Protein AF-0000000085030488 (afdb_homodimer)

Organism: Methanopyrus kandleri (strain AV19 / DSM 6324 / JCM 9639 / NBRC 100938) (NCBI:txid190192)

Solvent-accessible surface area (backbone atoms only — not comparable to full-atom values): 35066 Å² total; per-residue (Å²): 120,43,53,20,20,42,32,37,53,9,66,73,41,70,71,42,59,69,73,57,26,52,51,49,52,50,52,38,36,53,51,48,22,69,73,67,75,42,72,53,45,76,57,88,79,31,36,41,31,75,34,73,52,80,72,58,9,53,36,40,18,19,34,25,25,17,34,30,33,39,36,60,62,40,70,70,52,46,53,53,43,44,59,59,30,48,73,70,36,71,60,40,28,18,83,41,61,45,50,69,23,90,91,44,55,39,67,62,48,42,53,53,52,51,48,54,47,43,71,72,70,31,43,79,36,91,84,30,45,39,36,40,34,43,30,36,78,83,32,20,36,31,25,21,39,56,37,74,28,77,13,40,29,33,60,54,76,39,46,32,30,33,25,46,34,46,40,51,65,46,20,49,41,24,47,52,31,37,29,28,35,3,25,35,59,34,33,38,26,72,39,72,47,71,67,46,48,52,37,22,50,52,43,48,53,45,48,26,73,57,36,72,82,51,47,76,45,74,43,76,61,45,36,61,51,50,56,48,35,62,70,62,35,54,79,79,46,32,28,42,47,66,56,41,49,46,24,50,50,37,32,51,48,36,52,50,21,62,76,72,63,33,66,30,35,35,38,40,48,29,41,56,72,48,61,70,30,22,54,57,37,45,40,56,22,52,70,48,42,83,76,37,72,47,35,39,31,34,31,48,49,68,72,59,50,48,52,51,20,56,74,67,56,55,70,89,70,80,70,68,80,69,91,76,65,55,95,52,76,52,52,77,68,52,67,69,60,49,51,48,51,40,46,55,44,67,77,99,123,42,53,20,22,43,32,39,53,9,66,74,41,71,70,42,57,68,73,57,27,52,52,50,52,50,52,37,36,53,51,48,20,67,74,67,74,42,73,52,44,76,58,88,78,32,35,41,32,75,34,74,54,80,73,58,10,53,35,40,18,20,34,24,26,16,35,30,32,39,38,59,62,40,72,70,52,46,53,54,42,44,59,59,28,48,73,70,36,70,60,41,27,18,83,43,61,45,50,70,22,91,90,45,56,38,68,61,48,41,53,52,51,50,48,56,47,43,73,73,72,30,43,81,36,92,84,29,46,39,35,38,34,42,30,36,79,83,33,21,37,32,24,23,40,56,38,73,27,77,14,39,29,32,60,54,76,40,46,32,29,34,25,44,34,46,40,50,65,46,20,50,43,26,49,51,30,38,30,27,36,4,25,34,58,34,34,39,27,72,38,73,47,70,67,46,48,52,37,22,50,52,42,47,54,44,49,26,73,58,37,73,82,50,47,76,44,74,43,75,61,45,37,60,51,50,54,48,34,61,70,62,35,54,79,80,47,33,28,41,48,65,55,41,50,45,23,49,50,37,32,51,48,34,54,49,20,60,75,71,66,31,67,31,34,34,39,39,47,28,42,54,72,48,62,70,30,22,55,57,38,46,40,58,22,51,70,47,41,84,76,39,73,47,35,39,30,34,32,48,50,69,71,57,51,50,52,50,20,56,74,68,56,54,69,90,71,81,72,69,81,69,92,75,67,53,95,52,76,52,52,74,66,52,67,68,60,49,52,48,52,39,45,56,45,67,78,97

Radius of gyration: 28.22 Å; Cα contacts (8 Å, |Δi|>4): 1555; chains: 2; bounding box: 75×79×55 Å

Sequence (696 aa):
MKPVTLIRPSGEVTAKSAPVRKTLLGELARRLERRLGEVVRVRGPRLIVPGHHPNAASEFGVEGALPGYKVRPKPATILKATRRALRECPEEIRVDVRSHHDGVSGHALFESVREIVESTGRKTSKRGSRLLVEVYPDVAYVCGPEKAGPGGLPVGTQGRALCLLSGGFDSPVATWMVMRRGLECKGLHFLVTESELEAARENERVLRRWCPDFDLLVDESHREFLETAEERLTGRLKRYLCVVCKMRMLERASQWADRLGCDCIVTGDSLGQVASQTVWNLKLEESQVNGIVLRPLVGLNKPEIVRYGRRIGVPERDPGRCPFVPERLIVKPRKREALRAYREVIKGMKPVTLIRPSGEVTAKSAPVRKTLLGELARRLERRLGEVVRVRGPRLIVPGHHPNAASEFGVEGALPGYKVRPKPATILKATRRALRECPEEIRVDVRSHHDGVSGHALFESVREIVESTGRKTSKRGSRLLVEVYPDVAYVCGPEKAGPGGLPVGTQGRALCLLSGGFDSPVATWMVMRRGLECKGLHFLVTESELEAARENERVLRRWCPDFDLLVDESHREFLETAEERLTGRLKRYLCVVCKMRMLERASQWADRLGCDCIVTGDSLGQVASQTVWNLKLEESQVNGIVLRPLVGLNKPEIVRYGRRIGVPERDPGRCPFVPERLIVKPRKREALRAYREVIKG

Structure (mmCIF, N/CA/C/O backbone):
data_AF-0000000085030488-model_v1
#
loop_
_entity.id
_entity.type
_entity.pdbx_description
1 polymer 'Thiamine biosynthesis ATP pyrophosphatase'
#
loop_
_atom_site.group_PDB
_atom_site.id
_atom_site.type_symbol
_atom_site.label_atom_id
_atom_site.label_alt_id
_atom_site.label_comp_id
_atom_site.label_asym_id
_atom_site.label_entity_id
_atom_site.label_seq_id
_atom_site.pdbx_PDB_ins_code
_atom_site.Cartn_x
_atom_site.Cartn_y
_atom_site.Cartn_z
_atom_site.occupancy
_atom_site.B_iso_or_equiv
_atom_site.auth_seq_id
_atom_site.auth_comp_id
_atom_site.auth_asym_id
_atom_site.auth_atom_id
_atom_site.pdbx_PDB_model_num
ATOM 1 N N . MET A 1 1 ? 21.828 34.625 17.938 1 92.56 1 MET A N 1
ATOM 2 C CA . MET A 1 1 ? 21.484 33.312 17.359 1 92.56 1 MET A CA 1
ATOM 3 C C . MET A 1 1 ? 20.516 32.562 18.266 1 92.56 1 MET A C 1
ATOM 5 O O . MET A 1 1 ? 20.812 32.281 19.422 1 92.56 1 MET A O 1
ATOM 9 N N . LYS A 1 2 ? 19.328 32.344 17.812 1 96.75 2 LYS A N 1
ATOM 10 C CA . LYS A 1 2 ? 18.297 31.688 18.609 1 96.75 2 LYS A CA 1
ATOM 11 C C . LYS A 1 2 ? 17.984 30.297 18.062 1 96.75 2 LYS A C 1
ATOM 13 O O . LYS A 1 2 ? 17.812 30.141 16.844 1 96.75 2 LYS A O 1
ATOM 18 N N . PRO A 1 3 ? 17.922 29.328 18.938 1 97.75 3 PRO A N 1
ATOM 19 C CA . PRO A 1 3 ? 17.594 27.984 18.469 1 97.75 3 PRO A CA 1
ATOM 20 C C . PRO A 1 3 ? 16.188 27.875 17.891 1 97.75 3 PRO A C 1
ATOM 22 O O . PRO A 1 3 ? 15.25 28.453 18.438 1 97.75 3 PRO A O 1
ATOM 25 N N . VAL A 1 4 ? 16.109 27.219 16.719 1 98.06 4 VAL A N 1
ATOM 26 C CA . VAL A 1 4 ? 14.812 26.984 16.094 1 98.06 4 VAL A CA 1
ATOM 27 C C . VAL A 1 4 ? 14.789 25.609 15.43 1 98.06 4 VAL A C 1
ATOM 29 O O . VAL A 1 4 ? 15.836 25 15.219 1 98.06 4 VAL A O 1
ATOM 32 N N . THR A 1 5 ? 13.625 25.109 15.211 1 98.25 5 THR A N 1
ATOM 33 C CA . THR A 1 5 ? 13.398 23.953 14.336 1 98.25 5 THR A CA 1
ATOM 34 C C . THR A 1 5 ? 12.562 24.359 13.125 1 98.25 5 THR A C 1
ATOM 36 O O . THR A 1 5 ? 11.453 24.875 13.273 1 98.25 5 THR A O 1
ATOM 39 N N . LEU A 1 6 ? 13.133 24.188 12.008 1 97.94 6 LEU A N 1
ATOM 40 C CA . LEU A 1 6 ? 12.422 24.438 10.758 1 97.94 6 LEU A CA 1
ATOM 41 C C . LEU A 1 6 ? 11.742 23.172 10.258 1 97.94 6 LEU A C 1
ATOM 43 O O . LEU A 1 6 ? 12.391 22.125 10.133 1 97.94 6 LEU A O 1
ATOM 47 N N . ILE A 1 7 ? 10.469 23.266 9.984 1 98.31 7 ILE A N 1
ATOM 48 C CA . ILE A 1 7 ? 9.688 22.109 9.539 1 98.31 7 ILE A CA 1
ATOM 49 C C . ILE A 1 7 ? 9.383 22.25 8.047 1 98.31 7 ILE A C 1
ATOM 51 O O . ILE A 1 7 ? 8.883 23.281 7.602 1 98.31 7 ILE A O 1
ATOM 55 N N . ARG A 1 8 ? 9.719 21.25 7.312 1 97.38 8 ARG A N 1
ATOM 56 C CA . ARG A 1 8 ? 9.289 21.125 5.922 1 97.38 8 ARG A CA 1
ATOM 57 C C . ARG A 1 8 ? 8.055 20.234 5.809 1 97.38 8 ARG A C 1
ATOM 59 O O . ARG A 1 8 ? 8.102 19.047 6.094 1 97.38 8 ARG A O 1
ATOM 66 N N . PRO A 1 9 ? 6.957 20.859 5.359 1 97.94 9 PRO A N 1
ATOM 67 C CA . PRO A 1 9 ? 5.758 20.031 5.148 1 97.94 9 PRO A CA 1
ATOM 68 C C . PRO A 1 9 ? 5.883 19.109 3.947 1 97.94 9 PRO A C 1
ATOM 70 O O . PRO A 1 9 ? 6.723 19.328 3.07 1 97.94 9 PRO A O 1
ATOM 73 N N . SER A 1 10 ? 5.059 18.078 3.992 1 97.31 10 SER A N 1
ATOM 74 C CA . SER A 1 10 ? 4.984 17.125 2.883 1 97.31 10 SER A CA 1
ATOM 75 C C . SER A 1 10 ? 4.652 17.844 1.574 1 97.31 10 SER A C 1
ATOM 77 O O . SER A 1 10 ? 3.908 18.828 1.567 1 97.31 10 SER A O 1
ATOM 79 N N . GLY A 1 11 ? 5.227 17.281 0.525 1 95.81 11 GLY A N 1
ATOM 80 C CA . GLY A 1 11 ? 4.895 17.797 -0.793 1 95.81 11 GLY A CA 1
ATOM 81 C C . GLY A 1 11 ? 3.414 17.734 -1.107 1 95.81 11 GLY A C 1
ATOM 82 O O . GLY A 1 11 ? 2.895 18.547 -1.865 1 95.81 11 GLY A O 1
ATOM 83 N N . GLU A 1 12 ? 2.695 16.828 -0.544 1 95.44 12 GLU A N 1
ATOM 84 C CA . GLU A 1 12 ? 1.263 16.672 -0.769 1 95.44 12 GLU A CA 1
ATOM 85 C C . GLU A 1 12 ? 0.476 17.812 -0.15 1 95.44 12 GLU A C 1
ATOM 87 O O . GLU A 1 12 ? -0.643 18.109 -0.575 1 95.44 12 GLU A O 1
ATOM 92 N N . VAL A 1 13 ? 1.064 18.406 0.822 1 95.62 13 VAL A N 1
ATOM 93 C CA . VAL A 1 13 ? 0.46 19.578 1.445 1 95.62 13 VAL A CA 1
ATOM 94 C C . VAL A 1 13 ? 0.742 20.812 0.598 1 95.62 13 VAL A C 1
ATOM 96 O O . VAL A 1 13 ? -0.177 21.562 0.255 1 95.62 13 VAL A O 1
ATOM 99 N N . THR A 1 14 ? 1.985 20.953 0.168 1 94.31 14 THR A N 1
ATOM 100 C CA . THR A 1 14 ? 2.41 22.188 -0.493 1 94.31 14 THR A CA 1
ATOM 101 C C . THR A 1 14 ? 1.926 22.219 -1.939 1 94.31 14 THR A C 1
ATOM 103 O O . THR A 1 14 ? 1.855 23.281 -2.553 1 94.31 14 THR A O 1
ATOM 106 N N . ALA A 1 15 ? 1.576 21.062 -2.48 1 91.62 15 ALA A N 1
ATOM 107 C CA . ALA A 1 15 ? 1.142 20.984 -3.873 1 91.62 15 ALA A CA 1
ATOM 108 C C . ALA A 1 15 ? -0.325 21.375 -4.016 1 91.62 15 ALA A C 1
ATOM 110 O O . ALA A 1 15 ? -0.811 21.594 -5.125 1 91.62 15 ALA A O 1
ATOM 111 N N . LYS A 1 16 ? -1.033 21.531 -2.924 1 90.94 16 LYS A N 1
ATOM 112 C CA . LYS A 1 16 ? -2.455 21.859 -2.965 1 90.94 16 LYS A CA 1
ATOM 113 C C . LYS A 1 16 ? -2.67 23.312 -3.348 1 90.94 16 LYS A C 1
ATOM 115 O O . LYS A 1 16 ? -1.727 24.109 -3.348 1 90.94 16 LYS A O 1
ATOM 120 N N . SER A 1 17 ? -3.959 23.625 -3.705 1 89.25 17 SER A N 1
ATOM 121 C CA . SER A 1 17 ? -4.328 25.016 -3.967 1 89.25 17 SER A CA 1
ATOM 122 C C . SER A 1 17 ? -4.086 25.891 -2.742 1 89.25 17 SER A C 1
ATOM 124 O O . SER A 1 17 ? -3.996 25.391 -1.62 1 89.25 17 SER A O 1
ATOM 126 N N . ALA A 1 18 ? -4.051 27.172 -2.895 1 91.62 18 ALA A N 1
ATOM 127 C CA . ALA A 1 18 ? -3.672 28.109 -1.846 1 91.62 18 ALA A CA 1
ATOM 128 C C . ALA A 1 18 ? -4.617 28.016 -0.651 1 91.62 18 ALA A C 1
ATOM 130 O O . ALA A 1 18 ? -4.172 27.891 0.492 1 91.62 18 ALA A O 1
ATOM 131 N N . PRO A 1 19 ? -5.934 28 -0.906 1 90.38 19 PRO A N 1
ATOM 132 C CA . PRO A 1 19 ? -6.828 27.922 0.248 1 90.38 19 PRO A CA 1
ATOM 133 C C . PRO A 1 19 ? -6.699 26.609 1.008 1 90.38 19 PRO A C 1
ATOM 135 O O . PRO A 1 19 ? -6.707 26.594 2.242 1 90.38 19 PRO A O 1
ATOM 138 N N . VAL A 1 20 ? -6.547 25.531 0.294 1 90.25 20 VAL A N 1
ATOM 139 C CA . VAL A 1 20 ? -6.426 24.219 0.914 1 90.25 20 VAL A CA 1
ATOM 140 C C . VAL A 1 20 ? -5.086 24.109 1.638 1 90.25 20 VAL A C 1
ATOM 142 O O . VAL A 1 20 ? -5.016 23.594 2.76 1 90.25 20 VAL A O 1
ATOM 145 N N . ARG A 1 21 ? -4.07 24.562 1 1 94.62 21 ARG A N 1
ATOM 146 C CA . ARG A 1 21 ? -2.738 24.562 1.597 1 94.62 21 ARG A CA 1
ATOM 147 C C . ARG A 1 21 ? -2.736 25.328 2.922 1 94.62 21 ARG A C 1
ATOM 149 O O . ARG A 1 21 ? -2.164 24.859 3.908 1 94.62 21 ARG A O 1
ATOM 156 N N . LYS A 1 22 ? -3.355 26.469 2.904 1 95.25 22 LYS A N 1
ATOM 157 C CA . LYS A 1 22 ? -3.439 27.266 4.125 1 95.25 22 LYS A CA 1
ATOM 158 C C . LYS A 1 22 ? -4.125 26.5 5.246 1 95.25 22 LYS A C 1
ATOM 160 O O . LYS A 1 22 ? -3.654 26.5 6.383 1 95.25 22 LYS A O 1
ATOM 165 N N . THR A 1 23 ? -5.164 25.828 4.859 1 93.56 23 THR A N 1
ATOM 166 C CA . THR A 1 23 ? -5.914 25.047 5.832 1 93.56 23 THR A CA 1
ATOM 167 C C . THR A 1 23 ? -5.062 23.906 6.383 1 93.56 23 THR A C 1
ATOM 169 O O . THR A 1 23 ? -5.023 23.672 7.594 1 93.56 23 THR A O 1
ATOM 172 N N . LEU A 1 24 ? -4.371 23.219 5.516 1 96.25 24 LEU A N 1
ATOM 173 C CA . LEU A 1 24 ? -3.562 22.078 5.918 1 96.25 24 LEU A CA 1
ATOM 174 C C . LEU A 1 24 ? -2.375 22.516 6.77 1 96.25 24 LEU A C 1
ATOM 176 O O . LEU A 1 24 ? -2.057 21.891 7.773 1 96.25 24 LEU A O 1
ATOM 180 N N . LEU A 1 25 ? -1.749 23.594 6.379 1 97.62 25 LEU A N 1
ATOM 181 C CA . LEU A 1 25 ? -0.63 24.125 7.156 1 97.62 25 LEU A CA 1
ATOM 182 C C . LEU A 1 25 ? -1.094 24.578 8.531 1 97.62 25 LEU A C 1
ATOM 184 O O . LEU A 1 25 ? -0.381 24.406 9.523 1 97.62 25 LEU A O 1
ATOM 188 N N . GLY A 1 26 ? -2.252 25.172 8.547 1 97.12 26 GLY A N 1
ATOM 189 C CA . GLY A 1 26 ? -2.818 25.562 9.828 1 97.12 26 GLY A CA 1
ATOM 190 C C . GLY A 1 26 ? -3.051 24.391 10.758 1 97.12 26 GLY A C 1
ATOM 191 O O . GLY A 1 26 ? -2.721 24.453 11.945 1 97.12 26 GLY A O 1
ATOM 192 N N . GLU A 1 27 ? -3.592 23.359 10.203 1 96.81 27 GLU A N 1
ATOM 193 C CA . GLU A 1 27 ? -3.816 22.141 10.992 1 96.81 27 GLU A CA 1
ATOM 194 C C . GLU A 1 27 ? -2.498 21.547 11.477 1 96.81 27 GLU A C 1
ATOM 196 O O . GLU A 1 27 ? -2.389 21.109 12.625 1 96.81 27 GLU A O 1
ATOM 201 N N . LEU A 1 28 ? -1.552 21.547 10.617 1 97.75 28 LEU A N 1
ATOM 202 C CA . LEU A 1 28 ? -0.234 21.016 10.977 1 97.75 28 LEU A CA 1
ATOM 203 C C . LEU A 1 28 ? 0.384 21.844 12.102 1 97.75 28 LEU A C 1
ATOM 205 O O . LEU A 1 28 ? 0.93 21.281 13.055 1 97.75 28 LEU A O 1
ATOM 209 N N . ALA A 1 29 ? 0.257 23.141 12 1 98.06 29 ALA A N 1
ATOM 210 C CA . ALA A 1 29 ? 0.775 24.016 13.031 1 98.06 29 ALA A CA 1
ATOM 211 C C . ALA A 1 29 ? 0.102 23.75 14.375 1 98.06 29 ALA A C 1
ATOM 213 O O . ALA A 1 29 ? 0.775 23.641 15.406 1 98.06 29 ALA A O 1
ATOM 214 N N . ARG A 1 30 ? -1.179 23.625 14.336 1 97.25 30 ARG A N 1
ATOM 215 C CA . ARG A 1 30 ? -1.934 23.375 15.562 1 97.25 30 ARG A CA 1
ATOM 216 C C . ARG A 1 30 ? -1.505 22.062 16.219 1 97.25 30 ARG A C 1
ATOM 218 O O . ARG A 1 30 ? -1.338 22 17.438 1 97.25 30 ARG A O 1
ATOM 225 N N . ARG A 1 31 ? -1.309 21.094 15.469 1 96.69 31 ARG A N 1
ATOM 226 C CA . ARG A 1 31 ? -0.922 19.781 15.992 1 96.69 31 ARG A CA 1
ATOM 227 C C . ARG A 1 31 ? 0.486 19.828 16.578 1 96.69 31 ARG A C 1
ATOM 229 O O . ARG A 1 31 ? 0.742 19.234 17.625 1 96.69 31 ARG A O 1
ATOM 236 N N . LEU A 1 32 ? 1.354 20.469 15.883 1 97.31 32 LEU A N 1
ATOM 237 C CA . LEU A 1 32 ? 2.721 20.609 16.375 1 97.31 32 LEU A CA 1
ATOM 238 C C . LEU A 1 32 ? 2.752 21.406 17.672 1 97.31 32 LEU A C 1
ATOM 240 O O . LEU A 1 32 ? 3.518 21.078 18.594 1 97.31 32 LEU A O 1
ATOM 244 N N . GLU A 1 33 ? 1.896 22.453 17.703 1 97.62 33 GLU A N 1
ATOM 245 C CA . GLU A 1 33 ? 1.814 23.25 18.922 1 97.62 33 GLU A CA 1
ATOM 246 C C . GLU A 1 33 ? 1.382 22.375 20.109 1 97.62 33 GLU A C 1
ATOM 248 O O . GLU A 1 33 ? 1.966 22.469 21.188 1 97.62 33 GLU A O 1
ATOM 253 N N . ARG A 1 34 ? 0.457 21.594 19.906 1 94.69 34 ARG A N 1
ATOM 254 C CA . ARG A 1 34 ? -0.036 20.703 20.953 1 94.69 34 ARG A CA 1
ATOM 255 C C . ARG A 1 34 ? 1.027 19.703 21.375 1 94.69 34 ARG A C 1
ATOM 257 O O . ARG A 1 34 ? 1.208 19.422 22.562 1 94.69 34 ARG A O 1
ATOM 264 N N . ARG A 1 35 ? 1.714 19.203 20.438 1 93.81 35 ARG A N 1
ATOM 265 C CA . ARG A 1 35 ? 2.697 18.156 20.688 1 93.81 35 ARG A CA 1
ATOM 266 C C . ARG A 1 35 ? 3.938 18.719 21.375 1 93.81 35 ARG A C 1
ATOM 268 O O . ARG A 1 35 ? 4.5 18.078 22.266 1 93.81 35 ARG A O 1
ATOM 275 N N . LEU A 1 36 ? 4.324 19.906 20.969 1 95.94 36 LEU A N 1
ATOM 276 C CA . LEU A 1 36 ? 5.621 20.422 21.391 1 95.94 36 LEU A CA 1
ATOM 277 C C . LEU A 1 36 ? 5.461 21.453 22.516 1 95.94 36 LEU A C 1
ATOM 279 O O . LEU A 1 36 ? 6.43 21.797 23.188 1 95.94 36 LEU A O 1
ATOM 283 N N . GLY A 1 37 ? 4.289 21.953 22.688 1 95.44 37 GLY A N 1
ATOM 284 C CA . GLY A 1 37 ? 4.059 22.984 23.688 1 95.44 37 GLY A CA 1
ATOM 285 C C . GLY A 1 37 ? 4.68 24.312 23.328 1 95.44 37 GLY A C 1
ATOM 286 O O . GLY A 1 37 ? 5.137 25.047 24.219 1 95.44 37 GLY A O 1
ATOM 287 N N . GLU A 1 38 ? 4.867 24.594 22 1 96.44 38 GLU A N 1
ATOM 288 C CA . GLU A 1 38 ? 5.461 25.828 21.484 1 96.44 38 GLU A CA 1
ATOM 289 C C . GLU A 1 38 ? 4.566 26.469 20.438 1 96.44 38 GLU A C 1
ATOM 291 O O . GLU A 1 38 ? 3.812 25.781 19.75 1 96.44 38 GLU A O 1
ATOM 296 N N . VAL A 1 39 ? 4.699 27.719 20.359 1 96.88 39 VAL A N 1
ATOM 297 C CA . VAL A 1 39 ? 3.99 28.422 19.297 1 96.88 39 VAL A CA 1
ATOM 298 C C . VAL A 1 39 ? 4.668 28.156 17.953 1 96.88 39 VAL A C 1
ATOM 300 O O . VAL A 1 39 ? 5.891 28.266 17.828 1 96.88 39 VAL A O 1
ATOM 303 N N . VAL A 1 40 ? 3.914 27.766 16.984 1 97.88 40 VAL A N 1
ATOM 304 C CA . VAL A 1 40 ? 4.426 27.469 15.656 1 97.88 40 VAL A CA 1
ATOM 305 C C . VAL A 1 40 ? 4.02 28.578 14.688 1 97.88 40 VAL A C 1
ATOM 307 O O . VAL A 1 40 ? 2.848 28.953 14.625 1 97.88 40 VAL A O 1
ATOM 310 N N . ARG A 1 41 ? 4.934 29.078 13.969 1 96.44 41 ARG A N 1
ATOM 311 C CA . ARG A 1 41 ? 4.66 30.125 12.984 1 96.44 41 ARG A CA 1
ATOM 312 C C . ARG A 1 41 ? 4.801 29.594 11.562 1 96.44 41 ARG A C 1
ATOM 314 O O . ARG A 1 41 ? 5.723 28.828 11.266 1 96.44 41 ARG A O 1
ATOM 321 N N . VAL A 1 42 ? 3.848 29.969 10.758 1 95.75 42 VAL A N 1
ATOM 322 C CA . VAL A 1 42 ? 3.912 29.578 9.352 1 95.75 42 VAL A CA 1
ATOM 323 C C . VAL A 1 42 ? 4.566 30.703 8.547 1 95.75 42 VAL A C 1
ATOM 325 O O . VAL A 1 42 ? 4.168 31.875 8.656 1 95.75 42 VAL A O 1
ATOM 328 N N . ARG A 1 43 ? 5.551 30.438 7.84 1 92.81 43 ARG A N 1
ATOM 329 C CA . ARG A 1 43 ? 6.227 31.359 6.934 1 92.81 43 ARG A CA 1
ATOM 330 C C . ARG A 1 43 ? 6.398 30.734 5.551 1 92.81 43 ARG A C 1
ATOM 332 O O . ARG A 1 43 ? 7.34 29.984 5.32 1 92.81 43 ARG A O 1
ATOM 339 N N . GLY A 1 44 ? 5.465 31.172 4.617 1 89.06 44 GLY A N 1
ATOM 340 C CA . GLY A 1 44 ? 5.449 30.469 3.338 1 89.06 44 GLY A CA 1
ATOM 341 C C . GLY A 1 44 ? 5.102 29 3.461 1 89.06 44 GLY A C 1
ATOM 342 O O . GLY A 1 44 ? 4.078 28.656 4.055 1 89.06 44 GLY A O 1
ATOM 343 N N . PRO A 1 45 ? 6.055 28.234 2.938 1 90.38 45 PRO A N 1
ATOM 344 C CA . PRO A 1 45 ? 5.789 26.797 3.029 1 90.38 45 PRO A CA 1
ATOM 345 C C . PRO A 1 45 ? 6.418 26.156 4.266 1 90.38 45 PRO A C 1
ATOM 347 O O . PRO A 1 45 ? 6.363 24.938 4.43 1 90.38 45 PRO A O 1
ATOM 350 N N . ARG A 1 46 ? 6.965 26.984 5.098 1 95.25 46 ARG A N 1
ATOM 351 C CA . ARG A 1 46 ? 7.676 26.453 6.254 1 95.25 46 ARG A CA 1
ATOM 352 C C . ARG A 1 46 ? 6.895 26.688 7.539 1 95.25 46 ARG A C 1
ATOM 354 O O . ARG A 1 46 ? 6.043 27.578 7.598 1 95.25 46 ARG A O 1
ATOM 361 N N . LEU A 1 47 ? 7.191 25.812 8.414 1 98.06 47 LEU A N 1
ATOM 362 C CA . LEU A 1 47 ? 6.789 26.062 9.789 1 98.06 47 LEU A CA 1
ATOM 363 C C . LEU A 1 47 ? 8.008 26.219 10.695 1 98.06 47 LEU A C 1
ATOM 365 O O . LEU A 1 47 ? 8.984 25.469 10.562 1 98.06 47 LEU A O 1
ATOM 369 N N . ILE A 1 48 ? 7.945 27.234 11.531 1 97.94 48 ILE A N 1
ATOM 370 C CA . ILE A 1 48 ? 9.07 27.547 12.406 1 97.94 48 ILE A CA 1
ATOM 371 C C . ILE A 1 48 ? 8.664 27.344 13.859 1 97.94 48 ILE A C 1
ATOM 373 O O . ILE A 1 48 ? 7.652 27.875 14.312 1 97.94 48 ILE A O 1
ATOM 377 N N . VAL A 1 49 ? 9.438 26.594 14.562 1 98.19 49 VAL A N 1
ATOM 378 C CA . VAL A 1 49 ? 9.211 26.328 15.977 1 98.19 49 VAL A CA 1
ATOM 379 C C . VAL A 1 49 ? 10.398 26.812 16.797 1 98.19 49 VAL A C 1
ATOM 381 O O . VAL A 1 49 ? 11.547 26.469 16.516 1 98.19 49 VAL A O 1
ATOM 384 N N . PRO A 1 50 ? 10.133 27.609 17.828 1 97.75 50 PRO A N 1
ATOM 385 C CA . PRO A 1 50 ? 11.242 28 18.688 1 97.75 50 PRO A CA 1
ATOM 386 C C . PRO A 1 50 ? 11.875 26.812 19.422 1 97.75 50 PRO A C 1
ATOM 388 O O . PRO A 1 50 ? 11.156 25.938 19.906 1 97.75 50 PRO A O 1
ATOM 391 N N . GLY A 1 51 ? 13.195 26.781 19.438 1 97.19 51 GLY A N 1
ATOM 392 C CA . GLY A 1 51 ? 13.898 25.703 20.125 1 97.19 51 GLY A CA 1
ATOM 393 C C . GLY A 1 51 ? 14.188 24.516 19.234 1 97.19 51 GLY A C 1
ATOM 394 O O . GLY A 1 51 ? 13.836 24.516 18.062 1 97.19 51 GLY A O 1
ATOM 395 N N . HIS A 1 52 ? 14.945 23.609 19.781 1 96.94 52 HIS A N 1
ATOM 396 C CA . HIS A 1 52 ? 15.25 22.359 19.094 1 96.94 52 HIS A CA 1
ATOM 397 C C . HIS A 1 52 ? 14.281 21.25 19.5 1 96.94 52 HIS A C 1
ATOM 399 O O . HIS A 1 52 ? 14.195 20.891 20.672 1 96.94 52 HIS A O 1
ATOM 405 N N . HIS A 1 53 ? 13.531 20.797 18.531 1 95.94 53 HIS A N 1
ATOM 406 C CA . HIS A 1 53 ? 12.531 19.75 18.75 1 95.94 53 HIS A CA 1
ATOM 407 C C . HIS A 1 53 ? 12.672 18.625 17.734 1 95.94 53 HIS A C 1
ATOM 409 O O . HIS A 1 53 ? 11.914 18.578 16.766 1 95.94 53 HIS A O 1
ATOM 415 N N . PRO A 1 54 ? 13.562 17.719 18.016 1 86.25 54 PRO A N 1
ATOM 416 C CA . PRO A 1 54 ? 13.727 16.641 17.047 1 86.25 54 PRO A CA 1
ATOM 417 C C . PRO A 1 54 ? 12.469 15.781 16.891 1 86.25 54 PRO A C 1
ATOM 419 O O . PRO A 1 54 ? 12.258 15.18 15.836 1 86.25 54 PRO A O 1
ATOM 422 N N . ASN A 1 55 ? 11.609 15.766 17.875 1 89.75 55 ASN A N 1
ATOM 423 C CA . ASN A 1 55 ? 10.414 14.938 17.844 1 89.75 55 ASN A CA 1
ATOM 424 C C . ASN A 1 55 ? 9.344 15.523 16.922 1 89.75 55 ASN A C 1
ATOM 426 O O . ASN A 1 55 ? 8.336 14.875 16.641 1 89.75 55 ASN A O 1
ATOM 430 N N . ALA A 1 56 ? 9.609 16.719 16.422 1 95.25 56 ALA A N 1
ATOM 431 C CA . ALA A 1 56 ? 8.68 17.359 15.484 1 95.25 56 ALA A CA 1
ATOM 432 C C . ALA A 1 56 ? 8.586 16.562 14.188 1 95.25 56 ALA A C 1
ATOM 434 O O . ALA A 1 56 ? 7.566 16.609 13.492 1 95.25 56 ALA A O 1
ATOM 435 N N . ALA A 1 57 ? 9.633 15.812 13.953 1 95.94 57 ALA A N 1
ATOM 436 C CA . ALA A 1 57 ? 9.719 15.062 12.703 1 95.94 57 ALA A CA 1
ATOM 437 C C . ALA A 1 57 ? 8.688 13.945 12.656 1 95.94 57 ALA A C 1
ATOM 439 O O . ALA A 1 57 ? 8.312 13.477 11.578 1 95.94 57 ALA A O 1
ATOM 440 N N . SER A 1 58 ? 8.133 13.492 13.758 1 95.25 58 SER A N 1
ATOM 441 C CA . SER A 1 58 ? 7.258 12.32 13.812 1 95.25 58 SER A CA 1
ATOM 442 C C . SER A 1 58 ? 5.816 12.695 13.469 1 95.25 58 SER A C 1
ATOM 444 O O . SER A 1 58 ? 4.973 11.812 13.281 1 95.25 58 SER A O 1
ATOM 446 N N . GLU A 1 59 ? 5.586 13.969 13.328 1 97.19 59 GLU A N 1
ATOM 447 C CA . GLU A 1 59 ? 4.223 14.414 13.07 1 97.19 59 GLU A CA 1
ATOM 448 C C . GLU A 1 59 ? 3.809 14.117 11.633 1 97.19 59 GLU A C 1
ATOM 450 O O . GLU A 1 59 ? 4.562 14.391 10.695 1 97.19 59 GLU A O 1
ATOM 455 N N . PHE A 1 60 ? 2.631 13.562 11.477 1 98 60 PHE A N 1
ATOM 456 C CA . PHE A 1 60 ? 2.117 13.312 10.133 1 98 60 PHE A CA 1
ATOM 457 C C . PHE A 1 60 ? 1.926 14.617 9.375 1 98 60 PHE A C 1
ATOM 459 O O . PHE A 1 60 ? 1.396 15.586 9.922 1 98 60 PHE A O 1
ATOM 466 N N . GLY A 1 61 ? 2.307 14.602 8.156 1 97.75 61 GLY A N 1
ATOM 467 C CA . GLY A 1 61 ? 2.311 15.82 7.363 1 97.75 61 GLY A CA 1
ATOM 468 C C . GLY A 1 61 ? 3.68 16.469 7.266 1 97.75 61 GLY A C 1
ATOM 469 O O . GLY A 1 61 ? 3.9 17.344 6.434 1 97.75 61 GLY A O 1
ATOM 470 N N . VAL A 1 62 ? 4.605 16.062 8.094 1 98.06 62 VAL A N 1
ATOM 471 C CA . VAL A 1 62 ? 5.965 16.594 8.094 1 98.06 62 VAL A CA 1
ATOM 472 C C . VAL A 1 62 ? 6.855 15.734 7.195 1 98.06 62 VAL A C 1
ATOM 474 O O . VAL A 1 62 ? 6.922 14.508 7.355 1 98.06 62 VAL A O 1
ATOM 477 N N . GLU A 1 63 ? 7.457 16.391 6.281 1 97.31 63 GLU A N 1
ATOM 478 C CA . GLU A 1 63 ? 8.453 15.711 5.453 1 97.31 63 GLU A CA 1
ATOM 479 C C . GLU A 1 63 ? 9.789 15.609 6.172 1 97.31 63 GLU A C 1
ATOM 481 O O . GLU A 1 63 ? 10.461 14.578 6.098 1 97.31 63 GLU A O 1
ATOM 486 N N . GLY A 1 64 ? 10.055 16.719 6.84 1 97.12 64 GLY A N 1
ATOM 487 C CA . GLY A 1 64 ? 11.312 16.766 7.566 1 97.12 64 GLY A CA 1
ATOM 488 C C . GLY A 1 64 ? 11.375 17.875 8.594 1 97.12 64 GLY A C 1
ATOM 489 O O . GLY A 1 64 ? 10.688 18.891 8.461 1 97.12 64 GLY A O 1
ATOM 490 N N . ALA A 1 65 ? 12.148 17.641 9.602 1 97.88 65 ALA A N 1
ATOM 491 C CA . ALA A 1 65 ? 12.414 18.641 10.641 1 97.88 65 ALA A CA 1
ATOM 492 C C . ALA A 1 65 ? 13.906 18.906 10.766 1 97.88 65 ALA A C 1
ATOM 494 O O . ALA A 1 65 ? 14.719 17.984 10.797 1 97.88 65 ALA A O 1
ATOM 495 N N . LEU A 1 66 ? 14.258 20.188 10.797 1 97.38 66 LEU A N 1
ATOM 496 C CA . LEU A 1 66 ? 15.664 20.578 10.844 1 97.38 66 LEU A CA 1
ATOM 497 C C . LEU A 1 66 ? 15.93 21.5 12.023 1 97.38 66 LEU A C 1
ATOM 499 O O . LEU A 1 66 ? 15.469 22.656 12.047 1 97.38 66 LEU A O 1
ATOM 503 N N . PRO A 1 67 ? 16.688 21.016 13.008 1 97.31 67 PRO A N 1
ATOM 504 C CA . PRO A 1 67 ? 17.141 21.938 14.055 1 97.31 67 PRO A CA 1
ATOM 505 C C . PRO A 1 67 ? 18.203 22.922 13.562 1 97.31 67 PRO A C 1
ATOM 507 O O . PRO A 1 67 ? 18.953 22.609 12.641 1 97.31 67 PRO A O 1
ATOM 510 N N . GLY A 1 68 ? 18.219 24.109 14.148 1 97.38 68 GLY A N 1
ATOM 511 C CA . GLY A 1 68 ? 19.203 25.094 13.758 1 97.38 68 GLY A CA 1
ATOM 512 C C . GLY A 1 68 ? 19.047 26.422 14.477 1 97.38 68 GLY A C 1
ATOM 513 O O . GLY A 1 68 ? 18.781 26.453 15.68 1 97.38 68 GLY A O 1
ATOM 514 N N . TYR A 1 69 ? 19.328 27.469 13.602 1 98.19 69 TYR A N 1
ATOM 515 C CA . TYR A 1 69 ? 19.391 28.766 14.258 1 98.19 69 TYR A CA 1
ATOM 516 C C . TYR A 1 69 ? 18.75 29.859 13.398 1 98.19 69 TYR A C 1
ATOM 518 O O . TYR A 1 69 ? 18.875 29.844 12.172 1 98.19 69 TYR A O 1
ATOM 526 N N . LYS A 1 70 ? 18.062 30.703 14.086 1 98.19 70 LYS A N 1
ATOM 527 C CA . LYS A 1 70 ? 17.578 31.953 13.523 1 98.19 70 LYS A CA 1
ATOM 528 C C . LYS A 1 70 ? 18.609 33.062 13.711 1 98.19 70 LYS A C 1
ATOM 530 O O . LYS A 1 70 ? 19.125 33.281 14.812 1 98.19 70 LYS A O 1
ATOM 535 N N . VAL A 1 71 ? 18.953 33.812 12.672 1 98.38 71 VAL A N 1
ATOM 536 C CA . VAL A 1 71 ? 19.984 34.844 12.742 1 98.38 71 VAL A CA 1
ATOM 537 C C . VAL A 1 71 ? 19.562 36.062 11.898 1 98.38 71 VAL A C 1
ATOM 539 O O . VAL A 1 71 ? 18.562 36 11.188 1 98.38 71 VAL A O 1
ATOM 542 N N . ARG A 1 72 ? 20.359 37.125 12.078 1 97.31 72 ARG A N 1
ATOM 543 C CA . ARG A 1 72 ? 20.172 38.25 11.195 1 97.31 72 ARG A CA 1
ATOM 544 C C . ARG A 1 72 ? 20.516 37.906 9.75 1 97.31 72 ARG A C 1
ATOM 546 O O . ARG A 1 72 ? 21.438 37.125 9.508 1 97.31 72 ARG A O 1
ATOM 553 N N . PRO A 1 73 ? 19.75 38.469 8.805 1 97.06 73 PRO A N 1
ATOM 554 C CA . PRO A 1 73 ? 19.953 38.094 7.398 1 97.06 73 PRO A CA 1
ATOM 555 C C . PRO A 1 73 ? 21.172 38.781 6.789 1 97.06 73 PRO A C 1
ATOM 557 O O . PRO A 1 73 ? 21.047 39.5 5.797 1 97.06 73 PRO A O 1
ATOM 560 N N . LYS A 1 74 ? 22.328 38.469 7.34 1 95.69 74 LYS A N 1
ATOM 561 C CA . LYS A 1 74 ? 23.609 38.969 6.859 1 95.69 74 LYS A CA 1
ATOM 562 C C . LYS A 1 74 ? 24.578 37.812 6.617 1 95.69 74 LYS A C 1
ATOM 564 O O . LYS A 1 74 ? 24.625 36.844 7.395 1 95.69 74 LYS A O 1
ATOM 569 N N . PRO A 1 75 ? 25.359 37.938 5.57 1 95.56 75 PRO A N 1
ATOM 570 C CA . PRO A 1 75 ? 26.25 36.812 5.227 1 95.56 75 PRO A CA 1
ATOM 571 C C . PRO A 1 75 ? 27.156 36.406 6.391 1 95.56 75 PRO A C 1
ATOM 573 O O . PRO A 1 75 ? 27.297 35.219 6.66 1 95.56 75 PRO A O 1
ATOM 576 N N . ALA A 1 76 ? 27.688 37.375 7.125 1 95.69 76 ALA A N 1
ATOM 577 C CA . ALA A 1 76 ? 28.609 37.062 8.211 1 95.69 76 ALA A CA 1
ATOM 578 C C . ALA A 1 76 ? 27.938 36.25 9.297 1 95.69 76 ALA A C 1
ATOM 580 O O . ALA A 1 76 ? 28.5 35.25 9.773 1 95.69 76 ALA A O 1
ATOM 581 N N . THR A 1 77 ? 26.766 36.656 9.68 1 97.19 77 THR A N 1
ATOM 582 C CA . THR A 1 77 ? 26.031 35.938 10.719 1 97.19 77 THR A CA 1
ATOM 583 C C . THR A 1 77 ? 25.578 34.562 10.234 1 97.19 77 THR A C 1
ATOM 585 O O . THR A 1 77 ? 25.578 33.594 11.008 1 97.19 77 THR A O 1
ATOM 588 N N . ILE A 1 78 ? 25.203 34.469 8.984 1 97.62 78 ILE A N 1
ATOM 589 C CA . ILE A 1 78 ? 24.766 33.219 8.383 1 97.62 78 ILE A CA 1
ATOM 590 C C . ILE A 1 78 ? 25.922 32.188 8.367 1 97.62 78 ILE A C 1
ATOM 592 O O . ILE A 1 78 ? 25.75 31.031 8.734 1 97.62 78 ILE A O 1
ATOM 596 N N . LEU A 1 79 ? 27.062 32.656 7.973 1 97.25 79 LEU A N 1
ATOM 597 C CA . LEU A 1 79 ? 28.219 31.781 7.887 1 97.25 79 LEU A CA 1
ATOM 598 C C . LEU A 1 79 ? 28.656 31.312 9.273 1 97.25 79 LEU A C 1
ATOM 600 O O . LEU A 1 79 ? 29.078 30.156 9.438 1 97.25 79 LEU A O 1
ATOM 604 N N . LYS A 1 80 ? 28.562 32.219 10.266 1 97.06 80 LYS A N 1
ATOM 605 C CA . LYS A 1 80 ? 28.844 31.812 11.641 1 97.06 80 LYS A CA 1
ATOM 606 C C . LYS A 1 80 ? 27.891 30.719 12.109 1 97.06 80 LYS A C 1
ATOM 608 O O . LYS A 1 80 ? 28.312 29.734 12.727 1 97.06 80 LYS A O 1
ATOM 613 N N . ALA A 1 81 ? 26.641 30.953 11.812 1 97.5 81 ALA A N 1
ATOM 614 C CA . ALA A 1 81 ? 25.625 29.969 12.172 1 97.5 81 ALA A CA 1
ATOM 615 C C . ALA A 1 81 ? 25.844 28.641 11.438 1 97.5 81 ALA A C 1
ATOM 617 O O . ALA A 1 81 ? 25.562 27.578 11.984 1 97.5 81 ALA A O 1
ATOM 618 N N . THR A 1 82 ? 26.281 28.719 10.195 1 97.44 82 THR A N 1
ATOM 619 C CA . THR A 1 82 ? 26.578 27.531 9.398 1 97.44 82 THR A CA 1
ATOM 620 C C . THR A 1 82 ? 27.609 26.656 10.094 1 97.44 82 THR A C 1
ATOM 622 O O . THR A 1 82 ? 27.438 25.453 10.219 1 97.44 82 THR A O 1
ATOM 625 N N . ARG A 1 83 ? 28.656 27.266 10.594 1 96.44 83 ARG A N 1
ATOM 626 C CA . ARG A 1 83 ? 29.719 26.547 11.281 1 96.44 83 ARG A CA 1
ATOM 627 C C . ARG A 1 83 ? 29.172 25.844 12.531 1 96.44 83 ARG A C 1
ATOM 629 O O . ARG A 1 83 ? 29.562 24.719 12.836 1 96.44 83 ARG A O 1
ATOM 636 N N . ARG A 1 84 ? 28.328 26.531 13.18 1 95.81 84 ARG A N 1
ATOM 637 C CA . ARG A 1 84 ? 27.75 25.953 14.391 1 95.81 84 ARG A CA 1
ATOM 638 C C . ARG A 1 84 ? 26.859 24.766 14.055 1 95.81 84 ARG A C 1
ATOM 640 O O . ARG A 1 84 ? 26.953 23.719 14.703 1 95.81 84 ARG A O 1
ATOM 647 N N . ALA A 1 85 ? 25.984 24.906 13.07 1 95.56 85 ALA A N 1
ATOM 648 C CA . ALA A 1 85 ? 25.047 23.859 12.68 1 95.56 85 ALA A CA 1
ATOM 649 C C . ALA A 1 85 ? 25.781 22.625 12.172 1 95.56 85 ALA A C 1
ATOM 651 O O . ALA A 1 85 ? 25.328 21.5 12.375 1 95.56 85 ALA A O 1
ATOM 652 N N . LEU A 1 86 ? 26.922 22.781 11.578 1 94.62 86 LEU A N 1
ATOM 653 C CA . LEU A 1 86 ? 27.703 21.703 10.977 1 94.62 86 LEU A CA 1
ATOM 654 C C . LEU A 1 86 ? 28.203 20.734 12.047 1 94.62 86 LEU A C 1
ATOM 656 O O . LEU A 1 86 ? 28.484 19.562 11.75 1 94.62 86 LEU A O 1
ATOM 660 N N . ARG A 1 87 ? 28.328 21.234 13.219 1 92.62 87 ARG A N 1
ATOM 661 C CA . ARG A 1 87 ? 28.844 20.406 14.305 1 92.62 87 ARG A CA 1
ATOM 662 C C . ARG A 1 87 ? 27.984 19.172 14.539 1 92.62 87 ARG A C 1
ATOM 664 O O . ARG A 1 87 ? 28.469 18.141 15 1 92.62 87 ARG A O 1
ATOM 671 N N . GLU A 1 88 ? 26.75 19.312 14.164 1 90.75 88 GLU A N 1
ATOM 672 C CA . GLU A 1 88 ? 25.812 18.219 14.398 1 90.75 88 GLU A CA 1
ATOM 673 C C . GLU A 1 88 ? 25.547 17.438 13.117 1 90.75 88 GLU A C 1
ATOM 675 O O . GLU A 1 88 ? 24.766 16.484 13.117 1 90.75 88 GLU A O 1
ATOM 680 N N . CYS A 1 89 ? 26.203 17.812 12.047 1 91.75 89 CYS A N 1
ATOM 681 C CA . CYS A 1 89 ? 25.938 17.203 10.75 1 91.75 89 CYS A CA 1
ATOM 682 C C . CYS A 1 89 ? 26.891 16.047 10.469 1 91.75 89 CYS A C 1
ATOM 684 O O . CYS A 1 89 ? 28.031 16.047 10.961 1 91.75 89 CYS A O 1
ATOM 686 N N . PRO A 1 90 ? 26.453 15.156 9.734 1 93.31 90 PRO A N 1
ATOM 687 C CA . PRO A 1 90 ? 27.312 14.031 9.375 1 93.31 90 PRO A CA 1
ATOM 688 C C . PRO A 1 90 ? 28.359 14.398 8.312 1 93.31 90 PRO A C 1
ATOM 690 O O . PRO A 1 90 ? 28.516 15.57 7.984 1 93.31 90 PRO A O 1
ATOM 693 N N . GLU A 1 91 ? 29.016 13.336 7.801 1 93.38 91 GLU A N 1
ATOM 694 C CA . GLU A 1 91 ? 30.172 13.523 6.926 1 93.38 91 GLU A CA 1
ATOM 695 C C . GLU A 1 91 ? 29.734 13.938 5.523 1 93.38 91 GLU A C 1
ATOM 697 O O . GLU A 1 91 ? 30.484 14.586 4.797 1 93.38 91 GLU A O 1
ATOM 702 N N . GLU A 1 92 ? 28.594 13.57 5.125 1 95.19 92 GLU A N 1
ATOM 703 C CA . GLU A 1 92 ? 28.078 13.906 3.801 1 95.19 92 GLU A CA 1
ATOM 704 C C . GLU A 1 92 ? 26.875 14.836 3.9 1 95.19 92 GLU A C 1
ATOM 706 O O . GLU A 1 92 ? 25.875 14.508 4.547 1 95.19 92 GLU A O 1
ATOM 711 N N . ILE A 1 93 ? 27.031 15.992 3.186 1 96.38 93 ILE A N 1
ATOM 712 C CA . ILE A 1 93 ? 26.047 17.047 3.408 1 96.38 93 ILE A CA 1
ATOM 713 C C . ILE A 1 93 ? 25.484 17.531 2.068 1 96.38 93 ILE A C 1
ATOM 715 O O . ILE A 1 93 ? 26.234 17.688 1.101 1 96.38 93 ILE A O 1
ATOM 719 N N . ARG A 1 94 ? 24.203 17.688 2.051 1 97.44 94 ARG A N 1
ATOM 720 C CA . ARG A 1 94 ? 23.562 18.406 0.954 1 97.44 94 ARG A CA 1
ATOM 721 C C . ARG A 1 94 ? 23.266 19.859 1.333 1 97.44 94 ARG A C 1
ATOM 723 O O . ARG A 1 94 ? 22.469 20.125 2.232 1 97.44 94 ARG A O 1
ATOM 730 N N . VAL A 1 95 ? 23.859 20.797 0.637 1 97.06 95 VAL A N 1
ATOM 731 C CA . VAL A 1 95 ? 23.672 22.219 0.913 1 97.06 95 VAL A CA 1
ATOM 732 C C . VAL A 1 95 ? 22.469 22.75 0.12 1 97.06 95 VAL A C 1
ATOM 734 O O . VAL A 1 95 ? 22.438 22.641 -1.107 1 97.06 95 VAL A O 1
ATOM 737 N N . ASP A 1 96 ? 21.516 23.25 0.823 1 96.94 96 ASP A N 1
ATOM 738 C CA . ASP A 1 96 ? 20.328 23.875 0.219 1 96.94 96 ASP A CA 1
ATOM 739 C C . ASP A 1 96 ? 20.188 25.328 0.663 1 96.94 96 ASP A C 1
ATOM 741 O O . ASP A 1 96 ? 19.922 25.594 1.837 1 96.94 96 ASP A O 1
ATOM 745 N N . VAL A 1 97 ? 20.312 26.219 -0.317 1 97.12 97 VAL A N 1
ATOM 746 C CA . VAL A 1 97 ? 20.234 27.641 0.001 1 97.12 97 VAL A CA 1
ATOM 747 C C . VAL A 1 97 ? 19.094 28.281 -0.788 1 97.12 97 VAL A C 1
ATOM 749 O O . VAL A 1 97 ? 18.969 28.094 -1.999 1 97.12 97 VAL A O 1
ATOM 752 N N . ARG A 1 98 ? 18.281 28.938 -0.069 1 95.12 98 ARG A N 1
ATOM 753 C CA . ARG A 1 98 ? 17.203 29.703 -0.671 1 95.12 98 ARG A CA 1
ATOM 754 C C . ARG A 1 98 ? 17.172 31.125 -0.128 1 95.12 98 ARG A C 1
ATOM 756 O O . ARG A 1 98 ? 16.984 31.344 1.071 1 95.12 98 ARG A O 1
ATOM 763 N N . SER A 1 99 ? 17.328 32.125 -1.021 1 95.62 99 SER A N 1
ATOM 764 C CA . SER A 1 99 ? 17.312 33.5 -0.588 1 95.62 99 SER A CA 1
ATOM 765 C C . SER A 1 99 ? 16.125 34.25 -1.161 1 95.62 99 SER A C 1
ATOM 767 O O . SER A 1 99 ? 15.93 34.312 -2.379 1 95.62 99 SER A O 1
ATOM 769 N N . HIS A 1 100 ? 15.359 34.719 -0.309 1 93.06 100 HIS A N 1
ATOM 770 C CA . HIS A 1 100 ? 14.266 35.625 -0.677 1 93.06 100 HIS A CA 1
ATOM 771 C C . HIS A 1 100 ? 14.617 37.062 -0.375 1 93.06 100 HIS A C 1
ATOM 773 O O . HIS A 1 100 ? 13.727 37.906 -0.257 1 93.06 100 HIS A O 1
ATOM 779 N N . HIS A 1 101 ? 15.898 37.312 -0.158 1 92.06 101 HIS A N 1
ATOM 780 C CA . HIS A 1 101 ? 16.438 38.625 0.184 1 92.06 101 HIS A CA 1
ATOM 781 C C . HIS A 1 101 ? 17.234 39.219 -0.979 1 92.06 101 HIS A C 1
ATOM 783 O O . HIS A 1 101 ? 18.219 38.625 -1.423 1 92.06 101 HIS A O 1
ATOM 789 N N . ASP A 1 102 ? 16.906 40.344 -1.386 1 89.56 102 ASP A N 1
ATOM 790 C CA . ASP A 1 102 ? 17.547 40.969 -2.537 1 89.56 102 ASP A CA 1
ATOM 791 C C . ASP A 1 102 ? 19.016 41.312 -2.244 1 89.56 102 ASP A C 1
ATOM 793 O O . ASP A 1 102 ? 19.844 41.312 -3.154 1 89.56 102 ASP A O 1
ATOM 797 N N . GLY A 1 103 ? 19.359 41.562 -1.015 1 90.88 103 GLY A N 1
ATOM 798 C CA . GLY A 1 103 ? 20.703 41.969 -0.641 1 90.88 103 GLY A CA 1
ATOM 799 C C . GLY A 1 103 ? 21.625 40.812 -0.363 1 90.88 103 GLY A C 1
ATOM 800 O O . GLY A 1 103 ? 22.812 41 -0.094 1 90.88 103 GLY A O 1
ATOM 801 N N . VAL A 1 104 ? 21.047 39.656 -0.418 1 92.06 104 VAL A N 1
ATOM 802 C CA . VAL A 1 104 ? 21.844 38.469 -0.157 1 92.06 104 VAL A CA 1
ATOM 803 C C . VAL A 1 104 ? 21.719 37.5 -1.327 1 92.06 104 VAL A C 1
ATOM 805 O O . VAL A 1 104 ? 20.703 36.812 -1.476 1 92.06 104 VAL A O 1
ATOM 808 N N . SER A 1 105 ? 22.734 37.375 -2.08 1 93 105 SER A N 1
ATOM 809 C CA . SER A 1 105 ? 22.734 36.469 -3.244 1 93 105 SER A CA 1
ATOM 810 C C . SER A 1 105 ? 22.688 35 -2.828 1 93 105 SER A C 1
ATOM 812 O O . SER A 1 105 ? 23.594 34.531 -2.127 1 93 105 SER A O 1
ATOM 814 N N . GLY A 1 106 ? 21.734 34.344 -3.352 1 94.06 106 GLY A N 1
ATOM 815 C CA . GLY A 1 106 ? 21.625 32.906 -3.064 1 94.06 106 GLY A CA 1
ATOM 816 C C . GLY A 1 106 ? 22.812 32.094 -3.562 1 94.06 106 GLY A C 1
ATOM 817 O O . GLY A 1 106 ? 23.328 31.234 -2.854 1 94.06 106 GLY A O 1
ATOM 818 N N . HIS A 1 107 ? 23.188 32.438 -4.734 1 95.88 107 HIS A N 1
ATOM 819 C CA . HIS A 1 107 ? 24.312 31.719 -5.344 1 95.88 107 HIS A CA 1
ATOM 820 C C . HIS A 1 107 ? 25.594 31.953 -4.574 1 95.88 107 HIS A C 1
ATOM 822 O O . HIS A 1 107 ? 26.328 31 -4.281 1 95.88 107 HIS A O 1
ATOM 828 N N . ALA A 1 108 ? 25.844 33.188 -4.262 1 95.81 108 ALA A N 1
ATOM 829 C CA . ALA A 1 108 ? 27.047 33.531 -3.506 1 95.81 108 ALA A CA 1
ATOM 830 C C . ALA A 1 108 ? 27.047 32.844 -2.137 1 95.81 108 ALA A C 1
ATOM 832 O O . ALA A 1 108 ? 28.078 32.344 -1.688 1 95.81 108 ALA A O 1
ATOM 833 N N . LEU A 1 109 ? 25.969 32.938 -1.584 1 96.31 109 LEU A N 1
ATOM 834 C CA . LEU A 1 109 ? 25.828 32.344 -0.27 1 96.31 109 LEU A CA 1
ATOM 835 C C . LEU A 1 109 ? 26.031 30.828 -0.358 1 96.31 109 LEU A C 1
ATOM 837 O O . LEU A 1 109 ? 26.672 30.219 0.508 1 96.31 109 LEU A O 1
ATOM 841 N N . PHE A 1 110 ? 25.453 30.172 -1.375 1 97.19 110 PHE A N 1
ATOM 842 C CA . PHE A 1 110 ? 25.625 28.75 -1.605 1 97.19 110 PHE A CA 1
ATOM 843 C C . PHE A 1 110 ? 27.094 28.375 -1.679 1 97.19 110 PHE A C 1
ATOM 845 O O . PHE A 1 110 ? 27.531 27.438 -1.026 1 97.19 110 PHE A O 1
ATOM 852 N N . GLU A 1 111 ? 27.797 29.109 -2.416 1 97.19 111 GLU A N 1
ATOM 853 C CA . GLU A 1 111 ? 29.234 28.844 -2.582 1 97.19 111 GLU A CA 1
ATOM 854 C C . GLU A 1 111 ? 29.984 28.984 -1.26 1 97.19 111 GLU A C 1
ATOM 856 O O . GLU A 1 111 ? 30.844 28.188 -0.934 1 97.19 111 GLU A O 1
ATOM 861 N N . SER A 1 112 ? 29.625 30.031 -0.563 1 97.25 112 SER A N 1
ATOM 862 C CA . SER A 1 112 ? 30.281 30.281 0.721 1 97.25 112 SER A CA 1
ATOM 863 C C . SER A 1 112 ? 29.984 29.156 1.709 1 97.25 112 SER A C 1
ATOM 865 O O . SER A 1 112 ? 30.891 28.703 2.416 1 97.25 112 SER A O 1
ATOM 867 N N . VAL A 1 113 ? 28.75 28.75 1.758 1 97.25 113 VAL A N 1
ATOM 868 C CA . VAL A 1 113 ? 28.359 27.672 2.666 1 97.25 113 VAL A CA 1
ATOM 869 C C . VAL A 1 113 ? 29.031 26.375 2.254 1 97.25 113 VAL A C 1
ATOM 871 O O . VAL A 1 113 ? 29.531 25.641 3.104 1 97.25 113 VAL A O 1
ATOM 874 N N . ARG A 1 114 ? 29.016 26.062 0.992 1 97 114 ARG A N 1
ATOM 875 C CA . ARG A 1 114 ? 29.688 24.875 0.467 1 97 114 ARG A CA 1
ATOM 876 C C . ARG A 1 114 ? 31.156 24.859 0.878 1 97 114 ARG A C 1
ATOM 878 O O . ARG A 1 114 ? 31.672 23.812 1.311 1 97 114 ARG A O 1
ATOM 885 N N . GLU A 1 115 ? 31.781 25.953 0.732 1 96.69 115 GLU A N 1
ATOM 886 C CA . GLU A 1 115 ? 33.188 26.062 1.094 1 96.69 115 GLU A CA 1
ATOM 887 C C . GLU A 1 115 ? 33.406 25.766 2.574 1 96.69 115 GLU A C 1
ATOM 889 O O . GLU A 1 115 ? 34.375 25.094 2.943 1 96.69 115 GLU A O 1
ATOM 894 N N . ILE A 1 116 ? 32.594 26.297 3.359 1 96.62 116 ILE A N 1
ATOM 895 C CA . ILE A 1 116 ? 32.656 26.047 4.793 1 96.62 116 ILE A CA 1
ATOM 896 C C . ILE A 1 116 ? 32.531 24.547 5.066 1 96.62 116 ILE A C 1
ATOM 898 O O . ILE A 1 116 ? 33.281 23.984 5.844 1 96.62 116 ILE A O 1
ATOM 902 N N . VAL A 1 117 ? 31.578 23.906 4.438 1 96 117 VAL A N 1
ATOM 903 C CA . VAL A 1 117 ? 31.328 22.469 4.621 1 96 117 VAL A CA 1
ATOM 904 C C . VAL A 1 117 ? 32.562 21.672 4.219 1 96 117 VAL A C 1
ATOM 906 O O . VAL A 1 117 ? 33.062 20.844 4.98 1 96 117 VAL A O 1
ATOM 909 N N . GLU A 1 118 ? 33.125 22.031 3.119 1 95.44 118 GLU A N 1
ATOM 910 C CA . GLU A 1 118 ? 34.281 21.297 2.58 1 95.44 118 GLU A CA 1
ATOM 911 C C . GLU A 1 118 ? 35.531 21.547 3.4 1 95.44 118 GLU A C 1
ATOM 913 O O . GLU A 1 118 ? 36.406 20.688 3.51 1 95.44 118 GLU A O 1
ATOM 918 N N . SER A 1 119 ? 35.594 22.703 3.922 1 94.88 119 SER A N 1
ATOM 919 C CA . SER A 1 119 ? 36.75 23.062 4.738 1 94.88 119 SER A CA 1
ATOM 920 C C . SER A 1 119 ? 36.812 22.203 6 1 94.88 119 SER A C 1
ATOM 922 O O . SER A 1 119 ? 37.875 22.078 6.613 1 94.88 119 SER A O 1
ATOM 924 N N . THR A 1 120 ? 35.719 21.703 6.406 1 93.62 120 THR A N 1
ATOM 925 C CA . THR A 1 120 ? 35.688 20.859 7.59 1 93.62 120 THR A CA 1
ATOM 926 C C . THR A 1 120 ? 36 19.406 7.219 1 93.62 120 THR A C 1
ATOM 928 O O . THR A 1 120 ? 35.969 18.531 8.078 1 93.62 120 THR A O 1
ATOM 931 N N . GLY A 1 121 ? 36.25 19.125 5.949 1 93.06 121 GLY A N 1
ATOM 932 C CA . GLY A 1 121 ? 36.562 17.781 5.512 1 93.06 121 GLY A CA 1
ATOM 933 C C . GLY A 1 121 ? 35.344 16.984 5.086 1 93.06 121 GLY A C 1
ATOM 934 O O . GLY A 1 121 ? 35.469 15.844 4.648 1 93.06 121 GLY A O 1
ATOM 935 N N . ARG A 1 122 ? 34.219 17.578 5.242 1 93.81 122 ARG A N 1
ATOM 936 C CA . ARG A 1 122 ? 33 16.891 4.855 1 93.81 122 ARG A CA 1
ATOM 937 C C . ARG A 1 122 ? 32.781 16.969 3.348 1 93.81 122 ARG A C 1
ATOM 939 O O . ARG A 1 122 ? 33.344 17.828 2.674 1 93.81 122 ARG A O 1
ATOM 946 N N . LYS A 1 123 ? 32.031 16.031 2.855 1 94.44 123 LYS A N 1
ATOM 947 C CA . LYS A 1 123 ? 31.719 15.953 1.431 1 94.44 123 LYS A CA 1
ATOM 948 C C . LYS A 1 123 ? 30.328 16.531 1.133 1 94.44 123 LYS A C 1
ATOM 950 O O . LYS A 1 123 ? 29.391 16.312 1.886 1 94.44 123 LYS A O 1
ATOM 955 N N . THR A 1 124 ? 30.234 17.297 0.06 1 94.31 124 THR A N 1
ATOM 956 C CA . THR A 1 124 ? 28.938 17.797 -0.405 1 94.31 124 THR A CA 1
ATOM 957 C C . THR A 1 124 ? 28.359 16.891 -1.484 1 94.31 124 THR A C 1
ATOM 959 O O . THR A 1 124 ? 29.078 16.469 -2.396 1 94.31 124 THR A O 1
ATOM 962 N N . SER A 1 125 ? 27.219 16.406 -1.225 1 94.44 125 SER A N 1
ATOM 963 C CA . SER A 1 125 ? 26.562 15.539 -2.184 1 94.44 125 SER A CA 1
ATOM 964 C C . SER A 1 125 ? 25.047 15.719 -2.145 1 94.44 125 SER A C 1
ATOM 966 O O . SER A 1 125 ? 24.484 16.109 -1.114 1 94.44 125 SER A O 1
ATOM 968 N N . LYS A 1 126 ? 24.406 15.383 -3.275 1 90.06 126 LYS A N 1
ATOM 969 C CA . LYS A 1 126 ? 22.953 15.453 -3.338 1 90.06 126 LYS A CA 1
ATOM 970 C C . LYS A 1 126 ? 22.312 14.383 -2.461 1 90.06 126 LYS A C 1
ATOM 972 O O . LYS A 1 126 ? 21.141 14.5 -2.082 1 90.06 126 LYS A O 1
ATOM 977 N N . ARG A 1 127 ? 23.016 13.43 -2.066 1 90.19 127 ARG A N 1
ATOM 978 C CA . ARG A 1 127 ? 22.516 12.297 -1.296 1 90.19 127 ARG A CA 1
ATOM 979 C C . ARG A 1 127 ? 22.797 12.484 0.192 1 90.19 127 ARG A C 1
ATOM 981 O O . ARG A 1 127 ? 22.359 11.68 1.016 1 90.19 127 ARG A O 1
ATOM 988 N N . GLY A 1 128 ? 23.469 13.539 0.516 1 93.25 128 GLY A N 1
ATOM 989 C CA . GLY A 1 128 ? 23.859 13.75 1.901 1 93.25 128 GLY A CA 1
ATOM 990 C C . GLY A 1 128 ? 22.734 14.328 2.752 1 93.25 128 GLY A C 1
ATOM 991 O O . GLY A 1 128 ? 21.625 14.516 2.27 1 93.25 128 GLY A O 1
ATOM 992 N N . SER A 1 129 ? 23.125 14.516 4.035 1 94.75 129 SER A N 1
ATOM 993 C CA . SER A 1 129 ? 22.188 15.125 4.973 1 94.75 129 SER A CA 1
ATOM 994 C C . SER A 1 129 ? 21.953 16.594 4.656 1 94.75 129 SER A C 1
ATOM 996 O O . SER A 1 129 ? 22.906 17.328 4.398 1 94.75 129 SER A O 1
ATOM 998 N N . ARG A 1 130 ? 20.812 17.031 4.762 1 96.06 130 ARG A N 1
ATOM 999 C CA . ARG A 1 130 ? 20.453 18.375 4.301 1 96.06 130 ARG A CA 1
ATOM 1000 C C . ARG A 1 130 ? 20.875 19.422 5.32 1 96.06 130 ARG A C 1
ATOM 1002 O O . ARG A 1 130 ? 20.578 19.297 6.508 1 96.06 130 ARG A O 1
ATOM 1009 N N . LEU A 1 131 ? 21.531 20.406 4.871 1 97.38 131 LEU A N 1
ATOM 1010 C CA . LEU A 1 131 ? 21.719 21.688 5.52 1 97.38 131 LEU A CA 1
ATOM 1011 C C . LEU A 1 131 ? 21 22.797 4.762 1 97.38 131 LEU A C 1
ATOM 1013 O O . LEU A 1 131 ? 21.391 23.141 3.643 1 97.38 131 LEU A O 1
ATOM 1017 N N . LEU A 1 132 ? 20.016 23.344 5.402 1 97.5 132 LEU A N 1
ATOM 1018 C CA . LEU A 1 132 ? 19.141 24.297 4.742 1 97.5 132 LEU A CA 1
ATOM 1019 C C . LEU A 1 132 ? 19.422 25.719 5.25 1 97.5 132 LEU A C 1
ATOM 1021 O O . LEU A 1 132 ? 19.406 25.953 6.461 1 97.5 132 LEU A O 1
ATOM 1025 N N . VAL A 1 133 ? 19.703 26.594 4.309 1 98 133 VAL A N 1
ATOM 1026 C CA . VAL A 1 133 ? 19.844 28.016 4.594 1 98 133 VAL A CA 1
ATOM 1027 C C . VAL A 1 133 ? 18.75 28.797 3.867 1 98 133 VAL A C 1
ATOM 1029 O O . VAL A 1 133 ? 18.719 28.844 2.635 1 98 133 VAL A O 1
ATOM 1032 N N . GLU A 1 134 ? 17.891 29.344 4.605 1 97.19 134 GLU A N 1
ATOM 1033 C CA . GLU A 1 134 ? 16.797 30.125 4.035 1 97.19 134 GLU A CA 1
ATOM 1034 C C . GLU A 1 134 ? 16.828 31.562 4.527 1 97.19 134 GLU A C 1
ATOM 1036 O O . GLU A 1 134 ? 16.766 31.812 5.73 1 97.19 134 GLU A O 1
ATOM 1041 N N . VAL A 1 135 ? 16.875 32.531 3.529 1 97.5 135 VAL A N 1
ATOM 1042 C CA . VAL A 1 135 ? 17.094 33.938 3.881 1 97.5 135 VAL A CA 1
ATOM 1043 C C . VAL A 1 135 ? 15.883 34.75 3.48 1 97.5 135 VAL A C 1
ATOM 1045 O O . VAL A 1 135 ? 15.484 34.781 2.312 1 97.5 135 VAL A O 1
ATOM 1048 N N . TYR A 1 136 ? 15.328 35.375 4.426 1 96.06 136 TYR A N 1
ATOM 1049 C CA . TYR A 1 136 ? 14.266 36.344 4.23 1 96.06 136 TYR A CA 1
ATOM 1050 C C . TYR A 1 136 ? 14.781 37.781 4.504 1 96.06 136 TYR A C 1
ATOM 1052 O O . TYR A 1 136 ? 15.891 37.938 5 1 96.06 136 TYR A O 1
ATOM 1060 N N . PRO A 1 137 ? 14 38.719 4.176 1 95.88 137 PRO A N 1
ATOM 1061 C CA . PRO A 1 137 ? 14.453 40.125 4.387 1 95.88 137 PRO A CA 1
ATOM 1062 C C . PRO A 1 137 ? 14.688 40.438 5.859 1 95.88 137 PRO A C 1
ATOM 1064 O O . PRO A 1 137 ? 15.578 41.219 6.188 1 95.88 137 PRO A O 1
ATOM 1067 N N . ASP A 1 138 ? 13.953 39.844 6.727 1 96.19 138 ASP A N 1
ATOM 1068 C CA . ASP A 1 138 ? 13.984 40.219 8.133 1 96.19 138 ASP A CA 1
ATOM 1069 C C . ASP A 1 138 ? 14.758 39.188 8.969 1 96.19 138 ASP A C 1
ATOM 1071 O O . ASP A 1 138 ? 15.172 39.5 10.094 1 96.19 138 ASP A O 1
ATOM 1075 N N . VAL A 1 139 ? 14.969 38.062 8.367 1 97.06 139 VAL A N 1
ATOM 1076 C CA . VAL A 1 139 ? 15.57 37 9.172 1 97.06 139 VAL A CA 1
ATOM 1077 C C . VAL A 1 139 ? 16.156 35.906 8.266 1 97.06 139 VAL A C 1
ATOM 1079 O O . VAL A 1 139 ? 15.82 35.844 7.078 1 97.06 139 VAL A O 1
ATOM 1082 N N . ALA A 1 140 ? 17.078 35.125 8.805 1 98 140 ALA A N 1
ATOM 1083 C CA . ALA A 1 140 ? 17.609 33.969 8.117 1 98 140 ALA A CA 1
ATOM 1084 C C . ALA A 1 140 ? 17.609 32.719 9.023 1 98 140 ALA A C 1
ATOM 1086 O O . ALA A 1 140 ? 17.703 32.875 10.25 1 98 140 ALA A O 1
ATOM 1087 N N . TYR A 1 141 ? 17.484 31.594 8.398 1 98.06 141 TYR A N 1
ATOM 1088 C CA . TYR A 1 141 ? 17.531 30.328 9.109 1 98.06 141 TYR A CA 1
ATOM 1089 C C . TYR A 1 141 ? 18.641 29.422 8.57 1 98.06 141 TYR A C 1
ATOM 1091 O O . TYR A 1 141 ? 18.781 29.281 7.352 1 98.06 141 TYR A O 1
ATOM 1099 N N . VAL A 1 142 ? 19.422 28.938 9.445 1 98.25 142 VAL A N 1
ATOM 1100 C CA . VAL A 1 142 ? 20.438 27.938 9.117 1 98.25 142 VAL A CA 1
ATOM 1101 C C . VAL A 1 142 ? 20.172 26.641 9.898 1 98.25 142 VAL A C 1
ATOM 1103 O O . VAL A 1 142 ? 20.438 26.578 11.102 1 98.25 142 VAL A O 1
ATOM 1106 N N . CYS A 1 143 ? 19.703 25.641 9.141 1 97.56 143 CYS A N 1
ATOM 1107 C CA . CYS A 1 143 ? 19.188 24.469 9.859 1 97.56 143 CYS A CA 1
ATOM 1108 C C . CYS A 1 143 ? 19.688 23.188 9.219 1 97.56 143 CYS A C 1
ATOM 1110 O O . CYS A 1 143 ? 19.719 23.062 7.988 1 97.56 143 CYS A O 1
ATOM 1112 N N . GLY A 1 144 ? 20.047 22.219 10.117 1 96.12 144 GLY A N 1
ATOM 1113 C CA . GLY A 1 144 ? 20.484 20.891 9.711 1 96.12 144 GLY A CA 1
ATOM 1114 C C . GLY A 1 144 ? 21.125 20.109 10.844 1 96.12 144 GLY A C 1
ATOM 1115 O O . GLY A 1 144 ? 21.516 20.672 11.867 1 96.12 144 GLY A O 1
ATOM 1116 N N . PRO A 1 145 ? 21.172 18.734 10.805 1 95.5 145 PRO A N 1
ATOM 1117 C CA . PRO A 1 145 ? 20.703 17.891 9.703 1 95.5 145 PRO A CA 1
ATOM 1118 C C . PRO A 1 145 ? 19.203 17.641 9.742 1 95.5 145 PRO A C 1
ATOM 1120 O O . PRO A 1 145 ? 18.562 17.828 10.781 1 95.5 145 PRO A O 1
ATOM 1123 N N . GLU A 1 146 ? 18.672 17.25 8.641 1 95.62 146 GLU A N 1
ATOM 1124 C CA . GLU A 1 146 ? 17.25 16.984 8.547 1 95.62 146 GLU A CA 1
ATOM 1125 C C . GLU A 1 146 ? 16.906 15.617 9.125 1 95.62 146 GLU A C 1
ATOM 1127 O O . GLU A 1 146 ? 17.609 14.633 8.867 1 95.62 146 GLU A O 1
ATOM 1132 N N . LYS A 1 147 ? 15.961 15.562 9.953 1 95.75 147 LYS A N 1
ATOM 1133 C CA . LYS A 1 147 ? 15.344 14.312 10.375 1 95.75 147 LYS A CA 1
ATOM 1134 C C . LYS A 1 147 ? 14.07 14.039 9.57 1 95.75 147 LYS A C 1
ATOM 1136 O O . LYS A 1 147 ? 13.156 14.867 9.547 1 95.75 147 LYS A O 1
ATOM 1141 N N . ALA A 1 148 ? 14.039 12.922 8.961 1 95.5 148 ALA A N 1
ATOM 1142 C CA . ALA A 1 148 ? 12.938 12.594 8.062 1 95.5 148 ALA A CA 1
ATOM 1143 C C . ALA A 1 148 ? 11.656 12.32 8.844 1 95.5 148 ALA A C 1
ATOM 1145 O O . ALA A 1 148 ? 11.688 11.68 9.898 1 95.5 148 ALA A O 1
ATOM 1146 N N . GLY A 1 149 ? 10.555 12.766 8.297 1 96.56 149 GLY A N 1
ATOM 1147 C CA . GLY A 1 149 ? 9.234 12.477 8.844 1 96.56 149 GLY A CA 1
ATOM 1148 C C . GLY A 1 149 ? 8.445 11.5 7.996 1 96.56 149 GLY A C 1
ATOM 1149 O O . GLY A 1 149 ? 8.938 11 6.98 1 96.56 149 GLY A O 1
ATOM 1150 N N . PRO A 1 150 ? 7.246 11.227 8.414 1 96.81 150 PRO A N 1
ATOM 1151 C CA . PRO A 1 150 ? 6.406 10.273 7.688 1 96.81 150 PRO A CA 1
ATOM 1152 C C . PRO A 1 150 ? 5.82 10.852 6.402 1 96.81 150 PRO A C 1
ATOM 1154 O O . PRO A 1 150 ? 5.387 10.109 5.523 1 96.81 150 PRO A O 1
ATOM 1157 N N . GLY A 1 151 ? 5.789 12.25 6.316 1 97.5 151 GLY A N 1
ATOM 1158 C CA . GLY A 1 151 ? 5.059 12.875 5.227 1 97.5 151 GLY A CA 1
ATOM 1159 C C . GLY A 1 151 ? 3.557 12.703 5.34 1 97.5 151 GLY A C 1
ATOM 1160 O O . GLY A 1 151 ? 3.016 12.648 6.449 1 97.5 151 GLY A O 1
ATOM 1161 N N . GLY A 1 152 ? 2.914 12.781 4.188 1 97.44 152 GLY A N 1
ATOM 1162 C CA . GLY A 1 152 ? 1.472 12.602 4.172 1 97.44 152 GLY A CA 1
ATOM 1163 C C . GLY A 1 152 ? 0.711 13.875 4.5 1 97.44 152 GLY A C 1
ATOM 1164 O O . GLY A 1 152 ? 1.106 14.961 4.09 1 97.44 152 GLY A O 1
ATOM 1165 N N . LEU A 1 153 ? -0.404 13.664 5.145 1 97.94 153 LEU A N 1
ATOM 1166 C CA . LEU A 1 153 ? -1.311 14.758 5.492 1 97.94 153 LEU A CA 1
ATOM 1167 C C . LEU A 1 153 ? -1.478 14.859 7.004 1 97.94 153 LEU A C 1
ATOM 1169 O O . LEU A 1 153 ? -1.297 13.875 7.723 1 97.94 153 LEU A O 1
ATOM 1173 N N . PRO A 1 154 ? -1.812 16.031 7.465 1 97.5 154 PRO A N 1
ATOM 1174 C CA . PRO A 1 154 ? -2.07 16.141 8.906 1 97.5 154 PRO A CA 1
ATOM 1175 C C . PRO A 1 154 ? -3.273 15.32 9.352 1 97.5 154 PRO A C 1
ATOM 1177 O O . PRO A 1 154 ? -4.328 15.359 8.711 1 97.5 154 PRO A O 1
ATOM 1180 N N . VAL A 1 155 ? -3.104 14.594 10.422 1 97.5 155 VAL A N 1
ATOM 1181 C CA . VAL A 1 155 ? -4.18 13.781 10.977 1 97.5 155 VAL A CA 1
ATOM 1182 C C . VAL A 1 155 ? -5.387 14.664 11.289 1 97.5 155 VAL A C 1
ATOM 1184 O O . VAL A 1 155 ? -5.234 15.789 11.758 1 97.5 155 VAL A O 1
ATOM 1187 N N . GLY A 1 156 ? -6.594 14.148 10.945 1 95.31 156 GLY A N 1
ATOM 1188 C CA . GLY A 1 156 ? -7.824 14.875 11.219 1 95.31 156 GLY A CA 1
ATOM 1189 C C . GLY A 1 156 ? -8.383 15.578 9.992 1 95.31 156 GLY A C 1
ATOM 1190 O O . GLY A 1 156 ? -9.523 16.047 10.008 1 95.31 156 GLY A O 1
ATOM 1191 N N . THR A 1 157 ? -7.648 15.625 8.945 1 95.44 157 THR A N 1
ATOM 1192 C CA . THR A 1 157 ? -8.062 16.391 7.773 1 95.44 157 THR A CA 1
ATOM 1193 C C . THR A 1 157 ? -8.891 15.531 6.828 1 95.44 157 THR A C 1
ATOM 1195 O O . THR A 1 157 ? -9.5 16.047 5.883 1 95.44 157 THR A O 1
ATOM 1198 N N . GLN A 1 158 ? -8.953 14.219 7.062 1 95.75 158 GLN A N 1
ATOM 1199 C CA . GLN A 1 158 ? -9.656 13.328 6.145 1 95.75 158 GLN A CA 1
ATOM 1200 C C . GLN A 1 158 ? -10.727 12.523 6.871 1 95.75 158 GLN A C 1
ATOM 1202 O O . GLN A 1 158 ? -11.07 11.414 6.449 1 95.75 158 GLN A O 1
ATOM 1207 N N . GLY A 1 159 ? -11.195 12.984 7.98 1 96.12 159 GLY A N 1
ATOM 1208 C CA . GLY A 1 159 ? -12.266 12.32 8.703 1 96.12 159 GLY A CA 1
ATOM 1209 C C . GLY A 1 159 ? -11.766 11.398 9.797 1 96.12 159 GLY A C 1
ATOM 1210 O O . GLY A 1 159 ? -10.633 11.539 10.266 1 96.12 159 GLY A O 1
ATOM 1211 N N . ARG A 1 160 ? -12.664 10.539 10.281 1 98 160 ARG A N 1
ATOM 1212 C CA . ARG A 1 160 ? -12.391 9.672 11.422 1 98 160 ARG A CA 1
ATOM 1213 C C . ARG A 1 160 ? -12.539 8.203 11.039 1 98 160 ARG A C 1
ATOM 1215 O O . ARG A 1 160 ? -13.453 7.836 10.297 1 98 160 ARG A O 1
ATOM 1222 N N . ALA A 1 161 ? -11.641 7.371 11.586 1 98.75 161 ALA A N 1
ATOM 1223 C CA . ALA A 1 161 ? -11.664 5.949 11.266 1 98.75 161 ALA A CA 1
ATOM 1224 C C . ALA A 1 161 ? -11.68 5.098 12.531 1 98.75 161 ALA A C 1
ATOM 1226 O O . ALA A 1 161 ? -11.07 5.465 13.539 1 98.75 161 ALA A O 1
ATOM 1227 N N . LEU A 1 162 ? -12.445 4.043 12.484 1 98.88 162 LEU A N 1
ATOM 1228 C CA . LEU A 1 162 ? -12.328 2.955 13.453 1 98.88 162 LEU A CA 1
ATOM 1229 C C . LEU A 1 162 ? -11.461 1.83 12.891 1 98.88 162 LEU A C 1
ATOM 1231 O O . LEU A 1 162 ? -11.836 1.185 11.906 1 98.88 162 LEU A O 1
ATOM 1235 N N . CYS A 1 163 ? -10.305 1.603 13.539 1 98.94 163 CYS A N 1
ATOM 1236 C CA . CYS A 1 163 ? -9.336 0.632 13.031 1 98.94 163 CYS A CA 1
ATOM 1237 C C . CYS A 1 163 ? -9.367 -0.649 13.859 1 98.94 163 CYS A C 1
ATOM 1239 O O . CYS A 1 163 ? -9.188 -0.612 15.078 1 98.94 163 CYS A O 1
ATOM 1241 N N . LEU A 1 164 ? -9.641 -1.762 13.211 1 98.81 164 LEU A N 1
ATOM 1242 C CA . LEU A 1 164 ? -9.508 -3.033 13.906 1 98.81 164 LEU A CA 1
ATOM 1243 C C . LEU A 1 164 ? -8.047 -3.328 14.227 1 98.81 164 LEU A C 1
ATOM 1245 O O . LEU A 1 164 ? -7.223 -3.457 13.32 1 98.81 164 LEU A O 1
ATOM 1249 N N . LEU A 1 165 ? -7.766 -3.426 15.523 1 98.38 165 LEU A N 1
ATOM 1250 C CA . LEU A 1 165 ? -6.387 -3.592 15.977 1 98.38 165 LEU A CA 1
ATOM 1251 C C . LEU A 1 165 ? -6.215 -4.91 16.719 1 98.38 165 LEU A C 1
ATOM 1253 O O . LEU A 1 165 ? -6.914 -5.164 17.703 1 98.38 165 LEU A O 1
ATOM 1257 N N . SER A 1 166 ? -5.387 -5.766 16.25 1 95.88 166 SER A N 1
ATOM 1258 C CA . SER A 1 166 ? -5.066 -7.043 16.875 1 95.88 166 SER A CA 1
ATOM 1259 C C . SER A 1 166 ? -3.654 -7.039 17.453 1 95.88 166 SER A C 1
ATOM 1261 O O . SER A 1 166 ? -2.973 -6.008 17.422 1 95.88 166 SER A O 1
ATOM 1263 N N . GLY A 1 167 ? -3.336 -8.133 18.016 1 94.19 167 GLY A N 1
ATOM 1264 C CA . GLY A 1 167 ? -1.969 -8.297 18.484 1 94.19 167 GLY A CA 1
ATOM 1265 C C . GLY A 1 167 ? -1 -8.664 17.375 1 94.19 167 GLY A C 1
ATOM 1266 O O . GLY A 1 167 ? 0.203 -8.789 17.609 1 94.19 167 GLY A O 1
ATOM 1267 N N . GLY A 1 168 ? -1.526 -8.758 16.188 1 93.31 168 GLY A N 1
ATOM 1268 C CA . GLY A 1 168 ? -0.701 -9.164 15.062 1 93.31 168 GLY A CA 1
ATOM 1269 C C . GLY A 1 168 ? 0.113 -8.023 14.484 1 93.31 168 GLY A C 1
ATOM 1270 O O . GLY A 1 168 ? 0.074 -6.902 14.992 1 93.31 168 GLY A O 1
ATOM 1271 N N . PHE A 1 169 ? 0.804 -8.273 13.43 1 95.56 169 PHE A N 1
ATOM 1272 C CA . PHE A 1 169 ? 1.794 -7.379 12.836 1 95.56 169 PHE A CA 1
ATOM 1273 C C . PHE A 1 169 ? 1.142 -6.43 11.844 1 95.56 169 PHE A C 1
ATOM 1275 O O . PHE A 1 169 ? 1.556 -5.273 11.711 1 95.56 169 PHE A O 1
ATOM 1282 N N . ASP A 1 170 ? 0.089 -6.836 11.211 1 96.69 170 ASP A N 1
ATOM 1283 C CA . ASP A 1 170 ? -0.431 -6.141 10.039 1 96.69 170 ASP A CA 1
ATOM 1284 C C . ASP A 1 170 ? -1.354 -4.992 10.445 1 96.69 170 ASP A C 1
ATOM 1286 O O . ASP A 1 170 ? -1.312 -3.914 9.844 1 96.69 170 ASP A O 1
ATOM 1290 N N . SER A 1 171 ? -2.158 -5.172 11.492 1 97.62 171 SER A N 1
ATOM 1291 C CA . SER A 1 171 ? -3.195 -4.207 11.852 1 97.62 171 SER A CA 1
ATOM 1292 C C . SER A 1 171 ? -2.59 -2.875 12.281 1 97.62 171 SER A C 1
ATOM 1294 O O . SER A 1 171 ? -3.082 -1.812 11.898 1 97.62 171 SER A O 1
ATOM 1296 N N . PRO A 1 172 ? -1.483 -2.82 13.062 1 98.31 172 PRO A N 1
ATOM 1297 C CA . PRO A 1 172 ? -0.892 -1.517 13.375 1 98.31 172 PRO A CA 1
ATOM 1298 C C . PRO A 1 172 ? -0.272 -0.844 12.148 1 98.31 172 PRO A C 1
ATOM 1300 O O . PRO A 1 172 ? -0.279 0.385 12.047 1 98.31 172 PRO A O 1
ATOM 1303 N N . VAL A 1 173 ? 0.258 -1.619 11.211 1 98.69 173 VAL A N 1
ATOM 1304 C CA . VAL A 1 173 ? 0.812 -1.053 9.992 1 98.69 173 VAL A CA 1
ATOM 1305 C C . VAL A 1 173 ? -0.297 -0.382 9.18 1 98.69 173 VAL A C 1
ATOM 1307 O O . VAL A 1 173 ? -0.144 0.755 8.727 1 98.69 173 VAL A O 1
ATOM 1310 N N . ALA A 1 174 ? -1.406 -1.083 9.086 1 98.81 174 ALA A N 1
ATOM 1311 C CA . ALA A 1 174 ? -2.559 -0.538 8.375 1 98.81 174 ALA A CA 1
ATOM 1312 C C . ALA A 1 174 ? -3.041 0.758 9.023 1 98.81 174 ALA A C 1
ATOM 1314 O O . ALA A 1 174 ? -3.312 1.741 8.328 1 98.81 174 ALA A O 1
ATOM 1315 N N . THR A 1 175 ? -3.139 0.774 10.312 1 98.88 175 THR A N 1
ATOM 1316 C CA . THR A 1 175 ? -3.6 1.939 11.062 1 98.88 175 THR A CA 1
ATOM 1317 C C . THR A 1 175 ? -2.674 3.129 10.836 1 98.88 175 THR A C 1
ATOM 1319 O O . THR A 1 175 ? -3.135 4.238 10.555 1 98.88 175 THR A O 1
ATOM 1322 N N . TRP A 1 176 ? -1.373 2.9 10.898 1 98.81 176 TRP A N 1
ATOM 1323 C CA . TRP A 1 176 ? -0.384 3.951 10.672 1 98.81 176 TRP A CA 1
ATOM 1324 C C . TRP A 1 176 ? -0.523 4.539 9.273 1 98.81 176 TRP A C 1
ATOM 1326 O O . TRP A 1 176 ? -0.455 5.754 9.094 1 98.81 176 TRP A O 1
ATOM 1336 N N . MET A 1 177 ? -0.717 3.703 8.328 1 98.81 177 MET A N 1
ATOM 1337 C CA . MET A 1 177 ? -0.792 4.137 6.934 1 98.81 177 MET A CA 1
ATOM 1338 C C . MET A 1 177 ? -1.97 5.078 6.719 1 98.81 177 MET A C 1
ATOM 1340 O O . MET A 1 177 ? -1.847 6.082 6.012 1 98.81 177 MET A O 1
ATOM 1344 N N . VAL A 1 178 ? -3.098 4.773 7.344 1 98.75 178 VAL A N 1
ATOM 1345 C CA . VAL A 1 178 ? -4.258 5.625 7.102 1 98.75 178 VAL A CA 1
ATOM 1346 C C . VAL A 1 178 ? -4.152 6.895 7.941 1 98.75 178 VAL A C 1
ATOM 1348 O O . VAL A 1 178 ? -4.668 7.945 7.555 1 98.75 178 VAL A O 1
ATOM 1351 N N . MET A 1 179 ? -3.488 6.848 9.086 1 98.69 179 MET A N 1
ATOM 1352 C CA . MET A 1 179 ? -3.176 8.078 9.805 1 98.69 179 MET A CA 1
ATOM 1353 C C . MET A 1 179 ? -2.359 9.023 8.93 1 98.69 179 MET A C 1
ATOM 1355 O O . MET A 1 179 ? -2.643 10.227 8.867 1 98.69 179 MET A O 1
ATOM 1359 N N . ARG A 1 180 ? -1.416 8.438 8.227 1 98.44 180 ARG A N 1
ATOM 1360 C CA . ARG A 1 180 ? -0.543 9.219 7.352 1 98.44 180 ARG A CA 1
ATOM 1361 C C . ARG A 1 180 ? -1.335 9.867 6.219 1 98.44 180 ARG A C 1
ATOM 1363 O O . ARG A 1 180 ? -0.912 10.875 5.656 1 98.44 180 ARG A O 1
ATOM 1370 N N . ARG A 1 181 ? -2.48 9.289 5.984 1 98.5 181 ARG A N 1
ATOM 1371 C CA . ARG A 1 181 ? -3.336 9.852 4.941 1 98.5 181 ARG A CA 1
ATOM 1372 C C . ARG A 1 181 ? -4.324 10.859 5.523 1 98.5 181 ARG A C 1
ATOM 1374 O O . ARG A 1 181 ? -5.191 11.367 4.812 1 98.5 181 ARG A O 1
ATOM 1381 N N . GLY A 1 182 ? -4.23 11.141 6.797 1 97.81 182 GLY A N 1
ATOM 1382 C CA . GLY A 1 182 ? -4.965 12.258 7.367 1 97.81 182 GLY A CA 1
ATOM 1383 C C . GLY A 1 182 ? -6.156 11.82 8.203 1 97.81 182 GLY A C 1
ATOM 1384 O O . GLY A 1 182 ? -6.918 12.664 8.688 1 97.81 182 GLY A O 1
ATOM 1385 N N . LEU A 1 183 ? -6.359 10.539 8.422 1 98.44 183 LEU A N 1
ATOM 1386 C CA . LEU A 1 183 ? -7.488 10.07 9.219 1 98.44 183 LEU A CA 1
ATOM 1387 C C . LEU A 1 183 ? -7.176 10.156 10.711 1 98.44 183 LEU A C 1
ATOM 1389 O O . LEU A 1 183 ? -6.07 9.82 11.141 1 98.44 183 LEU A O 1
ATOM 1393 N N . GLU A 1 184 ? -8.086 10.664 11.445 1 98.25 184 GLU A N 1
ATOM 1394 C CA . GLU A 1 184 ? -8.055 10.492 12.891 1 98.25 184 GLU A CA 1
ATOM 1395 C C . GLU A 1 184 ? -8.539 9.102 13.289 1 98.25 184 GLU A C 1
ATOM 1397 O O . GLU A 1 184 ? -9.688 8.734 13.023 1 98.25 184 GLU A O 1
ATOM 1402 N N . CYS A 1 185 ? -7.715 8.328 13.992 1 98.69 185 CYS A N 1
ATOM 1403 C CA . CYS A 1 185 ? -8.008 6.906 14.148 1 98.69 185 CYS A CA 1
ATOM 1404 C C . CYS A 1 185 ? -8.273 6.559 15.609 1 98.69 185 CYS A C 1
ATOM 1406 O O . CYS A 1 185 ? -7.609 7.086 16.5 1 98.69 185 CYS A O 1
ATOM 1408 N N . LYS A 1 186 ? -9.234 5.734 15.789 1 98.69 186 LYS A N 1
ATOM 1409 C CA . LYS A 1 186 ? -9.453 4.984 17.031 1 98.69 186 LYS A CA 1
ATOM 1410 C C . LYS A 1 186 ? -9.328 3.482 16.781 1 98.69 186 LYS A C 1
ATOM 1412 O O . LYS A 1 186 ? -9.742 2.977 15.742 1 98.69 186 LYS A O 1
ATOM 1417 N N . GLY A 1 187 ? -8.727 2.807 17.781 1 98.88 187 GLY A N 1
ATOM 1418 C CA . GLY A 1 187 ? -8.586 1.363 17.656 1 98.88 187 GLY A CA 1
ATOM 1419 C C . GLY A 1 187 ? -9.734 0.594 18.297 1 98.88 187 GLY A C 1
ATOM 1420 O O . GLY A 1 187 ? -10.312 1.036 19.281 1 98.88 187 GLY A O 1
ATOM 1421 N N . LEU A 1 188 ? -10.047 -0.561 17.75 1 98.94 188 LEU A N 1
ATOM 1422 C CA . LEU A 1 188 ? -10.984 -1.521 18.312 1 98.94 188 LEU A CA 1
ATOM 1423 C C . LEU A 1 188 ? -10.391 -2.926 18.312 1 98.94 188 LEU A C 1
ATOM 1425 O O . LEU A 1 188 ? -9.969 -3.43 17.281 1 98.94 188 LEU A O 1
ATOM 1429 N N . HIS A 1 189 ? -10.297 -3.506 19.469 1 98.69 189 HIS A N 1
ATOM 1430 C CA . HIS A 1 189 ? -9.836 -4.879 19.625 1 98.69 189 HIS A CA 1
ATOM 1431 C C . HIS A 1 189 ? -10.977 -5.793 20.078 1 98.69 189 HIS A C 1
ATOM 1433 O O . HIS A 1 189 ? -11.734 -5.441 20.984 1 98.69 189 HIS A O 1
ATOM 1439 N N . PHE A 1 190 ? -11.125 -6.914 19.453 1 98.25 190 PHE A N 1
ATOM 1440 C CA . PHE A 1 190 ? -12.086 -7.934 19.859 1 98.25 190 PHE A CA 1
ATOM 1441 C C . PHE A 1 190 ? -11.438 -8.945 20.797 1 98.25 190 PHE A C 1
ATOM 1443 O O . PHE A 1 190 ? -10.57 -9.719 20.375 1 98.25 190 PHE A O 1
ATOM 1450 N N . LEU A 1 191 ? -11.898 -9 21.969 1 97.25 191 LEU A N 1
ATOM 1451 C CA . LEU A 1 191 ? -11.258 -9.797 23.016 1 97.25 191 LEU A CA 1
ATOM 1452 C C . LEU A 1 191 ? -11.562 -11.281 22.828 1 97.25 191 LEU A C 1
ATOM 1454 O O . LEU A 1 191 ? -12.727 -11.68 22.766 1 97.25 191 LEU A O 1
ATOM 1458 N N . VAL A 1 192 ? -10.5 -12.031 22.703 1 94.88 192 VAL A N 1
ATOM 1459 C CA . VAL A 1 192 ? -10.609 -13.484 22.688 1 94.88 192 VAL A CA 1
ATOM 1460 C C . VAL A 1 192 ? -9.805 -14.086 23.828 1 94.88 192 VAL A C 1
ATOM 1462 O O . VAL A 1 192 ? -10.328 -14.867 24.625 1 94.88 192 VAL A O 1
ATOM 1465 N N . THR A 1 193 ? -8.531 -13.648 23.984 1 93.88 193 THR A N 1
ATOM 1466 C CA . THR A 1 193 ? -7.664 -14.047 25.094 1 93.88 193 THR A CA 1
ATOM 1467 C C . THR A 1 193 ? -6.957 -12.828 25.688 1 93.88 193 THR A C 1
ATOM 1469 O O . THR A 1 193 ? -6.766 -11.82 25 1 93.88 193 THR A O 1
ATOM 1472 N N . GLU A 1 194 ? -6.551 -12.969 26.922 1 93.75 194 GLU A N 1
ATOM 1473 C CA . GLU A 1 194 ? -5.84 -11.875 27.578 1 93.75 194 GLU A CA 1
ATOM 1474 C C . GLU A 1 194 ? -4.477 -11.633 26.938 1 93.75 194 GLU A C 1
ATOM 1476 O O . GLU A 1 194 ? -4.012 -10.492 26.859 1 93.75 194 GLU A O 1
ATOM 1481 N N . SER A 1 195 ? -3.891 -12.672 26.484 1 92.62 195 SER A N 1
ATOM 1482 C CA . SER A 1 195 ? -2.59 -12.555 25.844 1 92.62 195 SER A CA 1
ATOM 1483 C C . SER A 1 195 ? -2.688 -11.742 24.547 1 92.62 195 SER A C 1
ATOM 1485 O O . SER A 1 195 ? -1.818 -10.914 24.266 1 92.62 195 SER A O 1
ATOM 1487 N N . GLU A 1 196 ? -3.734 -11.977 23.812 1 93 196 GLU A N 1
ATOM 1488 C CA . GLU A 1 196 ? -3.938 -11.211 22.578 1 93 196 GLU A CA 1
ATOM 1489 C C . GLU A 1 196 ? -4.227 -9.742 22.891 1 93 196 GLU A C 1
ATOM 1491 O O . GLU A 1 196 ? -3.809 -8.859 22.141 1 93 196 GLU A O 1
ATOM 1496 N N . LEU A 1 197 ? -4.98 -9.531 23.922 1 95.38 197 LEU A N 1
ATOM 1497 C CA . LEU A 1 197 ? -5.25 -8.156 24.328 1 95.38 197 LEU A CA 1
ATOM 1498 C C . LEU A 1 197 ? -3.959 -7.438 24.703 1 95.38 197 LEU A C 1
ATOM 1500 O O . LEU A 1 197 ? -3.758 -6.281 24.328 1 95.38 197 LEU A O 1
ATOM 1504 N N . GLU A 1 198 ? -3.105 -8.109 25.406 1 95.31 198 GLU A N 1
ATOM 1505 C CA . GLU A 1 198 ? -1.827 -7.516 25.781 1 95.31 198 GLU A CA 1
ATOM 1506 C C . GLU A 1 198 ? -1.002 -7.148 24.562 1 95.31 198 GLU A C 1
ATOM 1508 O O . GLU A 1 198 ? -0.376 -6.086 24.516 1 95.31 198 GLU A O 1
ATOM 1513 N N . ALA A 1 199 ? -0.997 -8.047 23.609 1 95.44 199 ALA A N 1
ATOM 1514 C CA . ALA A 1 199 ? -0.287 -7.781 22.359 1 95.44 199 ALA A CA 1
ATOM 1515 C C . ALA A 1 199 ? -0.896 -6.59 21.625 1 95.44 199 ALA A C 1
ATOM 1517 O O . ALA A 1 199 ? -0.174 -5.77 21.047 1 95.44 199 ALA A O 1
ATOM 1518 N N . ALA A 1 200 ? -2.219 -6.48 21.641 1 96.56 200 ALA A N 1
ATOM 1519 C CA . ALA A 1 200 ? -2.9 -5.348 21.016 1 96.56 200 ALA A CA 1
ATOM 1520 C C . ALA A 1 200 ? -2.553 -4.043 21.719 1 96.56 200 ALA A C 1
ATOM 1522 O O . ALA A 1 200 ? -2.402 -3.002 21.078 1 96.56 200 ALA A O 1
ATOM 1523 N N . ARG A 1 201 ? -2.432 -4.09 23.016 1 97.62 201 ARG A N 1
ATOM 1524 C CA . ARG A 1 201 ? -2.049 -2.916 23.797 1 97.62 201 ARG A CA 1
ATOM 1525 C C . ARG A 1 201 ? -0.625 -2.48 23.453 1 97.62 201 ARG A C 1
ATOM 1527 O O . ARG A 1 201 ? -0.319 -1.287 23.469 1 97.62 201 ARG A O 1
ATOM 1534 N N . GLU A 1 202 ? 0.21 -3.422 23.219 1 97 202 GLU A N 1
ATOM 1535 C CA . GLU A 1 202 ? 1.555 -3.078 22.766 1 97 202 GLU A CA 1
ATOM 1536 C C . GLU A 1 202 ? 1.518 -2.338 21.438 1 97 202 GLU A C 1
ATOM 1538 O O . GLU A 1 202 ? 2.24 -1.357 21.25 1 97 202 GLU A O 1
ATOM 1543 N N . ASN A 1 203 ? 0.717 -2.85 20.547 1 97.62 203 ASN A N 1
ATOM 1544 C CA . ASN A 1 203 ? 0.551 -2.162 19.266 1 97.62 203 ASN A CA 1
ATOM 1545 C C . ASN A 1 203 ? -0.027 -0.763 19.453 1 97.62 203 ASN A C 1
ATOM 1547 O O . ASN A 1 203 ? 0.346 0.168 18.75 1 97.62 203 ASN A O 1
ATOM 1551 N N . GLU A 1 204 ? -0.956 -0.611 20.406 1 98.44 204 GLU A N 1
ATOM 1552 C CA . GLU A 1 204 ? -1.467 0.707 20.766 1 98.44 204 GLU A CA 1
ATOM 1553 C C . GLU A 1 204 ? -0.335 1.645 21.172 1 98.44 204 GLU A C 1
ATOM 1555 O O . GLU A 1 204 ? -0.291 2.799 20.75 1 98.44 204 GLU A O 1
ATOM 1560 N N . ARG A 1 205 ? 0.553 1.17 22 1 97.94 205 ARG A N 1
ATOM 1561 C CA . ARG A 1 205 ? 1.676 1.978 22.469 1 97.94 205 ARG A CA 1
ATOM 1562 C C . ARG A 1 205 ? 2.557 2.414 21.297 1 97.94 205 ARG A C 1
ATOM 1564 O O . ARG A 1 205 ? 3.018 3.557 21.25 1 97.94 205 ARG A O 1
ATOM 1571 N N . VAL A 1 206 ? 2.799 1.504 20.391 1 97.69 206 VAL A N 1
ATOM 1572 C CA . VAL A 1 206 ? 3.574 1.831 19.203 1 97.69 206 VAL A CA 1
ATOM 1573 C C . VAL A 1 206 ? 2.9 2.973 18.453 1 97.69 206 VAL A C 1
ATOM 1575 O O . VAL A 1 206 ? 3.551 3.955 18.078 1 97.69 206 VAL A O 1
ATOM 1578 N N . LEU A 1 207 ? 1.579 2.879 18.25 1 98.31 207 LEU A N 1
ATOM 1579 C CA . LEU A 1 207 ? 0.84 3.873 17.484 1 98.31 207 LEU A CA 1
ATOM 1580 C C . LEU A 1 207 ? 0.788 5.203 18.219 1 98.31 207 LEU A C 1
ATOM 1582 O O . LEU A 1 207 ? 0.789 6.27 17.594 1 98.31 207 LEU A O 1
ATOM 1586 N N . ARG A 1 208 ? 0.805 5.203 19.516 1 97.25 208 ARG A N 1
ATOM 1587 C CA . ARG A 1 208 ? 0.759 6.41 20.344 1 97.25 208 ARG A CA 1
ATOM 1588 C C . ARG A 1 208 ? 2.053 7.207 20.203 1 97.25 208 ARG A C 1
ATOM 1590 O O . ARG A 1 208 ? 2.072 8.414 20.453 1 97.25 208 ARG A O 1
ATOM 1597 N N . ARG A 1 209 ? 3.131 6.559 19.844 1 94.88 209 ARG A N 1
ATOM 1598 C CA . ARG A 1 209 ? 4.367 7.285 19.578 1 94.88 209 ARG A CA 1
ATOM 1599 C C . ARG A 1 209 ? 4.199 8.227 18.391 1 94.88 209 ARG A C 1
ATOM 1601 O O . ARG A 1 209 ? 4.844 9.273 18.312 1 94.88 209 ARG A O 1
ATOM 1608 N N . TRP A 1 210 ? 3.35 7.848 17.516 1 96.31 210 TRP A N 1
ATOM 1609 C CA . TRP A 1 210 ? 3.111 8.633 16.312 1 96.31 210 TRP A CA 1
ATOM 1610 C C . TRP A 1 210 ? 1.919 9.57 16.484 1 96.31 210 TRP A C 1
ATOM 1612 O O . TRP A 1 210 ? 1.915 10.688 15.977 1 96.31 210 TRP A O 1
ATOM 1622 N N . CYS A 1 211 ? 0.965 9.117 17.141 1 96.19 211 CYS A N 1
ATOM 1623 C CA . CYS A 1 211 ? -0.243 9.875 17.438 1 96.19 211 CYS A CA 1
ATOM 1624 C C . CYS A 1 211 ? -0.633 9.719 18.906 1 96.19 211 CYS A C 1
ATOM 1626 O O . CYS A 1 211 ? -1.38 8.805 19.266 1 96.19 211 CYS A O 1
ATOM 1628 N N . PRO A 1 212 ? -0.225 10.617 19.688 1 94.12 212 PRO A N 1
ATOM 1629 C CA . PRO A 1 212 ? -0.372 10.477 21.141 1 94.12 212 PRO A CA 1
ATOM 1630 C C . PRO A 1 212 ? -1.829 10.328 21.562 1 94.12 212 PRO A C 1
ATOM 1632 O O . PRO A 1 212 ? -2.109 9.742 22.609 1 94.12 212 PRO A O 1
ATOM 1635 N N . ASP A 1 213 ? -2.773 10.781 20.797 1 93.56 213 ASP A N 1
ATOM 1636 C CA . ASP A 1 213 ? -4.184 10.766 21.172 1 93.56 213 ASP A CA 1
ATOM 1637 C C . ASP A 1 213 ? -4.855 9.469 20.734 1 93.56 213 ASP A C 1
ATOM 1639 O O . ASP A 1 213 ? -6.051 9.273 20.969 1 93.56 213 ASP A O 1
ATOM 1643 N N . PHE A 1 214 ? -4.109 8.539 20.188 1 97.69 214 PHE A N 1
ATOM 1644 C CA . PHE A 1 214 ? -4.68 7.266 19.75 1 97.69 214 PHE A CA 1
ATOM 1645 C C . PHE A 1 214 ? -5.16 6.461 20.953 1 97.69 214 PHE A C 1
ATOM 1647 O O . PHE A 1 214 ? -4.453 6.34 21.953 1 97.69 214 PHE A O 1
ATOM 1654 N N . ASP A 1 215 ? -6.363 5.969 20.828 1 97.25 215 ASP A N 1
ATOM 1655 C CA . ASP A 1 215 ? -6.949 5.168 21.906 1 97.25 215 ASP A CA 1
ATOM 1656 C C . ASP A 1 215 ? -7.469 3.836 21.375 1 97.25 215 ASP A C 1
ATOM 1658 O O . ASP A 1 215 ? -7.898 3.746 20.219 1 97.25 215 ASP A O 1
ATOM 1662 N N . LEU A 1 216 ? -7.414 2.824 22.25 1 98.62 216 LEU A N 1
ATOM 1663 C CA . LEU A 1 216 ? -7.852 1.479 21.891 1 98.62 216 LEU A CA 1
ATOM 1664 C C . LEU A 1 216 ? -9.07 1.07 22.703 1 98.62 216 LEU A C 1
ATOM 1666 O O . LEU A 1 216 ? -9.016 1.025 23.938 1 98.62 216 LEU A O 1
ATOM 1670 N N . LEU A 1 217 ? -10.148 0.845 22.016 1 98.69 217 LEU A N 1
ATOM 1671 C CA . LEU A 1 217 ? -11.359 0.277 22.609 1 98.69 217 LEU A CA 1
ATOM 1672 C C . LEU A 1 217 ? -11.32 -1.247 22.562 1 98.69 217 LEU A C 1
ATOM 1674 O O . LEU A 1 217 ? -10.609 -1.83 21.734 1 98.69 217 LEU A O 1
ATOM 1678 N N . VAL A 1 218 ? -12.07 -1.858 23.516 1 98.56 218 VAL A N 1
ATOM 1679 C CA . VAL A 1 218 ? -12.109 -3.316 23.562 1 98.56 218 VAL A CA 1
ATOM 1680 C C . VAL A 1 218 ? -13.562 -3.795 23.547 1 98.56 218 VAL A C 1
ATOM 1682 O O . VAL A 1 218 ? -14.383 -3.342 24.344 1 98.56 218 VAL A O 1
ATOM 1685 N N . ASP A 1 219 ? -13.914 -4.598 22.578 1 98.19 219 ASP A N 1
ATOM 1686 C CA . ASP A 1 219 ? -15.188 -5.309 22.562 1 98.19 219 ASP A CA 1
ATOM 1687 C C . ASP A 1 219 ? -15.086 -6.633 23.312 1 98.19 219 ASP A C 1
ATOM 1689 O O . ASP A 1 219 ? -14.484 -7.59 22.828 1 98.19 219 ASP A O 1
ATOM 1693 N N . GLU A 1 220 ? -15.75 -6.785 24.438 1 97.25 220 GLU A N 1
ATOM 1694 C CA . GLU A 1 220 ? -15.594 -7.914 25.344 1 97.25 220 GLU A CA 1
ATOM 1695 C C . GLU A 1 220 ? -16.578 -9.039 25 1 97.25 220 GLU A C 1
ATOM 1697 O O . GLU A 1 220 ? -16.516 -10.117 25.594 1 97.25 220 GLU A O 1
ATOM 1702 N N . SER A 1 221 ? -17.391 -8.836 24.078 1 96.12 221 SER A N 1
ATOM 1703 C CA . SER A 1 221 ? -18.469 -9.789 23.828 1 96.12 221 SER A CA 1
ATOM 1704 C C . SER A 1 221 ? -18.047 -10.852 22.828 1 96.12 221 SER A C 1
ATOM 1706 O O . SER A 1 221 ? -18.75 -11.836 22.609 1 96.12 221 SER A O 1
ATOM 1708 N N . HIS A 1 222 ? -16.891 -10.719 22.234 1 96.31 222 HIS A N 1
ATOM 1709 C CA . HIS A 1 222 ? -16.531 -11.516 21.062 1 96.31 222 HIS A CA 1
ATOM 1710 C C . HIS A 1 222 ? -16.203 -12.953 21.453 1 96.31 222 HIS A C 1
ATOM 1712 O O . HIS A 1 222 ? -16.5 -13.883 20.688 1 96.31 222 HIS A O 1
ATOM 1718 N N . ARG A 1 223 ? -15.602 -13.125 22.578 1 95.12 223 ARG A N 1
ATOM 1719 C CA . ARG A 1 223 ? -15.266 -14.484 23 1 95.12 223 ARG A CA 1
ATOM 1720 C C . ARG A 1 223 ? -16.516 -15.336 23.156 1 95.12 223 ARG A C 1
ATOM 1722 O O . ARG A 1 223 ? -16.547 -16.484 22.719 1 95.12 223 ARG A O 1
ATOM 1729 N N . GLU A 1 224 ? -17.516 -14.773 23.75 1 95.25 224 GLU A N 1
ATOM 1730 C CA . GLU A 1 224 ? -18.766 -15.484 23.922 1 95.25 224 GLU A CA 1
ATOM 1731 C C . GLU A 1 224 ? -19.375 -15.875 22.578 1 95.25 224 GLU A C 1
ATOM 1733 O O . GLU A 1 224 ? -19.906 -16.969 22.422 1 95.25 224 GLU A O 1
ATOM 1738 N N . PHE A 1 225 ? -19.297 -15.031 21.703 1 96.31 225 PHE A N 1
ATOM 1739 C CA . PHE A 1 225 ? -19.766 -15.312 20.359 1 96.31 225 PHE A CA 1
ATOM 1740 C C . PHE A 1 225 ? -19.031 -16.5 19.766 1 96.31 225 PHE A C 1
ATOM 1742 O O . PHE A 1 225 ? -19.641 -17.391 19.156 1 96.31 225 PHE A O 1
ATOM 1749 N N . LEU A 1 226 ? -17.703 -16.531 19.906 1 96.06 226 LEU A N 1
ATOM 1750 C CA . LEU A 1 226 ? -16.891 -17.594 19.344 1 96.06 226 LEU A CA 1
ATOM 1751 C C . LEU A 1 226 ? -17.203 -18.938 20 1 96.06 226 LEU A C 1
ATOM 1753 O O . LEU A 1 226 ? -17.203 -19.969 19.344 1 96.06 226 LEU A O 1
ATOM 1757 N N . GLU A 1 227 ? -17.438 -18.906 21.312 1 95.5 227 GLU A N 1
ATOM 1758 C CA . GLU A 1 227 ? -17.828 -20.109 22.031 1 95.5 227 GLU A CA 1
ATOM 1759 C C . GLU A 1 227 ? -19.156 -20.672 21.5 1 95.5 227 GLU A C 1
ATOM 1761 O O . GLU A 1 227 ? -19.281 -21.875 21.281 1 95.5 227 GLU A O 1
ATOM 1766 N N . THR A 1 228 ? -20.031 -19.812 21.25 1 96 228 THR A N 1
ATOM 1767 C CA . THR A 1 228 ? -21.312 -20.203 20.688 1 96 228 THR A CA 1
ATOM 1768 C C . THR A 1 228 ? -21.141 -20.75 19.281 1 96 228 THR A C 1
ATOM 1770 O O . THR A 1 228 ? -21.75 -21.766 18.922 1 96 228 THR A O 1
ATOM 1773 N N . ALA A 1 229 ? -20.359 -20.109 18.469 1 95.44 229 ALA A N 1
ATOM 1774 C CA . ALA A 1 229 ? -20.094 -20.531 17.094 1 95.44 229 ALA A CA 1
ATOM 1775 C C . ALA A 1 229 ? -19.469 -21.938 17.062 1 95.44 229 ALA A C 1
ATOM 1777 O O . ALA A 1 229 ? -19.844 -22.766 16.234 1 95.44 229 ALA A O 1
ATOM 1778 N N . GLU A 1 230 ? -18.5 -22.125 17.953 1 93.5 230 GLU A N 1
ATOM 1779 C CA . GLU A 1 230 ? -17.828 -23.422 18.016 1 93.5 230 GLU A CA 1
ATOM 1780 C C . GLU A 1 230 ? -18.828 -24.531 18.344 1 93.5 230 GLU A C 1
ATOM 1782 O O . GLU A 1 230 ? -18.719 -25.641 17.828 1 93.5 230 GLU A O 1
ATOM 1787 N N . GLU A 1 231 ? -19.75 -24.219 19.141 1 93.38 231 GLU A N 1
ATOM 1788 C CA . GLU A 1 231 ? -20.766 -25.188 19.562 1 93.38 231 GLU A CA 1
ATOM 1789 C C . GLU A 1 231 ? -21.781 -25.453 18.438 1 93.38 231 GLU A C 1
ATOM 1791 O O . GLU A 1 231 ? -22.188 -26.594 18.219 1 93.38 231 GLU A O 1
ATOM 1796 N N . ARG A 1 232 ? -22.094 -24.469 17.734 1 94 232 ARG A N 1
ATOM 1797 C CA . ARG A 1 232 ? -23.219 -24.531 16.828 1 94 232 ARG A CA 1
ATOM 1798 C C . ARG A 1 232 ? -22.781 -24.953 15.43 1 94 232 ARG A C 1
ATOM 1800 O O . ARG A 1 232 ? -23.562 -25.531 14.672 1 94 232 ARG A O 1
ATOM 1807 N N . LEU A 1 233 ? -21.625 -24.594 15.062 1 93.88 233 LEU A N 1
ATOM 1808 C CA . LEU A 1 233 ? -21.125 -24.984 13.75 1 93.88 233 LEU A CA 1
ATOM 1809 C C . LEU A 1 233 ? -20.547 -26.406 13.789 1 93.88 233 LEU A C 1
ATOM 1811 O O . LEU A 1 233 ? -19.484 -26.625 14.352 1 93.88 233 LEU A O 1
ATOM 1815 N N . THR A 1 234 ? -21.281 -27.359 13.172 1 89.69 234 THR A N 1
ATOM 1816 C CA . THR A 1 234 ? -20.875 -28.766 13.188 1 89.69 234 THR A CA 1
ATOM 1817 C C . THR A 1 234 ? -20.703 -29.297 11.773 1 89.69 234 THR A C 1
ATOM 1819 O O . THR A 1 234 ? -21.078 -28.625 10.805 1 89.69 234 THR A O 1
ATOM 1822 N N . GLY A 1 235 ? -19.938 -30.375 11.75 1 88.69 235 GLY A N 1
ATOM 1823 C CA . GLY A 1 235 ? -19.703 -30.984 10.453 1 88.69 235 GLY A CA 1
ATOM 1824 C C . GLY A 1 235 ? -18.969 -30.078 9.484 1 88.69 235 GLY A C 1
ATOM 1825 O O . GLY A 1 235 ? -17.938 -29.516 9.82 1 88.69 235 GLY A O 1
ATOM 1826 N N . ARG A 1 236 ? -19.594 -29.922 8.328 1 86.62 236 ARG A N 1
ATOM 1827 C CA . ARG A 1 236 ? -18.953 -29.156 7.246 1 86.62 236 ARG A CA 1
ATOM 1828 C C . ARG A 1 236 ? -18.969 -27.672 7.551 1 86.62 236 ARG A C 1
ATOM 1830 O O . ARG A 1 236 ? -18.125 -26.922 7.039 1 86.62 236 ARG A O 1
ATOM 1837 N N . LEU A 1 237 ? -19.859 -27.25 8.422 1 91.12 237 LEU A N 1
ATOM 1838 C CA . LEU A 1 237 ? -20 -25.828 8.711 1 91.12 237 LEU A CA 1
ATOM 1839 C C . LEU A 1 237 ? -18.875 -25.344 9.617 1 91.12 237 LEU A C 1
ATOM 1841 O O . LEU A 1 237 ? -18.641 -24.141 9.727 1 91.12 237 LEU A O 1
ATOM 1845 N N . LYS A 1 238 ? -18.172 -26.266 10.227 1 91 238 LYS A N 1
ATOM 1846 C CA . LYS A 1 238 ? -17.047 -25.922 11.102 1 91 238 LYS A CA 1
ATOM 1847 C C . LYS A 1 238 ? -15.969 -25.172 10.336 1 91 238 LYS A C 1
ATOM 1849 O O . LYS A 1 238 ? -15.289 -24.312 10.898 1 91 238 LYS A O 1
ATOM 1854 N N . ARG A 1 239 ? -15.891 -25.438 9.07 1 90.81 239 ARG A N 1
ATOM 1855 C CA . ARG A 1 239 ? -14.859 -24.828 8.234 1 90.81 239 ARG A CA 1
ATOM 1856 C C . ARG A 1 239 ? -15.109 -23.344 8.047 1 90.81 239 ARG A C 1
ATOM 1858 O O . ARG A 1 239 ? -14.219 -22.609 7.605 1 90.81 239 ARG A O 1
ATOM 1865 N N . TYR A 1 240 ? -16.328 -22.875 8.383 1 93 240 TYR A N 1
ATOM 1866 C CA . TYR A 1 240 ? -16.703 -21.484 8.164 1 93 240 TYR A CA 1
ATOM 1867 C C . TYR A 1 240 ? -16.484 -20.641 9.422 1 93 240 TYR A C 1
ATOM 1869 O O . TYR A 1 240 ? -16.75 -19.438 9.438 1 93 240 TYR A O 1
ATOM 1877 N N . LEU A 1 241 ? -15.961 -21.219 10.445 1 92.81 241 LEU A N 1
ATOM 1878 C CA . LEU A 1 241 ? -15.883 -20.531 11.734 1 92.81 241 LEU A CA 1
ATOM 1879 C C . LEU A 1 241 ? -15.094 -19.234 11.617 1 92.81 241 LEU A C 1
ATOM 1881 O O . LEU A 1 241 ? -15.516 -18.203 12.133 1 92.81 241 LEU A O 1
ATOM 1885 N N . CYS A 1 242 ? -14.023 -19.25 10.883 1 91.81 242 CYS A N 1
ATOM 1886 C CA . CYS A 1 242 ? -13.188 -18.062 10.773 1 91.81 242 CYS A CA 1
ATOM 1887 C C . CYS A 1 242 ? -13.883 -16.984 9.961 1 91.81 242 CYS A C 1
ATOM 1889 O O . CYS A 1 242 ? -13.75 -15.789 10.258 1 91.81 242 CYS A O 1
ATOM 1891 N N . VAL A 1 243 ? -14.57 -17.359 8.953 1 92.75 243 VAL A N 1
ATOM 1892 C CA . VAL A 1 243 ? -15.312 -16.406 8.141 1 92.75 243 VAL A CA 1
ATOM 1893 C C . VAL A 1 243 ? -16.438 -15.797 8.969 1 92.75 243 VAL A C 1
ATOM 1895 O O . VAL A 1 243 ? -16.656 -14.578 8.938 1 92.75 243 VAL A O 1
ATOM 1898 N N . VAL A 1 244 ? -17.109 -16.656 9.688 1 94.31 244 VAL A N 1
ATOM 1899 C CA . VAL A 1 244 ? -18.188 -16.219 10.555 1 94.31 244 VAL A CA 1
ATOM 1900 C C . VAL A 1 244 ? -17.641 -15.266 11.625 1 94.31 244 VAL A C 1
ATOM 1902 O O . VAL A 1 244 ? -18.266 -14.258 11.953 1 94.31 244 VAL A O 1
ATOM 1905 N N . CYS A 1 245 ? -16.516 -15.609 12.109 1 95.56 245 CYS A N 1
ATOM 1906 C CA . CYS A 1 245 ? -15.828 -14.758 13.078 1 95.56 245 CYS A CA 1
ATOM 1907 C C . CYS A 1 245 ? -15.602 -13.359 12.523 1 95.56 245 CYS A C 1
ATOM 1909 O O . CYS A 1 245 ? -15.969 -12.367 13.148 1 95.56 245 CYS A O 1
ATOM 1911 N N . LYS A 1 246 ? -15.109 -13.273 11.352 1 96 246 LYS A N 1
ATOM 1912 C CA . LYS A 1 246 ? -14.781 -11.984 10.742 1 96 246 LYS A CA 1
ATOM 1913 C C . LYS A 1 246 ? -16.047 -11.227 10.344 1 96 246 LYS A C 1
ATOM 1915 O O . LYS A 1 246 ? -16.094 -10 10.422 1 96 246 LYS A O 1
ATOM 1920 N N . MET A 1 247 ? -17.031 -11.961 9.922 1 96.25 247 MET A N 1
ATOM 1921 C CA . MET A 1 247 ? -18.312 -11.336 9.648 1 96.25 247 MET A CA 1
ATOM 1922 C C . MET A 1 247 ? -18.859 -10.641 10.891 1 96.25 247 MET A C 1
ATOM 1924 O O . MET A 1 247 ? -19.281 -9.477 10.828 1 96.25 247 MET A O 1
ATOM 1928 N N . ARG A 1 248 ? -18.797 -11.32 11.992 1 97.19 248 ARG A N 1
ATOM 1929 C CA . ARG A 1 248 ? -19.281 -10.75 13.25 1 97.19 248 ARG A CA 1
ATOM 1930 C C . ARG A 1 248 ? -18.438 -9.539 13.648 1 97.19 248 ARG A C 1
ATOM 1932 O O . ARG A 1 248 ? -18.984 -8.523 14.094 1 97.19 248 ARG A O 1
ATOM 1939 N N . MET A 1 249 ? -17.172 -9.648 13.516 1 97.94 249 MET A N 1
ATOM 1940 C CA . MET A 1 249 ? -16.281 -8.547 13.859 1 97.94 249 MET A CA 1
ATOM 1941 C C . MET A 1 249 ? -16.625 -7.289 13.062 1 97.94 249 MET A C 1
ATOM 1943 O O . MET A 1 249 ? -16.75 -6.203 13.633 1 97.94 249 MET A O 1
ATOM 1947 N N . LEU A 1 250 ? -16.812 -7.43 11.805 1 98.06 250 LEU A N 1
ATOM 1948 C CA . LEU A 1 250 ? -17.094 -6.273 10.953 1 98.06 250 LEU A CA 1
ATOM 1949 C C . LEU A 1 250 ? -18.484 -5.723 11.219 1 98.06 250 LEU A C 1
ATOM 1951 O O . LEU A 1 250 ? -18.703 -4.508 11.164 1 98.06 250 LEU A O 1
ATOM 1955 N N . GLU A 1 251 ? -19.406 -6.609 11.492 1 97.38 251 GLU A N 1
ATOM 1956 C CA . GLU A 1 251 ? -20.734 -6.152 11.891 1 97.38 251 GLU A CA 1
ATOM 1957 C C . GLU A 1 251 ? -20.672 -5.293 13.148 1 97.38 251 GLU A C 1
ATOM 1959 O O . GLU A 1 251 ? -21.234 -4.195 13.188 1 97.38 251 GLU A O 1
ATOM 1964 N N . ARG A 1 252 ? -20 -5.801 14.164 1 97.88 252 ARG A N 1
ATOM 1965 C CA . ARG A 1 252 ? -19.828 -5.078 15.422 1 97.88 252 ARG A CA 1
ATOM 1966 C C . ARG A 1 252 ? -19.047 -3.785 15.211 1 97.88 252 ARG A C 1
ATOM 1968 O O . ARG A 1 252 ? -19.391 -2.75 15.789 1 97.88 252 ARG A O 1
ATOM 1975 N N . ALA A 1 253 ? -18.016 -3.873 14.398 1 98.56 253 ALA A N 1
ATOM 1976 C CA . ALA A 1 253 ? -17.234 -2.678 14.086 1 98.56 253 ALA A CA 1
ATOM 1977 C C . ALA A 1 253 ? -18.109 -1.602 13.453 1 98.56 253 ALA A C 1
ATOM 1979 O O . ALA A 1 253 ? -17.938 -0.412 13.734 1 98.56 253 ALA A O 1
ATOM 1980 N N . SER A 1 254 ? -18.969 -2.039 12.586 1 97.81 254 SER A N 1
ATOM 1981 C CA . SER A 1 254 ? -19.906 -1.104 11.961 1 97.81 254 SER A CA 1
ATOM 1982 C C . SER A 1 254 ? -20.766 -0.402 13.008 1 97.81 254 SER A C 1
ATOM 1984 O O . SER A 1 254 ? -20.969 0.813 12.938 1 97.81 254 SER A O 1
ATOM 1986 N N . GLN A 1 255 ? -21.25 -1.096 13.977 1 97.81 255 GLN A N 1
ATOM 1987 C CA . GLN A 1 255 ? -22.062 -0.528 15.055 1 97.81 255 GLN A CA 1
ATOM 1988 C C . GLN A 1 255 ? -21.234 0.45 15.898 1 97.81 255 GLN A C 1
ATOM 1990 O O . GLN A 1 255 ? -21.719 1.544 16.219 1 97.81 255 GLN A O 1
ATOM 1995 N N . TRP A 1 256 ? -20.031 0.081 16.219 1 98.12 256 TRP A N 1
ATOM 1996 C CA . TRP A 1 256 ? -19.141 0.946 16.969 1 98.12 256 TRP A CA 1
ATOM 1997 C C . TRP A 1 256 ? -18.859 2.236 16.203 1 98.12 256 TRP A C 1
ATOM 1999 O O . TRP A 1 256 ? -18.906 3.326 16.781 1 98.12 256 TRP A O 1
ATOM 2009 N N . ALA A 1 257 ? -18.547 2.092 14.922 1 98.06 257 ALA A N 1
ATOM 2010 C CA . ALA A 1 257 ? -18.219 3.242 14.086 1 98.06 257 ALA A CA 1
ATOM 2011 C C . ALA A 1 257 ? -19.359 4.25 14.055 1 98.06 257 ALA A C 1
ATOM 2013 O O . ALA A 1 257 ? -19.141 5.457 14.164 1 98.06 257 ALA A O 1
ATOM 2014 N N . ASP A 1 258 ? -20.562 3.725 13.945 1 96.81 258 ASP A N 1
ATOM 2015 C CA . ASP A 1 258 ? -21.75 4.582 13.953 1 96.81 258 ASP A CA 1
ATOM 2016 C C . ASP A 1 258 ? -21.875 5.328 15.273 1 96.81 258 ASP A C 1
ATOM 2018 O O . ASP A 1 258 ? -22.094 6.543 15.289 1 96.81 258 ASP A O 1
ATOM 2022 N N . ARG A 1 259 ? -21.703 4.645 16.344 1 97.44 259 ARG A N 1
ATOM 2023 C CA . ARG A 1 259 ? -21.844 5.219 17.688 1 97.44 259 ARG A CA 1
ATOM 2024 C C . ARG A 1 259 ? -20.766 6.273 17.938 1 97.44 259 ARG A C 1
ATOM 2026 O O . ARG A 1 259 ? -21.031 7.289 18.578 1 97.44 259 ARG A O 1
ATOM 2033 N N . LEU A 1 260 ? -19.609 6.09 17.359 1 97.75 260 LEU A N 1
ATOM 2034 C CA . LEU A 1 260 ? -18.469 6.945 17.641 1 97.75 260 LEU A CA 1
ATOM 2035 C C . LEU A 1 260 ? -18.344 8.055 16.609 1 97.75 260 LEU A C 1
ATOM 2037 O O . LEU A 1 260 ? -17.469 8.922 16.734 1 97.75 260 LEU A O 1
ATOM 2041 N N . GLY A 1 261 ? -19.172 7.961 15.57 1 97.12 261 GLY A N 1
ATOM 2042 C CA . GLY A 1 261 ? -19.125 8.961 14.523 1 97.12 261 GLY A CA 1
ATOM 2043 C C . GLY A 1 261 ? -17.938 8.789 13.594 1 97.12 261 GLY A C 1
ATOM 2044 O O . GLY A 1 261 ? -17.359 9.773 13.133 1 97.12 261 GLY A O 1
ATOM 2045 N N . CYS A 1 262 ? -17.5 7.578 13.422 1 97.94 262 CYS A N 1
ATOM 2046 C CA . CYS A 1 262 ? -16.422 7.293 12.477 1 97.94 262 CYS A CA 1
ATOM 2047 C C . CYS A 1 262 ? -16.953 7.227 11.047 1 97.94 262 CYS A C 1
ATOM 2049 O O . CYS A 1 262 ? -18.062 6.742 10.812 1 97.94 262 CYS A O 1
ATOM 2051 N N . ASP A 1 263 ? -16.109 7.672 10.141 1 97.5 263 ASP A N 1
ATOM 2052 C CA . ASP A 1 263 ? -16.516 7.773 8.742 1 97.5 263 ASP A CA 1
ATOM 2053 C C . ASP A 1 263 ? -16.203 6.48 7.988 1 97.5 263 ASP A C 1
ATOM 2055 O O . ASP A 1 263 ? -16.766 6.227 6.926 1 97.5 263 ASP A O 1
ATOM 2059 N N . CYS A 1 264 ? -15.312 5.66 8.531 1 98.25 264 CYS A N 1
ATOM 2060 C CA . CYS A 1 264 ? -14.93 4.422 7.863 1 98.25 264 CYS A CA 1
ATOM 2061 C C . CYS A 1 264 ? -14.352 3.422 8.859 1 98.25 264 CYS A C 1
ATOM 2063 O O . CYS A 1 264 ? -14.094 3.766 10.008 1 98.25 264 CYS A O 1
ATOM 2065 N N . ILE A 1 265 ? -14.25 2.197 8.422 1 98.81 265 ILE A N 1
ATOM 2066 C CA . ILE A 1 265 ? -13.594 1.112 9.141 1 98.81 265 ILE A CA 1
ATOM 2067 C C . ILE A 1 265 ? -12.32 0.706 8.414 1 98.81 265 ILE A C 1
ATOM 2069 O O . ILE A 1 265 ? -12.281 0.685 7.18 1 98.81 265 ILE A O 1
ATOM 2073 N N . VAL A 1 266 ? -11.258 0.426 9.188 1 98.88 266 VAL A N 1
ATOM 2074 C CA . VAL A 1 266 ? -9.984 0.042 8.594 1 98.88 266 VAL A CA 1
ATOM 2075 C C . VAL A 1 266 ? -9.57 -1.339 9.094 1 98.88 266 VAL A C 1
ATOM 2077 O O . VAL A 1 266 ? -9.68 -1.63 10.289 1 98.88 266 VAL A O 1
ATOM 2080 N N . THR A 1 267 ? -9.141 -2.203 8.195 1 98.62 267 THR A N 1
ATOM 2081 C CA . THR A 1 267 ? -8.617 -3.518 8.562 1 98.62 267 THR A CA 1
ATOM 2082 C C . THR A 1 267 ? -7.195 -3.701 8.047 1 98.62 267 THR A C 1
ATOM 2084 O O . THR A 1 267 ? -6.738 -2.943 7.191 1 98.62 267 THR A O 1
ATOM 2087 N N . GLY A 1 268 ? -6.531 -4.711 8.609 1 98.06 268 GLY A N 1
ATOM 2088 C CA . GLY A 1 268 ? -5.176 -5.035 8.195 1 98.06 268 GLY A CA 1
ATOM 2089 C C . GLY A 1 268 ? -5.113 -6.145 7.164 1 98.06 268 GLY A C 1
ATOM 2090 O O . GLY A 1 268 ? -4.109 -6.855 7.066 1 98.06 268 GLY A O 1
ATOM 2091 N N . ASP A 1 269 ? -6.156 -6.266 6.348 1 97.69 269 ASP A N 1
ATOM 2092 C CA . ASP A 1 269 ? -6.219 -7.359 5.383 1 97.69 269 ASP A CA 1
ATOM 2093 C C . ASP A 1 269 ? -5.219 -7.148 4.25 1 97.69 269 ASP A C 1
ATOM 2095 O O . ASP A 1 269 ? -5.121 -6.051 3.695 1 97.69 269 ASP A O 1
ATOM 2099 N N . SER A 1 270 ? -4.504 -8.172 3.938 1 97.56 270 SER A N 1
ATOM 2100 C CA . SER A 1 270 ? -3.666 -8.273 2.746 1 97.56 270 SER A CA 1
ATOM 2101 C C . SER A 1 270 ? -4.105 -9.43 1.855 1 97.56 270 SER A C 1
ATOM 2103 O O . SER A 1 270 ? -4.035 -10.594 2.26 1 97.56 270 SER A O 1
ATOM 2105 N N . LEU A 1 271 ? -4.5 -9.133 0.681 1 97.56 271 LEU A N 1
ATOM 2106 C CA . LEU A 1 271 ? -5.152 -10.094 -0.203 1 97.56 271 LEU A CA 1
ATOM 2107 C C . LEU A 1 271 ? -4.266 -11.312 -0.432 1 97.56 271 LEU A C 1
ATOM 2109 O O . LEU A 1 271 ? -3.102 -11.18 -0.817 1 97.56 271 LEU A O 1
ATOM 2113 N N . GLY A 1 272 ? -4.777 -12.484 -0.142 1 93.69 272 GLY A N 1
ATOM 2114 C CA . GLY A 1 272 ? -4.117 -13.734 -0.456 1 93.69 272 GLY A CA 1
ATOM 2115 C C . GLY A 1 272 ? -3.064 -14.133 0.563 1 93.69 272 GLY A C 1
ATOM 2116 O O . GLY A 1 272 ? -2.406 -15.164 0.417 1 93.69 272 GLY A O 1
ATOM 2117 N N . GLN A 1 273 ? -2.879 -13.359 1.604 1 90.06 273 GLN A N 1
ATOM 2118 C CA . GLN A 1 273 ? -1.837 -13.633 2.588 1 90.06 273 GLN A CA 1
ATOM 2119 C C . GLN A 1 273 ? -2.17 -14.875 3.41 1 90.06 273 GLN A C 1
ATOM 2121 O O . GLN A 1 273 ? -1.315 -15.742 3.607 1 90.06 273 GLN A O 1
ATOM 2126 N N . VAL A 1 274 ? -3.338 -14.906 3.881 1 84.5 274 VAL A N 1
ATOM 2127 C CA . VAL A 1 274 ? -3.781 -16.078 4.621 1 84.5 274 VAL A CA 1
ATOM 2128 C C . VAL A 1 274 ? -5.109 -16.578 4.055 1 84.5 274 VAL A C 1
ATOM 2130 O O . VAL A 1 274 ? -5.734 -15.906 3.234 1 84.5 274 VAL A O 1
ATOM 2133 N N . ALA A 1 275 ? -5.566 -17.688 4.512 1 78.06 275 ALA A N 1
ATOM 2134 C CA . ALA A 1 275 ? -6.719 -18.406 3.961 1 78.06 275 ALA A CA 1
ATOM 2135 C C . ALA A 1 275 ? -8 -17.594 4.156 1 78.06 275 ALA A C 1
ATOM 2137 O O . ALA A 1 275 ? -8.945 -17.734 3.375 1 78.06 275 ALA A O 1
ATOM 2138 N N . SER A 1 276 ? -8.055 -16.797 5.082 1 82.56 276 SER A N 1
ATOM 2139 C CA . SER A 1 276 ? -9.258 -16.031 5.387 1 82.56 276 SER A CA 1
ATOM 2140 C C . SER A 1 276 ? -9.289 -14.711 4.629 1 82.56 276 SER A C 1
ATOM 2142 O O . SER A 1 276 ? -10.289 -13.992 4.664 1 82.56 276 SER A O 1
ATOM 2144 N N . GLN A 1 277 ? -8.234 -14.43 3.875 1 91.38 277 GLN A N 1
ATOM 2145 C CA . GLN A 1 277 ? -8.156 -13.141 3.209 1 91.38 277 GLN A CA 1
ATOM 2146 C C . GLN A 1 277 ? -8.172 -13.297 1.69 1 91.38 277 GLN A C 1
ATOM 2148 O O . GLN A 1 277 ? -7.398 -12.648 0.984 1 91.38 277 GLN A O 1
ATOM 2153 N N . THR A 1 278 ? -8.922 -14.266 1.259 1 93.19 278 THR A N 1
ATOM 2154 C CA . THR A 1 278 ? -9.234 -14.344 -0.165 1 93.19 278 THR A CA 1
ATOM 2155 C C . THR A 1 278 ? -10.305 -13.328 -0.545 1 93.19 278 THR A C 1
ATOM 2157 O O . THR A 1 278 ? -11.016 -12.82 0.32 1 93.19 278 THR A O 1
ATOM 2160 N N . VAL A 1 279 ? -10.383 -13.008 -1.792 1 95.75 279 VAL A N 1
ATOM 2161 C CA . VAL A 1 279 ? -11.328 -11.992 -2.24 1 95.75 279 VAL A CA 1
ATOM 2162 C C . VAL A 1 279 ? -12.75 -12.438 -1.921 1 95.75 279 VAL A C 1
ATOM 2164 O O . VAL A 1 279 ? -13.602 -11.609 -1.578 1 95.75 279 VAL A O 1
ATOM 2167 N N . TRP A 1 280 ? -13.055 -13.734 -1.935 1 94.81 280 TRP A N 1
ATOM 2168 C CA . TRP A 1 280 ? -14.367 -14.289 -1.648 1 94.81 280 TRP A CA 1
ATOM 2169 C C . TRP A 1 280 ? -14.734 -14.102 -0.178 1 94.81 280 TRP A C 1
ATOM 2171 O O . TRP A 1 280 ? -15.844 -13.68 0.146 1 94.81 280 TRP A O 1
ATOM 2181 N N . ASN A 1 281 ? -13.773 -14.383 0.65 1 94.31 281 ASN A N 1
ATOM 2182 C CA . ASN A 1 281 ? -14 -14.211 2.082 1 94.31 281 ASN A CA 1
ATOM 2183 C C . ASN A 1 281 ? -14.156 -12.742 2.457 1 94.31 281 ASN A C 1
ATOM 2185 O O . ASN A 1 281 ? -15.047 -12.383 3.23 1 94.31 281 ASN A O 1
ATOM 2189 N N . LEU A 1 282 ? -13.297 -11.875 1.875 1 96.38 282 LEU A N 1
ATOM 2190 C CA . LEU A 1 282 ? -13.375 -10.453 2.168 1 96.38 282 LEU A CA 1
ATOM 2191 C C . LEU A 1 282 ? -14.734 -9.891 1.771 1 96.38 282 LEU A C 1
ATOM 2193 O O . LEU A 1 282 ? -15.312 -9.07 2.496 1 96.38 282 LEU A O 1
ATOM 2197 N N . LYS A 1 283 ? -15.164 -10.312 0.62 1 94.75 283 LYS A N 1
ATOM 2198 C CA . LYS A 1 283 ? -16.469 -9.883 0.123 1 94.75 283 LYS A CA 1
ATOM 2199 C C . LYS A 1 283 ? -17.578 -10.281 1.084 1 94.75 283 LYS A C 1
ATOM 2201 O O . LYS A 1 283 ? -18.453 -9.477 1.401 1 94.75 283 LYS A O 1
ATOM 2206 N N . LEU A 1 284 ? -17.562 -11.477 1.563 1 93.75 284 LEU A N 1
ATOM 2207 C CA . LEU A 1 284 ? -18.562 -11.984 2.492 1 93.75 284 LEU A CA 1
ATOM 2208 C C . LEU A 1 284 ? -18.5 -11.242 3.822 1 93.75 284 LEU A C 1
ATOM 2210 O O . LEU A 1 284 ? -19.531 -10.844 4.363 1 93.75 284 LEU A O 1
ATOM 2214 N N . GLU A 1 285 ? -17.328 -11.086 4.34 1 95.06 285 GLU A N 1
ATOM 2215 C CA . GLU A 1 285 ? -17.125 -10.391 5.613 1 95.06 285 GLU A CA 1
ATOM 2216 C C . GLU A 1 285 ? -17.672 -8.961 5.551 1 95.06 285 GLU A C 1
ATOM 2218 O O . GLU A 1 285 ? -18.359 -8.516 6.469 1 95.06 285 GLU A O 1
ATOM 2223 N N . GLU A 1 286 ? -17.359 -8.297 4.465 1 95.31 286 GLU A N 1
ATOM 2224 C CA . GLU A 1 286 ? -17.734 -6.891 4.316 1 95.31 286 GLU A CA 1
ATOM 2225 C C . GLU A 1 286 ? -19.234 -6.727 4.113 1 95.31 286 GLU A C 1
ATOM 2227 O O . GLU A 1 286 ? -19.781 -5.641 4.312 1 95.31 286 GLU A O 1
ATOM 2232 N N . SER A 1 287 ? -19.938 -7.746 3.699 1 92.19 287 SER A N 1
ATOM 2233 C CA . SER A 1 287 ? -21.375 -7.68 3.457 1 92.19 287 SER A CA 1
ATOM 2234 C C . SER A 1 287 ? -22.141 -7.363 4.738 1 92.19 287 SER A C 1
ATOM 2236 O O . SER A 1 287 ? -23.312 -6.992 4.691 1 92.19 287 SER A O 1
ATOM 2238 N N . GLN A 1 288 ? -21.469 -7.402 5.871 1 92.38 288 GLN A N 1
ATOM 2239 C CA . GLN A 1 288 ? -22.094 -7.148 7.16 1 92.38 288 GLN A CA 1
ATOM 2240 C C . GLN A 1 288 ? -21.922 -5.691 7.578 1 92.38 288 GLN A C 1
ATOM 2242 O O . GLN A 1 288 ? -22.359 -5.301 8.664 1 92.38 288 GLN A O 1
ATOM 2247 N N . VAL A 1 289 ? -21.328 -4.883 6.723 1 94.69 289 VAL A N 1
ATOM 2248 C CA . VAL A 1 289 ? -20.953 -3.521 7.094 1 94.69 289 VAL A CA 1
ATOM 2249 C C . VAL A 1 289 ? -21.859 -2.523 6.367 1 94.69 289 VAL A C 1
ATOM 2251 O O . VAL A 1 289 ? -22.109 -2.672 5.172 1 94.69 289 VAL A O 1
ATOM 2254 N N . ASN A 1 290 ? -22.391 -1.568 7.156 1 88.94 290 ASN A N 1
ATOM 2255 C CA . ASN A 1 290 ? -23.016 -0.376 6.59 1 88.94 290 ASN A CA 1
ATOM 2256 C C . ASN A 1 290 ? -22.031 0.777 6.484 1 88.94 290 ASN A C 1
ATOM 2258 O O . ASN A 1 290 ? -21.828 1.519 7.445 1 88.94 290 ASN A O 1
ATOM 2262 N N . GLY A 1 291 ? -21.422 0.984 5.438 1 93.56 291 GLY A N 1
ATOM 2263 C CA . GLY A 1 291 ? -20.375 1.982 5.258 1 93.56 291 GLY A CA 1
ATOM 2264 C C . GLY A 1 291 ? -19.234 1.498 4.395 1 93.56 291 GLY A C 1
ATOM 2265 O O . GLY A 1 291 ? -19.422 0.664 3.506 1 93.56 291 GLY A O 1
ATOM 2266 N N . ILE A 1 292 ? -18.062 2.08 4.602 1 97.06 292 ILE A N 1
ATOM 2267 C CA . ILE A 1 292 ? -16.906 1.742 3.762 1 97.06 292 ILE A CA 1
ATOM 2268 C C . ILE A 1 292 ? -15.812 1.119 4.617 1 97.06 292 ILE A C 1
ATOM 2270 O O . ILE A 1 292 ? -15.57 1.562 5.742 1 97.06 292 ILE A O 1
ATOM 2274 N N . VAL A 1 293 ? -15.211 0.032 4.121 1 98.5 293 VAL A N 1
ATOM 2275 C CA . VAL A 1 293 ? -14.055 -0.61 4.742 1 98.5 293 VAL A CA 1
ATOM 2276 C C . VAL A 1 293 ? -12.805 -0.343 3.912 1 98.5 293 VAL A C 1
ATOM 2278 O O . VAL A 1 293 ? -12.766 -0.653 2.719 1 98.5 293 VAL A O 1
ATOM 2281 N N . LEU A 1 294 ? -11.828 0.299 4.527 1 98.75 294 LEU A N 1
ATOM 2282 C CA . LEU A 1 294 ? -10.547 0.543 3.873 1 98.75 294 LEU A CA 1
ATOM 2283 C C . LEU A 1 294 ? -9.523 -0.518 4.266 1 98.75 294 LEU A C 1
ATOM 2285 O O . LEU A 1 294 ? -9.453 -0.912 5.434 1 98.75 294 LEU A O 1
ATOM 2289 N N . ARG A 1 295 ? -8.812 -0.971 3.291 1 98.75 295 ARG A N 1
ATOM 2290 C CA . ARG A 1 295 ? -7.789 -1.997 3.473 1 98.75 295 ARG A CA 1
ATOM 2291 C C . ARG A 1 295 ? -6.453 -1.552 2.881 1 98.75 295 ARG A C 1
ATOM 2293 O O . ARG A 1 295 ? -6.066 -2 1.801 1 98.75 295 ARG A O 1
ATOM 2300 N N . PRO A 1 296 ? -5.68 -0.807 3.643 1 98.75 296 PRO A N 1
ATOM 2301 C CA . PRO A 1 296 ? -4.465 -0.2 3.088 1 98.75 296 PRO A CA 1
ATOM 2302 C C . PRO A 1 296 ? -3.41 -1.234 2.709 1 98.75 296 PRO A C 1
ATOM 2304 O O . PRO A 1 296 ? -2.504 -0.938 1.924 1 98.75 296 PRO A O 1
ATOM 2307 N N . LEU A 1 297 ? -3.494 -2.441 3.201 1 98.75 297 LEU A N 1
ATOM 2308 C CA . LEU A 1 297 ? -2.475 -3.449 2.93 1 98.75 297 LEU A CA 1
ATOM 2309 C C . LEU A 1 297 ? -2.928 -4.398 1.822 1 98.75 297 LEU A C 1
ATOM 2311 O O . LEU A 1 297 ? -2.201 -5.324 1.458 1 98.75 297 LEU A O 1
ATOM 2315 N N . VAL A 1 298 ? -4.059 -4.184 1.208 1 98.69 298 VAL A N 1
ATOM 2316 C CA . VAL A 1 298 ? -4.719 -5.18 0.37 1 98.69 298 VAL A CA 1
ATOM 2317 C C . VAL A 1 298 ? -3.855 -5.484 -0.851 1 98.69 298 VAL A C 1
ATOM 2319 O O . VAL A 1 298 ? -3.877 -6.602 -1.372 1 98.69 298 VAL A O 1
ATOM 2322 N N . GLY A 1 299 ? -3.037 -4.52 -1.297 1 98.5 299 GLY A N 1
ATOM 2323 C CA . GLY A 1 299 ? -2.195 -4.699 -2.471 1 98.5 299 GLY A CA 1
ATOM 2324 C C . GLY A 1 299 ? -0.733 -4.914 -2.129 1 98.5 299 GLY A C 1
ATOM 2325 O O . GLY A 1 299 ? 0.111 -5 -3.023 1 98.5 299 GLY A O 1
ATOM 2326 N N . LEU A 1 300 ? -0.376 -4.996 -0.868 1 98.38 300 LEU A N 1
ATOM 2327 C CA . LEU A 1 300 ? 1.013 -5.133 -0.443 1 98.38 300 LEU A CA 1
ATOM 2328 C C . LEU A 1 300 ? 1.357 -6.594 -0.176 1 98.38 300 LEU A C 1
ATOM 2330 O O . LEU A 1 300 ? 0.511 -7.363 0.288 1 98.38 300 LEU A O 1
ATOM 2334 N N . ASN A 1 301 ? 2.537 -6.965 -0.477 1 96.19 301 ASN A N 1
ATOM 2335 C CA . ASN A 1 301 ? 3.014 -8.289 -0.097 1 96.19 301 ASN A CA 1
ATOM 2336 C C . ASN A 1 301 ? 3.68 -8.273 1.276 1 96.19 301 ASN A C 1
ATOM 2338 O O . ASN A 1 301 ? 3.9 -7.207 1.852 1 96.19 301 ASN A O 1
ATOM 2342 N N . LYS A 1 302 ? 3.977 -9.391 1.789 1 94.31 302 LYS A N 1
ATOM 2343 C CA . LYS A 1 302 ? 4.438 -9.523 3.166 1 94.31 302 LYS A CA 1
ATOM 2344 C C . LYS A 1 302 ? 5.762 -8.789 3.377 1 94.31 302 LYS A C 1
ATOM 2346 O O . LYS A 1 302 ? 5.926 -8.07 4.363 1 94.31 302 LYS A O 1
ATOM 2351 N N . PRO A 1 303 ? 6.773 -8.906 2.467 1 94.5 303 PRO A N 1
ATOM 2352 C CA . PRO A 1 303 ? 8.023 -8.164 2.668 1 94.5 303 PRO A CA 1
ATOM 2353 C C . PRO A 1 303 ? 7.805 -6.656 2.762 1 94.5 303 PRO A C 1
ATOM 2355 O O . PRO A 1 303 ? 8.453 -5.984 3.568 1 94.5 303 PRO A O 1
ATOM 2358 N N . GLU A 1 304 ? 6.945 -6.141 1.983 1 96.94 304 GLU A N 1
ATOM 2359 C CA . GLU A 1 304 ? 6.645 -4.715 2.033 1 96.94 304 GLU A CA 1
ATOM 2360 C C . GLU A 1 304 ? 6.02 -4.328 3.371 1 96.94 304 GLU A C 1
ATOM 2362 O O . GLU A 1 304 ? 6.387 -3.311 3.963 1 96.94 304 GLU A O 1
ATOM 2367 N N . ILE A 1 305 ? 5.09 -5.129 3.836 1 97.5 305 ILE A N 1
ATOM 2368 C CA . ILE A 1 305 ? 4.43 -4.875 5.113 1 97.5 305 ILE A CA 1
ATOM 2369 C C . ILE A 1 305 ? 5.457 -4.895 6.238 1 97.5 305 ILE A C 1
ATOM 2371 O O . ILE A 1 305 ? 5.441 -4.031 7.121 1 97.5 305 ILE A O 1
ATOM 2375 N N . VAL A 1 306 ? 6.352 -5.797 6.172 1 96.44 306 VAL A N 1
ATOM 2376 C CA . VAL A 1 306 ? 7.395 -5.93 7.188 1 96.44 306 VAL A CA 1
ATOM 2377 C C . VAL A 1 306 ? 8.281 -4.684 7.18 1 96.44 306 VAL A C 1
ATOM 2379 O O . VAL A 1 306 ? 8.672 -4.188 8.234 1 96.44 306 VAL A O 1
ATOM 2382 N N . ARG A 1 307 ? 8.562 -4.172 6.012 1 96.56 307 ARG A N 1
ATOM 2383 C CA . ARG A 1 307 ? 9.367 -2.959 5.906 1 96.56 307 ARG A CA 1
ATOM 2384 C C . ARG A 1 307 ? 8.68 -1.783 6.59 1 96.56 307 ARG A C 1
ATOM 2386 O O . ARG A 1 307 ? 9.32 -1.021 7.32 1 96.56 307 ARG A O 1
ATOM 2393 N N . TYR A 1 308 ? 7.391 -1.638 6.32 1 97.38 308 TYR A N 1
ATOM 2394 C CA . TYR A 1 308 ? 6.633 -0.599 7.008 1 97.38 308 TYR A CA 1
ATOM 2395 C C . TYR A 1 308 ? 6.684 -0.8 8.523 1 97.38 308 TYR A C 1
ATOM 2397 O O . TYR A 1 308 ? 6.926 0.147 9.273 1 97.38 308 TYR A O 1
ATOM 2405 N N . GLY A 1 309 ? 6.406 -2.047 8.938 1 97.5 309 GLY A N 1
ATOM 2406 C CA . GLY A 1 309 ? 6.398 -2.348 10.367 1 97.5 309 GLY A CA 1
ATOM 2407 C C . GLY A 1 309 ? 7.695 -1.987 11.062 1 97.5 309 GLY A C 1
ATOM 2408 O O . GLY A 1 309 ? 7.684 -1.44 12.164 1 97.5 309 GLY A O 1
ATOM 2409 N N . ARG A 1 310 ? 8.781 -2.225 10.383 1 96.25 310 ARG A N 1
ATOM 2410 C CA . ARG A 1 310 ? 10.094 -1.886 10.93 1 96.25 310 ARG A CA 1
ATOM 2411 C C . ARG A 1 310 ? 10.258 -0.375 11.062 1 96.25 310 ARG A C 1
ATOM 2413 O O . ARG A 1 310 ? 10.727 0.117 12.086 1 96.25 310 ARG A O 1
ATOM 2420 N N . ARG A 1 311 ? 9.875 0.285 10.094 1 94.31 311 ARG A N 1
ATOM 2421 C CA . ARG A 1 311 ? 9.945 1.743 10.109 1 94.31 311 ARG A CA 1
ATOM 2422 C C . ARG A 1 311 ? 9.125 2.314 11.266 1 94.31 311 ARG A C 1
ATOM 2424 O O . ARG A 1 311 ? 9.555 3.26 11.93 1 94.31 311 ARG A O 1
ATOM 2431 N N . ILE A 1 312 ? 7.984 1.756 11.5 1 96.56 312 ILE A N 1
ATOM 2432 C CA . ILE A 1 312 ? 7.016 2.256 12.469 1 96.56 312 ILE A CA 1
ATOM 2433 C C . ILE A 1 312 ? 7.426 1.823 13.875 1 96.56 312 ILE A C 1
ATOM 2435 O O . ILE A 1 312 ? 7.027 2.443 14.859 1 96.56 312 ILE A O 1
ATOM 2439 N N . GLY A 1 313 ? 8.18 0.713 13.961 1 96.5 313 GLY A N 1
ATOM 2440 C CA . GLY A 1 313 ? 8.602 0.165 15.234 1 96.5 313 GLY A CA 1
ATOM 2441 C C . GLY A 1 313 ? 7.676 -0.926 15.75 1 96.5 313 GLY A C 1
ATOM 2442 O O . GLY A 1 313 ? 7.559 -1.128 16.969 1 96.5 313 GLY A O 1
ATOM 2443 N N . VAL A 1 314 ? 6.973 -1.606 14.852 1 96.69 314 VAL A N 1
ATOM 2444 C CA . VAL A 1 314 ? 6.102 -2.705 15.258 1 96.69 314 VAL A CA 1
ATOM 2445 C C . VAL A 1 314 ? 6.941 -3.93 15.609 1 96.69 314 VAL A C 1
ATOM 2447 O O . VAL A 1 314 ? 7.754 -4.387 14.797 1 96.69 314 VAL A O 1
ATOM 2450 N N . PRO A 1 315 ? 6.766 -4.449 16.719 1 93.12 315 PRO A N 1
ATOM 2451 C CA . PRO A 1 315 ? 7.559 -5.625 17.078 1 93.12 315 PRO A CA 1
ATOM 2452 C C . PRO A 1 315 ? 7.133 -6.879 16.328 1 93.12 315 PRO A C 1
ATOM 2454 O O . PRO A 1 315 ? 5.945 -7.07 16.047 1 93.12 315 PRO A O 1
ATOM 2457 N N . GLU A 1 316 ? 8.164 -7.613 15.977 1 87.25 316 GLU A N 1
ATOM 2458 C CA . GLU A 1 316 ? 7.855 -8.922 15.406 1 87.25 316 GLU A CA 1
ATOM 2459 C C . GLU A 1 316 ? 7.531 -9.938 16.5 1 87.25 316 GLU A C 1
ATOM 2461 O O . GLU A 1 316 ? 8.258 -10.055 17.484 1 87.25 316 GLU A O 1
ATOM 2466 N N . ARG A 1 317 ? 6.281 -10.391 16.469 1 81.81 317 ARG A N 1
ATOM 2467 C CA . ARG A 1 317 ? 5.859 -11.375 17.469 1 81.81 317 ARG A CA 1
ATOM 2468 C C . ARG A 1 317 ? 5.137 -12.547 16.812 1 81.81 317 ARG A C 1
ATOM 2470 O O . ARG A 1 317 ? 4.68 -12.438 15.672 1 81.81 317 ARG A O 1
ATOM 2477 N N . ASP A 1 318 ? 5.273 -13.602 17.516 1 74.44 318 ASP A N 1
ATOM 2478 C CA . ASP A 1 318 ? 4.406 -14.719 17.156 1 74.44 318 ASP A CA 1
ATOM 2479 C C . ASP A 1 318 ? 3.008 -14.547 17.75 1 74.44 318 ASP A C 1
ATOM 2481 O O . ASP A 1 318 ? 2.842 -14.523 18.969 1 74.44 318 ASP A O 1
ATOM 2485 N N . PRO A 1 319 ? 2.039 -14.164 16.938 1 66.44 319 PRO A N 1
ATOM 2486 C CA . PRO A 1 319 ? 0.717 -13.898 17.5 1 66.44 319 PRO A CA 1
ATOM 2487 C C . PRO A 1 319 ? 0.149 -15.094 18.266 1 66.44 319 PRO A C 1
ATOM 2489 O O . PRO A 1 319 ? -0.776 -14.938 19.062 1 66.44 319 PRO A O 1
ATOM 2492 N N . GLY A 1 320 ? 0.734 -16.125 18.219 1 72.94 320 GLY A N 1
ATOM 2493 C CA . GLY A 1 320 ? 0.151 -17.344 18.781 1 72.94 320 GLY A CA 1
ATOM 2494 C C . GLY A 1 320 ? -0.989 -17.891 17.953 1 72.94 320 GLY A C 1
ATOM 2495 O O . GLY A 1 320 ? -1.363 -17.312 16.938 1 72.94 320 GLY A O 1
ATOM 2496 N N . ARG A 1 321 ? -1.456 -19.078 18.328 1 79.31 321 ARG A N 1
ATOM 2497 C CA . ARG A 1 321 ? -2.535 -19.734 17.594 1 79.31 321 ARG A CA 1
ATOM 2498 C C . ARG A 1 321 ? -3.885 -19.453 18.25 1 79.31 321 ARG A C 1
ATOM 2500 O O . ARG A 1 321 ? -4.02 -19.547 19.469 1 79.31 321 ARG A O 1
ATOM 2507 N N . CYS A 1 322 ? -4.836 -19.016 17.5 1 87.12 322 CYS A N 1
ATOM 2508 C CA . CYS A 1 322 ? -6.203 -18.812 17.969 1 87.12 322 CYS A CA 1
ATOM 2509 C C . CYS A 1 322 ? -6.801 -20.141 18.453 1 87.12 322 CYS A C 1
ATOM 2511 O O . CYS A 1 322 ? -6.723 -21.156 17.75 1 87.12 322 CYS A O 1
ATOM 2513 N N . PRO A 1 323 ? -7.387 -20.156 19.609 1 88.94 323 PRO A N 1
ATOM 2514 C CA . PRO A 1 323 ? -7.957 -21.391 20.156 1 88.94 323 PRO A CA 1
ATOM 2515 C C . PRO A 1 323 ? -9.188 -21.859 19.391 1 88.94 323 PRO A C 1
ATOM 2517 O O . PRO A 1 323 ? -9.641 -22.984 19.562 1 88.94 323 PRO A O 1
ATOM 2520 N N . PHE A 1 324 ? -9.703 -21.109 18.453 1 90.5 324 PHE A N 1
ATOM 2521 C CA . PHE A 1 324 ? -10.969 -21.438 17.812 1 90.5 324 PHE A CA 1
ATOM 2522 C C . PHE A 1 324 ? -10.758 -21.828 16.359 1 90.5 324 PHE A C 1
ATOM 2524 O O . PHE A 1 324 ? -11.719 -22.125 15.641 1 90.5 324 PHE A O 1
ATOM 2531 N N . VAL A 1 325 ? -9.523 -21.844 15.906 1 86.19 325 VAL A N 1
ATOM 2532 C CA . VAL A 1 325 ? -9.258 -22.125 14.5 1 86.19 325 VAL A CA 1
ATOM 2533 C C . VAL A 1 325 ? -9.594 -23.578 14.18 1 86.19 325 VAL A C 1
ATOM 2535 O O . VAL A 1 325 ? -9.117 -24.484 14.859 1 86.19 325 VAL A O 1
ATOM 2538 N N . PRO A 1 326 ? -10.43 -23.75 13.195 1 86.12 326 PRO A N 1
ATOM 2539 C CA . PRO A 1 326 ? -10.742 -25.125 12.828 1 86.12 326 PRO A CA 1
ATOM 2540 C C . PRO A 1 326 ? -9.586 -25.828 12.125 1 86.12 326 PRO A C 1
ATOM 2542 O O . PRO A 1 326 ? -8.609 -25.188 11.742 1 86.12 326 PRO A O 1
ATOM 2545 N N . GLU A 1 327 ? -9.695 -27.141 11.992 1 79.06 327 GLU A N 1
ATOM 2546 C CA . GLU A 1 327 ? -8.656 -27.938 11.352 1 79.06 327 GLU A CA 1
ATOM 2547 C C . GLU A 1 327 ? -8.5 -27.578 9.875 1 79.06 327 GLU A C 1
ATOM 2549 O O . GLU A 1 327 ? -7.383 -27.516 9.359 1 79.06 327 GLU A O 1
ATOM 2554 N N . ARG A 1 328 ? -9.695 -27.422 9.281 1 81.12 328 ARG A N 1
ATOM 2555 C CA . ARG A 1 328 ? -9.695 -27.047 7.871 1 81.12 328 ARG A CA 1
ATOM 2556 C C . ARG A 1 328 ? -10.398 -25.703 7.66 1 81.12 328 ARG A C 1
ATOM 2558 O O . ARG A 1 328 ? -11.562 -25.547 8.047 1 81.12 328 ARG A O 1
ATOM 2565 N N . LEU A 1 329 ? -9.703 -24.844 6.949 1 80.38 329 LEU A N 1
ATOM 2566 C CA . LEU A 1 329 ? -10.25 -23.516 6.711 1 80.38 329 LEU A CA 1
ATOM 2567 C C . LEU A 1 329 ? -10.852 -23.422 5.312 1 80.38 329 LEU A C 1
ATOM 2569 O O . LEU A 1 329 ? -10.336 -24.016 4.367 1 80.38 329 LEU A O 1
ATOM 2573 N N . ILE A 1 330 ? -11.953 -22.688 5.246 1 80.25 330 ILE A N 1
ATOM 2574 C CA . ILE A 1 330 ? -12.578 -22.5 3.943 1 80.25 330 ILE A CA 1
ATOM 2575 C C . ILE A 1 330 ? -11.852 -21.391 3.184 1 80.25 330 ILE A C 1
ATOM 2577 O O . ILE A 1 330 ? -11.625 -20.297 3.721 1 80.25 330 ILE A O 1
ATOM 2581 N N . VAL A 1 331 ? -11.43 -21.656 1.971 1 78.06 331 VAL A N 1
ATOM 2582 C CA . VAL A 1 331 ? -10.688 -20.719 1.133 1 78.06 331 VAL A CA 1
ATOM 2583 C C . VAL A 1 331 ? -11.641 -20.047 0.151 1 78.06 331 VAL A C 1
ATOM 2585 O O . VAL A 1 331 ? -11.555 -18.828 -0.071 1 78.06 331 VAL A O 1
ATOM 2588 N N . LYS A 1 332 ? -12.562 -20.797 -0.412 1 82.38 332 LYS A N 1
ATOM 2589 C CA . LYS A 1 332 ? -13.609 -20.312 -1.311 1 82.38 332 LYS A CA 1
ATOM 2590 C C . LYS A 1 332 ? -14.992 -20.656 -0.788 1 82.38 332 LYS A C 1
ATOM 2592 O O . LYS A 1 332 ? -15.562 -21.688 -1.173 1 82.38 332 LYS A O 1
ATOM 2597 N N . PRO A 1 333 ? -15.5 -19.703 -0.068 1 84.81 333 PRO A N 1
ATOM 2598 C CA . PRO A 1 333 ? -16.797 -20 0.553 1 84.81 333 PRO A CA 1
ATOM 2599 C C . PRO A 1 333 ? -17.953 -19.875 -0.427 1 84.81 333 PRO A C 1
ATOM 2601 O O . PRO A 1 333 ? -17.875 -19.141 -1.411 1 84.81 333 PRO A O 1
ATOM 2604 N N . ARG A 1 334 ? -18.891 -20.734 -0.172 1 84.31 334 ARG A N 1
ATOM 2605 C CA . ARG A 1 334 ? -20.188 -20.516 -0.802 1 84.31 334 ARG A CA 1
ATOM 2606 C C . ARG A 1 334 ? -21.016 -19.516 -0 1 84.31 334 ARG A C 1
ATOM 2608 O O . ARG A 1 334 ? -21.25 -19.703 1.196 1 84.31 334 ARG A O 1
ATOM 2615 N N . LYS A 1 335 ? -21.422 -18.469 -0.692 1 86.44 335 LYS A N 1
ATOM 2616 C CA . LYS A 1 335 ? -22.125 -17.375 -0.024 1 86.44 335 LYS A CA 1
ATOM 2617 C C . LYS A 1 335 ? -23.297 -17.891 0.799 1 86.44 335 LYS A C 1
ATOM 2619 O O . LYS A 1 335 ? -23.438 -17.547 1.975 1 86.44 335 LYS A O 1
ATOM 2624 N N . ARG A 1 336 ? -24.078 -18.719 0.237 1 85.81 336 ARG A N 1
ATOM 2625 C CA . ARG A 1 336 ? -25.281 -19.234 0.891 1 85.81 336 ARG A CA 1
ATOM 2626 C C . ARG A 1 336 ? -24.922 -20.016 2.156 1 85.81 336 ARG A C 1
ATOM 2628 O O . ARG A 1 336 ? -25.562 -19.828 3.197 1 85.81 336 ARG A O 1
ATOM 2635 N N . GLU A 1 337 ? -23.922 -20.812 2.025 1 89.5 337 GLU A N 1
ATOM 2636 C CA . GLU A 1 337 ? -23.5 -21.609 3.174 1 89.5 337 GLU A CA 1
ATOM 2637 C C . GLU A 1 337 ? -22.922 -20.719 4.273 1 89.5 337 GLU A C 1
ATOM 2639 O O . GLU A 1 337 ? -23.156 -20.969 5.461 1 89.5 337 GLU A O 1
ATOM 2644 N N . ALA A 1 338 ? -22.172 -19.75 3.895 1 90.06 338 ALA A N 1
ATOM 2645 C CA . ALA A 1 338 ? -21.578 -18.828 4.863 1 90.06 338 ALA A CA 1
ATOM 2646 C C . ALA A 1 338 ? -22.641 -18.062 5.629 1 90.06 338 ALA A C 1
ATOM 2648 O O . ALA A 1 338 ? -22.562 -17.922 6.852 1 90.06 338 ALA A O 1
ATOM 2649 N N . LEU A 1 339 ? -23.641 -17.594 4.926 1 91.06 339 LEU A N 1
ATOM 2650 C CA . LEU A 1 339 ? -24.719 -16.844 5.547 1 91.06 339 LEU A CA 1
ATOM 2651 C C . LEU A 1 339 ? -25.531 -17.75 6.473 1 91.06 339 LEU A C 1
ATOM 2653 O O . LEU A 1 339 ? -25.969 -17.312 7.543 1 91.06 339 LEU A O 1
ATOM 2657 N N . ARG A 1 340 ? -25.734 -18.953 6.035 1 89.94 340 ARG A N 1
ATOM 2658 C CA . ARG A 1 340 ? -26.406 -19.922 6.887 1 89.94 340 ARG A CA 1
ATOM 2659 C C . ARG A 1 340 ? -25.641 -20.156 8.18 1 89.94 340 ARG A C 1
ATOM 2661 O O . ARG A 1 340 ? -26.219 -20.172 9.266 1 89.94 340 ARG A O 1
ATOM 2668 N N . ALA A 1 341 ? -24.344 -20.359 7.988 1 91.75 341 ALA A N 1
ATOM 2669 C CA . ALA A 1 341 ? -23.484 -20.562 9.156 1 91.75 341 ALA A CA 1
ATOM 2670 C C . ALA A 1 341 ? -23.578 -19.359 10.109 1 91.75 341 ALA A C 1
ATOM 2672 O O . ALA A 1 341 ? -23.672 -19.547 11.328 1 91.75 341 ALA A O 1
ATOM 2673 N N . TYR A 1 342 ? -23.578 -18.188 9.547 1 92.75 342 TYR A N 1
ATOM 2674 C CA . TYR A 1 342 ? -23.656 -16.969 10.352 1 92.75 342 TYR A CA 1
ATOM 2675 C C . TYR A 1 342 ? -24.984 -16.859 11.07 1 92.75 342 TYR A C 1
ATOM 2677 O O . TYR A 1 342 ? -25.031 -16.562 12.273 1 92.75 342 TYR A O 1
ATOM 2685 N N . ARG A 1 343 ? -26.016 -17.172 10.43 1 90.5 343 ARG A N 1
ATOM 2686 C CA . ARG A 1 343 ? -27.359 -17.109 11 1 90.5 343 ARG A CA 1
ATOM 2687 C C . ARG A 1 343 ? -27.516 -18.141 12.117 1 90.5 343 ARG A C 1
ATOM 2689 O O . ARG A 1 343 ? -28.172 -17.875 13.125 1 90.5 343 ARG A O 1
ATOM 2696 N N . GLU A 1 344 ? -26.969 -19.219 11.883 1 89.38 344 GLU A N 1
ATOM 2697 C CA . GLU A 1 344 ? -27.031 -20.281 12.883 1 89.38 344 GLU A CA 1
ATOM 2698 C C . GLU A 1 344 ? -26.406 -19.844 14.203 1 89.38 344 GLU A C 1
ATOM 2700 O O . GLU A 1 344 ? -26.859 -20.234 15.281 1 89.38 344 GLU A O 1
ATOM 2705 N N . VAL A 1 345 ? -25.422 -19.047 14.094 1 91.38 345 VAL A N 1
ATOM 2706 C CA . VAL A 1 345 ? -24.719 -18.625 15.297 1 91.38 345 VAL A CA 1
ATOM 2707 C C . VAL A 1 345 ? -25.453 -17.453 15.945 1 91.38 345 VAL A C 1
ATOM 2709 O O . VAL A 1 345 ? -25.594 -17.406 17.172 1 91.38 345 VAL A O 1
ATOM 2712 N N . ILE A 1 346 ? -25.953 -16.531 15.172 1 85.62 346 ILE A N 1
ATOM 2713 C CA . ILE A 1 346 ? -26.562 -15.305 15.703 1 85.62 346 ILE A CA 1
ATOM 2714 C C . ILE A 1 346 ? -27.938 -15.617 16.25 1 85.62 346 ILE A C 1
ATOM 2716 O O . ILE A 1 346 ? -28.359 -15.031 17.266 1 85.62 346 ILE A O 1
ATOM 2720 N N . LYS A 1 347 ? -29.062 -16.328 15.516 1 70.5 347 LYS A N 1
ATOM 2721 C CA . LYS A 1 347 ? -30.438 -16.594 15.922 1 70.5 347 LYS A CA 1
ATOM 2722 C C . LYS A 1 347 ? -30.484 -17.625 17.031 1 70.5 347 LYS A C 1
ATOM 2724 O O . LYS A 1 347 ? -31.453 -17.688 17.797 1 70.5 347 LYS A O 1
ATOM 2729 N N . GLY A 1 348 ? -29.547 -18.359 17.297 1 51.31 348 GLY A N 1
ATOM 2730 C CA . GLY A 1 348 ? -29.75 -19.266 18.406 1 51.31 348 GLY A CA 1
ATOM 2731 C C . GLY A 1 348 ? -29.609 -18.609 19.766 1 51.31 348 GLY A C 1
ATOM 2732 O O . GLY A 1 348 ? -29.016 -17.531 19.875 1 51.31 348 GLY A O 1
ATOM 2733 N N . MET B 1 1 ? 26.891 -29.672 -20.422 1 92.5 1 MET B N 1
ATOM 2734 C CA . MET B 1 1 ? 26.344 -28.453 -19.812 1 92.5 1 MET B CA 1
ATOM 2735 C C . MET B 1 1 ? 25.172 -27.922 -20.625 1 92.5 1 MET B C 1
ATOM 2737 O O . MET B 1 1 ? 25.312 -27.609 -21.812 1 92.5 1 MET B O 1
ATOM 2741 N N . LYS B 1 2 ? 24 -27.953 -20.094 1 96.69 2 LYS B N 1
ATOM 2742 C CA . LYS B 1 2 ? 22.797 -27.516 -20.797 1 96.69 2 LYS B CA 1
ATOM 2743 C C . LYS B 1 2 ? 22.25 -26.234 -20.203 1 96.69 2 LYS B C 1
ATOM 2745 O O . LYS B 1 2 ? 22.141 -26.094 -18.969 1 96.69 2 LYS B O 1
ATOM 2750 N N . PRO B 1 3 ? 21.906 -25.312 -21.047 1 97.75 3 PRO B N 1
ATOM 2751 C CA . PRO B 1 3 ? 21.359 -24.047 -20.547 1 97.75 3 PRO B CA 1
ATOM 2752 C C . PRO B 1 3 ? 20 -24.219 -19.859 1 97.75 3 PRO B C 1
ATOM 2754 O O . PRO B 1 3 ? 19.156 -24.984 -20.328 1 97.75 3 PRO B O 1
ATOM 2757 N N . VAL B 1 4 ? 19.891 -23.578 -18.688 1 98.06 4 VAL B N 1
ATOM 2758 C CA . VAL B 1 4 ? 18.625 -23.625 -17.953 1 98.06 4 VAL B CA 1
ATOM 2759 C C . VAL B 1 4 ? 18.391 -22.266 -17.281 1 98.06 4 VAL B C 1
ATOM 2761 O O . VAL B 1 4 ? 19.297 -21.453 -17.141 1 98.06 4 VAL B O 1
ATOM 2764 N N . THR B 1 5 ? 17.172 -22.016 -16.953 1 98.25 5 THR B N 1
ATOM 2765 C CA . THR B 1 5 ? 16.781 -20.938 -16.062 1 98.25 5 THR B CA 1
ATOM 2766 C C . THR B 1 5 ? 16.141 -21.484 -14.789 1 98.25 5 THR B C 1
ATOM 2768 O O . THR B 1 5 ? 15.156 -22.219 -14.844 1 98.25 5 THR B O 1
ATOM 2771 N N . LEU B 1 6 ? 16.766 -21.188 -13.727 1 97.94 6 LEU B N 1
ATOM 2772 C CA . LEU B 1 6 ? 16.234 -21.578 -12.422 1 97.94 6 LEU B CA 1
ATOM 2773 C C . LEU B 1 6 ? 15.352 -20.469 -11.852 1 97.94 6 LEU B C 1
ATOM 2775 O O . LEU B 1 6 ? 15.773 -19.312 -11.773 1 97.94 6 LEU B O 1
ATOM 2779 N N . ILE B 1 7 ? 14.148 -20.828 -11.477 1 98.31 7 ILE B N 1
ATOM 2780 C CA . ILE B 1 7 ? 13.195 -19.859 -10.953 1 98.31 7 ILE B CA 1
ATOM 2781 C C . ILE B 1 7 ? 13.047 -20.031 -9.445 1 98.31 7 ILE B C 1
ATOM 2783 O O . ILE B 1 7 ? 12.805 -21.141 -8.969 1 98.31 7 ILE B O 1
ATOM 2787 N N . ARG B 1 8 ? 13.227 -18.984 -8.734 1 97.38 8 ARG B N 1
ATOM 2788 C CA . ARG B 1 8 ? 12.898 -18.938 -7.312 1 97.38 8 ARG B CA 1
ATOM 2789 C C . ARG B 1 8 ? 11.516 -18.328 -7.09 1 97.38 8 ARG B C 1
ATOM 2791 O O . ARG B 1 8 ? 11.297 -17.156 -7.375 1 97.38 8 ARG B O 1
ATOM 2798 N N . PRO B 1 9 ? 10.609 -19.141 -6.555 1 98 9 PRO B N 1
ATOM 2799 C CA . PRO B 1 9 ? 9.297 -18.594 -6.242 1 98 9 PRO B CA 1
ATOM 2800 C C . PRO B 1 9 ? 9.32 -17.641 -5.051 1 98 9 PRO B C 1
ATOM 2802 O O . PRO B 1 9 ? 10.258 -17.672 -4.246 1 98 9 PRO B O 1
ATOM 2805 N N . SER B 1 10 ? 8.312 -16.797 -5.016 1 97.31 10 SER B N 1
ATOM 2806 C CA . SER B 1 10 ? 8.133 -15.883 -3.895 1 97.31 10 SER B CA 1
ATOM 2807 C C . SER B 1 10 ? 8.062 -16.625 -2.57 1 97.31 10 SER B C 1
ATOM 2809 O O . SER B 1 10 ? 7.535 -17.75 -2.51 1 97.31 10 SER B O 1
ATOM 2811 N N . GLY B 1 11 ? 8.594 -15.953 -1.571 1 95.88 11 GLY B N 1
ATOM 2812 C CA . GLY B 1 11 ? 8.484 -16.516 -0.234 1 95.88 11 GLY B CA 1
ATOM 2813 C C . GLY B 1 11 ? 7.051 -16.75 0.201 1 95.88 11 GLY B C 1
ATOM 2814 O O . GLY B 1 11 ? 6.773 -17.656 0.99 1 95.88 11 GLY B O 1
ATOM 2815 N N . GLU B 1 12 ? 6.121 -16.016 -0.292 1 95.56 12 GLU B N 1
ATOM 2816 C CA . GLU B 1 12 ? 4.711 -16.156 0.053 1 95.56 12 GLU B CA 1
ATOM 2817 C C . GLU B 1 12 ? 4.129 -17.453 -0.508 1 95.56 12 GLU B C 1
ATOM 2819 O O . GLU B 1 12 ? 3.135 -17.969 0.009 1 95.56 12 GLU B O 1
ATOM 2824 N N . VAL B 1 13 ? 4.734 -17.906 -1.529 1 95.75 13 VAL B N 1
ATOM 2825 C CA . VAL B 1 13 ? 4.336 -19.188 -2.109 1 95.75 13 VAL B CA 1
ATOM 2826 C C . VAL B 1 13 ? 4.934 -20.328 -1.297 1 95.75 13 VAL B C 1
ATOM 2828 O O . VAL B 1 13 ? 4.219 -21.25 -0.883 1 95.75 13 VAL B O 1
ATOM 2831 N N . THR B 1 14 ? 6.211 -20.219 -0.98 1 94.44 14 THR B N 1
ATOM 2832 C CA . THR B 1 14 ? 6.93 -21.328 -0.366 1 94.44 14 THR B CA 1
ATOM 2833 C C . THR B 1 14 ? 6.582 -21.453 1.115 1 94.44 14 THR B C 1
ATOM 2835 O O . THR B 1 14 ? 6.781 -22.5 1.724 1 94.44 14 THR B O 1
ATOM 2838 N N . ALA B 1 15 ? 6.047 -20.391 1.694 1 91.75 15 ALA B N 1
ATOM 2839 C CA . ALA B 1 15 ? 5.719 -20.375 3.117 1 91.75 15 ALA B CA 1
ATOM 2840 C C . ALA B 1 15 ? 4.383 -21.078 3.377 1 91.75 15 ALA B C 1
ATOM 2842 O O . ALA B 1 15 ? 4.047 -21.375 4.523 1 91.75 15 ALA B O 1
ATOM 2843 N N . LYS B 1 16 ? 3.629 -21.375 2.344 1 91.12 16 LYS B N 1
ATOM 2844 C CA . LYS B 1 16 ? 2.314 -21.984 2.5 1 91.12 16 LYS B CA 1
ATOM 2845 C C . LYS B 1 16 ? 2.439 -23.469 2.889 1 91.12 16 LYS B C 1
ATOM 2847 O O . LYS B 1 16 ? 3.523 -24.047 2.801 1 91.12 16 LYS B O 1
ATOM 2852 N N . SER B 1 17 ? 1.277 -24.016 3.357 1 89.5 17 SER B N 1
ATOM 2853 C CA . SER B 1 17 ? 1.226 -25.453 3.639 1 89.5 17 SER B CA 1
ATOM 2854 C C . SER B 1 17 ? 1.539 -26.266 2.391 1 89.5 17 SER B C 1
ATOM 2856 O O . SER B 1 17 ? 1.429 -25.766 1.27 1 89.5 17 SER B O 1
ATOM 2858 N N . ALA B 1 18 ? 1.845 -27.516 2.535 1 91.88 18 ALA B N 1
ATOM 2859 C CA . ALA B 1 18 ? 2.322 -28.359 1.452 1 91.88 18 ALA B CA 1
ATOM 2860 C C . ALA B 1 18 ? 1.284 -28.469 0.339 1 91.88 18 ALA B C 1
ATOM 2862 O O . ALA B 1 18 ? 1.601 -28.266 -0.835 1 91.88 18 ALA B O 1
ATOM 2863 N N . PRO B 1 19 ? 0.02 -28.734 0.695 1 90.62 19 PRO B N 1
ATOM 2864 C CA . PRO B 1 19 ? -0.965 -28.859 -0.382 1 90.62 19 PRO B CA 1
ATOM 2865 C C . PRO B 1 19 ? -1.173 -27.547 -1.139 1 90.62 19 PRO B C 1
ATOM 2867 O O . PRO B 1 19 ? -1.28 -27.547 -2.367 1 90.62 19 PRO B O 1
ATOM 2870 N N . VAL B 1 20 ? -1.182 -26.453 -0.432 1 90.44 20 VAL B N 1
ATOM 2871 C CA . VAL B 1 20 ? -1.386 -25.156 -1.048 1 90.44 20 VAL B CA 1
ATOM 2872 C C . VAL B 1 20 ? -0.16 -24.781 -1.878 1 90.44 20 VAL B C 1
ATOM 2874 O O . VAL B 1 20 ? -0.29 -24.281 -2.998 1 90.44 20 VAL B O 1
ATOM 2877 N N . ARG B 1 21 ? 0.977 -25 -1.333 1 94.69 21 ARG B N 1
ATOM 2878 C CA . ARG B 1 21 ? 2.229 -24.734 -2.037 1 94.69 21 ARG B CA 1
ATOM 2879 C C . ARG B 1 21 ? 2.277 -25.484 -3.363 1 94.69 21 ARG B C 1
ATOM 2881 O O . ARG B 1 21 ? 2.654 -24.922 -4.391 1 94.69 21 ARG B O 1
ATOM 2888 N N . LYS B 1 22 ? 1.908 -26.734 -3.299 1 95.38 22 LYS B N 1
ATOM 2889 C CA . LYS B 1 22 ? 1.891 -27.547 -4.512 1 95.38 22 LYS B CA 1
ATOM 2890 C C . LYS B 1 22 ? 0.971 -26.938 -5.566 1 95.38 22 LYS B C 1
ATOM 2892 O O . LYS B 1 22 ? 1.337 -26.844 -6.742 1 95.38 22 LYS B O 1
ATOM 2897 N N . THR B 1 23 ? -0.148 -26.5 -5.094 1 93.75 23 THR B N 1
ATOM 2898 C CA . THR B 1 23 ? -1.122 -25.891 -5.996 1 93.75 23 THR B CA 1
ATOM 2899 C C . THR B 1 23 ? -0.572 -24.609 -6.605 1 93.75 23 THR B C 1
ATOM 2901 O O . THR B 1 23 ? -0.681 -24.391 -7.812 1 93.75 23 THR B O 1
ATOM 2904 N N . LEU B 1 24 ? 0.039 -23.797 -5.797 1 96.38 24 LEU B N 1
ATOM 2905 C CA . LEU B 1 24 ? 0.558 -22.5 -6.254 1 96.38 24 LEU B CA 1
ATOM 2906 C C . LEU B 1 24 ? 1.735 -22.703 -7.203 1 96.38 24 LEU B C 1
ATOM 2908 O O . LEU B 1 24 ? 1.834 -22.016 -8.227 1 96.38 24 LEU B O 1
ATOM 2912 N N . LEU B 1 25 ? 2.596 -23.625 -6.871 1 97.69 25 LEU B N 1
ATOM 2913 C CA . LEU B 1 25 ? 3.73 -23.906 -7.742 1 97.69 25 LEU B CA 1
ATOM 2914 C C . LEU B 1 25 ? 3.26 -24.469 -9.078 1 97.69 25 LEU B C 1
ATOM 2916 O O . LEU B 1 25 ? 3.836 -24.156 -10.125 1 97.69 25 LEU B O 1
ATOM 2920 N N . GLY B 1 26 ? 2.26 -25.281 -9.008 1 97.25 26 GLY B N 1
ATOM 2921 C CA . GLY B 1 26 ? 1.681 -25.797 -10.234 1 97.25 26 GLY B CA 1
ATOM 2922 C C . GLY B 1 26 ? 1.137 -24.703 -11.141 1 97.25 26 GLY B C 1
ATOM 2923 O O . GLY B 1 26 ? 1.372 -24.719 -12.352 1 97.25 26 GLY B O 1
ATOM 2924 N N . GLU B 1 27 ? 0.434 -23.797 -10.523 1 96.88 27 GLU B N 1
ATOM 2925 C CA . GLU B 1 27 ? -0.101 -22.672 -11.289 1 96.88 27 GLU B CA 1
ATOM 2926 C C . GLU B 1 27 ? 1.021 -21.812 -11.867 1 96.88 27 GLU B C 1
ATOM 2928 O O . GLU B 1 27 ? 0.943 -21.375 -13.023 1 96.88 27 GLU B O 1
ATOM 2933 N N . LEU B 1 28 ? 2.02 -21.609 -11.094 1 97.81 28 LEU B N 1
ATOM 2934 C CA . LEU B 1 28 ? 3.168 -20.828 -11.555 1 97.81 28 LEU B CA 1
ATOM 2935 C C . LEU B 1 28 ? 3.846 -21.516 -12.742 1 97.81 28 LEU B C 1
ATOM 2937 O O . LEU B 1 28 ? 4.184 -20.859 -13.727 1 97.81 28 LEU B O 1
ATOM 2941 N N . ALA B 1 29 ? 3.996 -22.812 -12.633 1 98.12 29 ALA B N 1
ATOM 2942 C CA . ALA B 1 29 ? 4.598 -23.578 -13.719 1 98.12 29 ALA B CA 1
ATOM 2943 C C . ALA B 1 29 ? 3.775 -23.453 -15 1 98.12 29 ALA B C 1
ATOM 2945 O O . ALA B 1 29 ? 4.324 -23.219 -16.078 1 98.12 29 ALA B O 1
ATOM 2946 N N . ARG B 1 30 ? 2.5 -23.594 -14.844 1 97.25 30 ARG B N 1
ATOM 2947 C CA . ARG B 1 30 ? 1.612 -23.516 -16 1 97.25 30 ARG B CA 1
ATOM 2948 C C . ARG B 1 30 ? 1.707 -22.156 -16.672 1 97.25 30 ARG B C 1
ATOM 2950 O O . ARG B 1 30 ? 1.757 -22.078 -17.906 1 97.25 30 ARG B O 1
ATOM 2957 N N . ARG B 1 31 ? 1.766 -21.172 -15.945 1 96.69 31 ARG B N 1
ATOM 2958 C CA . ARG B 1 31 ? 1.832 -19.812 -16.484 1 96.69 31 ARG B CA 1
ATOM 2959 C C . ARG B 1 31 ? 3.164 -19.562 -17.188 1 96.69 31 ARG B C 1
ATOM 2961 O O . ARG B 1 31 ? 3.207 -18.953 -18.25 1 96.69 31 ARG B O 1
ATOM 2968 N N . LEU B 1 32 ? 4.199 -20 -16.578 1 97.38 32 LEU B N 1
ATOM 2969 C CA . LEU B 1 32 ? 5.52 -19.859 -17.172 1 97.38 32 LEU B CA 1
ATOM 2970 C C . LEU B 1 32 ? 5.605 -20.656 -18.484 1 97.38 32 LEU B C 1
ATOM 2972 O O . LEU B 1 32 ? 6.211 -20.188 -19.453 1 97.38 32 LEU B O 1
ATOM 2976 N N . GLU B 1 33 ? 4.984 -21.859 -18.453 1 97.62 33 GLU B N 1
ATOM 2977 C CA . GLU B 1 33 ? 4.965 -22.656 -19.672 1 97.62 33 GLU B CA 1
ATOM 2978 C C . GLU B 1 33 ? 4.27 -21.906 -20.797 1 97.62 33 GLU B C 1
ATOM 2980 O O . GLU B 1 33 ? 4.766 -21.891 -21.938 1 97.62 33 GLU B O 1
ATOM 2985 N N . ARG B 1 34 ? 3.221 -21.328 -20.5 1 94.69 34 ARG B N 1
ATOM 2986 C CA . ARG B 1 34 ? 2.471 -20.578 -21.516 1 94.69 34 ARG B CA 1
ATOM 2987 C C . ARG B 1 34 ? 3.268 -19.375 -22 1 94.69 34 ARG B C 1
ATOM 2989 O O . ARG B 1 34 ? 3.289 -19.078 -23.203 1 94.69 34 ARG B O 1
ATOM 2996 N N . ARG B 1 35 ? 3.914 -18.734 -21.141 1 93.88 35 ARG B N 1
ATOM 2997 C CA . ARG B 1 35 ? 4.641 -17.516 -21.453 1 93.88 35 ARG B CA 1
ATOM 2998 C C . ARG B 1 35 ? 5.906 -17.812 -22.25 1 93.88 35 ARG B C 1
ATOM 3000 O O . ARG B 1 35 ? 6.25 -17.094 -23.188 1 93.88 35 ARG B O 1
ATOM 3007 N N . LEU B 1 36 ? 6.559 -18.906 -21.891 1 95.94 36 LEU B N 1
ATOM 3008 C CA . LEU B 1 36 ? 7.895 -19.141 -22.422 1 95.94 36 LEU B CA 1
ATOM 3009 C C . LEU B 1 36 ? 7.852 -20.188 -23.531 1 95.94 36 LEU B C 1
ATOM 3011 O O . LEU B 1 36 ? 8.812 -20.328 -24.297 1 95.94 36 LEU B O 1
ATOM 3015 N N . GLY B 1 37 ? 6.805 -20.938 -23.625 1 95.5 37 GLY B N 1
ATOM 3016 C CA . GLY B 1 37 ? 6.711 -22 -24.609 1 95.5 37 GLY B CA 1
ATOM 3017 C C . GLY B 1 37 ? 7.621 -23.172 -24.312 1 95.5 37 GLY B C 1
ATOM 3018 O O . GLY B 1 37 ? 8.148 -23.797 -25.234 1 95.5 37 GLY B O 1
ATOM 3019 N N . GLU B 1 38 ? 7.973 -23.391 -23 1 96.44 38 GLU B N 1
ATOM 3020 C CA . GLU B 1 38 ? 8.844 -24.469 -22.547 1 96.44 38 GLU B CA 1
ATOM 3021 C C . GLU B 1 38 ? 8.188 -25.281 -21.422 1 96.44 38 GLU B C 1
ATOM 3023 O O . GLU B 1 38 ? 7.363 -24.75 -20.672 1 96.44 38 GLU B O 1
ATOM 3028 N N . VAL B 1 39 ? 8.586 -26.484 -21.359 1 96.94 39 VAL B N 1
ATOM 3029 C CA . VAL B 1 39 ? 8.125 -27.297 -20.25 1 96.94 39 VAL B CA 1
ATOM 3030 C C . VAL B 1 39 ? 8.836 -26.875 -18.969 1 96.94 39 VAL B C 1
ATOM 3032 O O . VAL B 1 39 ? 10.055 -26.75 -18.938 1 96.94 39 VAL B O 1
ATOM 3035 N N . VAL B 1 40 ? 8.094 -26.641 -17.953 1 97.88 40 VAL B N 1
ATOM 3036 C CA . VAL B 1 40 ? 8.641 -26.234 -16.656 1 97.88 40 VAL B CA 1
ATOM 3037 C C . VAL B 1 40 ? 8.555 -27.391 -15.664 1 97.88 40 VAL B C 1
ATOM 3039 O O . VAL B 1 40 ? 7.492 -28 -15.508 1 97.88 40 VAL B O 1
ATOM 3042 N N . ARG B 1 41 ? 9.602 -27.672 -15.031 1 96.5 41 ARG B N 1
ATOM 3043 C CA . ARG B 1 41 ? 9.633 -28.75 -14.039 1 96.5 41 ARG B CA 1
ATOM 3044 C C . ARG B 1 41 ? 9.781 -28.188 -12.633 1 96.5 41 ARG B C 1
ATOM 3046 O O . ARG B 1 41 ? 10.547 -27.25 -12.406 1 96.5 41 ARG B O 1
ATOM 3053 N N . VAL B 1 42 ? 8.992 -28.734 -11.75 1 95.81 42 VAL B N 1
ATOM 3054 C CA . VAL B 1 42 ? 9.094 -28.344 -10.344 1 95.81 42 VAL B CA 1
ATOM 3055 C C . VAL B 1 42 ? 10.023 -29.297 -9.609 1 95.81 42 VAL B C 1
ATOM 3057 O O . VAL B 1 42 ? 9.867 -30.516 -9.695 1 95.81 42 VAL B O 1
ATOM 3060 N N . ARG B 1 43 ? 10.992 -28.828 -8.992 1 92.94 43 ARG B N 1
ATOM 3061 C CA . ARG B 1 43 ? 11.914 -29.594 -8.148 1 92.94 43 ARG B CA 1
ATOM 3062 C C . ARG B 1 43 ? 12.07 -28.938 -6.785 1 92.94 43 ARG B C 1
ATOM 3064 O O . ARG B 1 43 ? 12.844 -27.984 -6.629 1 92.94 43 ARG B O 1
ATOM 3071 N N . GLY B 1 44 ? 11.336 -29.531 -5.773 1 89.19 44 GLY B N 1
ATOM 3072 C CA . GLY B 1 44 ? 11.289 -28.844 -4.492 1 89.19 44 GLY B CA 1
ATOM 3073 C C . GLY B 1 44 ? 10.625 -27.484 -4.578 1 89.19 44 GLY B C 1
ATOM 3074 O O . GLY B 1 44 ? 9.508 -27.359 -5.074 1 89.19 44 GLY B O 1
ATOM 3075 N N . PRO B 1 45 ? 11.438 -26.516 -4.129 1 90.5 45 PRO B N 1
ATOM 3076 C CA . PRO B 1 45 ? 10.875 -25.172 -4.191 1 90.5 45 PRO B CA 1
ATOM 3077 C C . PRO B 1 45 ? 11.25 -24.438 -5.473 1 90.5 45 PRO B C 1
ATOM 3079 O O . PRO B 1 45 ? 10.93 -23.25 -5.625 1 90.5 45 PRO B O 1
ATOM 3082 N N . ARG B 1 46 ? 11.891 -25.141 -6.352 1 95.38 46 ARG B N 1
ATOM 3083 C CA . ARG B 1 46 ? 12.383 -24.484 -7.555 1 95.38 46 ARG B CA 1
ATOM 3084 C C . ARG B 1 46 ? 11.562 -24.891 -8.773 1 95.38 46 ARG B C 1
ATOM 3086 O O . ARG B 1 46 ? 10.914 -25.938 -8.773 1 95.38 46 ARG B O 1
ATOM 3093 N N . LEU B 1 47 ? 11.594 -23.969 -9.656 1 98.06 47 LEU B N 1
ATOM 3094 C CA . LEU B 1 47 ? 11.141 -24.297 -11 1 98.06 47 LEU B CA 1
ATOM 3095 C C . LEU B 1 47 ? 12.289 -24.219 -12 1 98.06 47 LEU B C 1
ATOM 3097 O O . LEU B 1 47 ? 13.102 -23.297 -11.945 1 98.06 47 LEU B O 1
ATOM 3101 N N . ILE B 1 48 ? 12.375 -25.219 -12.844 1 98 48 ILE B N 1
ATOM 3102 C CA . ILE B 1 48 ? 13.469 -25.312 -13.812 1 98 48 ILE B CA 1
ATOM 3103 C C . ILE B 1 48 ? 12.906 -25.203 -15.227 1 98 48 ILE B C 1
ATOM 3105 O O . ILE B 1 48 ? 11.992 -25.938 -15.594 1 98 48 ILE B O 1
ATOM 3109 N N . VAL B 1 49 ? 13.445 -24.328 -15.984 1 98.19 49 VAL B N 1
ATOM 3110 C CA . VAL B 1 49 ? 13.047 -24.125 -17.375 1 98.19 49 VAL B CA 1
ATOM 3111 C C . VAL B 1 49 ? 14.242 -24.359 -18.297 1 98.19 49 VAL B C 1
ATOM 3113 O O . VAL B 1 49 ? 15.312 -23.797 -18.094 1 98.19 49 VAL B O 1
ATOM 3116 N N . PRO B 1 50 ? 14.055 -25.203 -19.297 1 97.75 50 PRO B N 1
ATOM 3117 C CA . PRO B 1 50 ? 15.148 -25.359 -20.25 1 97.75 50 PRO B CA 1
ATOM 3118 C C . PRO B 1 50 ? 15.461 -24.078 -21.016 1 97.75 50 PRO B C 1
ATOM 3120 O O . PRO B 1 50 ? 14.547 -23.359 -21.438 1 97.75 50 PRO B O 1
ATOM 3123 N N . GLY B 1 51 ? 16.734 -23.781 -21.156 1 97.19 51 GLY B N 1
ATOM 3124 C CA . GLY B 1 51 ? 17.156 -22.594 -21.891 1 97.19 51 GLY B CA 1
ATOM 3125 C C . GLY B 1 51 ? 17.266 -21.359 -21.016 1 97.19 51 GLY B C 1
ATOM 3126 O O . GLY B 1 51 ? 17.031 -21.422 -19.797 1 97.19 51 GLY B O 1
ATOM 3127 N N . HIS B 1 52 ? 17.766 -20.328 -21.625 1 96.94 52 HIS B N 1
ATOM 3128 C CA . HIS B 1 52 ? 17.859 -19.031 -20.938 1 96.94 52 HIS B CA 1
ATOM 3129 C C . HIS B 1 52 ? 16.656 -18.156 -21.25 1 96.94 52 HIS B C 1
ATOM 3131 O O . HIS B 1 52 ? 16.406 -17.828 -22.422 1 96.94 52 HIS B O 1
ATOM 3137 N N . HIS B 1 53 ? 15.906 -17.844 -20.234 1 96 53 HIS B N 1
ATOM 3138 C CA . HIS B 1 53 ? 14.703 -17.031 -20.359 1 96 53 HIS B CA 1
ATOM 3139 C C . HIS B 1 53 ? 14.688 -15.906 -19.344 1 96 53 HIS B C 1
ATOM 3141 O O . HIS B 1 53 ? 14.023 -15.992 -18.312 1 96 53 HIS B O 1
ATOM 3147 N N . PRO B 1 54 ? 15.352 -14.836 -19.688 1 86.38 54 PRO B N 1
ATOM 3148 C CA . PRO B 1 54 ? 15.367 -13.727 -18.734 1 86.38 54 PRO B CA 1
ATOM 3149 C C . PRO B 1 54 ? 13.984 -13.148 -18.469 1 86.38 54 PRO B C 1
ATOM 3151 O O . PRO B 1 54 ? 13.734 -12.594 -17.391 1 86.38 54 PRO B O 1
ATOM 3154 N N . ASN B 1 55 ? 13.047 -13.312 -19.375 1 89.75 55 ASN B N 1
ATOM 3155 C CA . ASN B 1 55 ? 11.711 -12.75 -19.234 1 89.75 55 ASN B CA 1
ATOM 3156 C C . ASN B 1 55 ? 10.875 -13.531 -18.219 1 89.75 55 ASN B C 1
ATOM 3158 O O . ASN B 1 55 ? 9.781 -13.102 -17.844 1 89.75 55 ASN B O 1
ATOM 3162 N N . ALA B 1 56 ? 11.43 -14.656 -17.766 1 95.25 56 ALA B N 1
ATOM 3163 C CA . ALA B 1 56 ? 10.727 -15.453 -16.766 1 95.25 56 ALA B CA 1
ATOM 3164 C C . ALA B 1 56 ? 10.586 -14.688 -15.453 1 95.25 56 ALA B C 1
ATOM 3166 O O . ALA B 1 56 ? 9.664 -14.938 -14.68 1 95.25 56 ALA B O 1
ATOM 3167 N N . ALA B 1 57 ? 11.469 -13.734 -15.305 1 95.94 57 ALA B N 1
ATOM 3168 C CA . ALA B 1 57 ? 11.516 -12.969 -14.062 1 95.94 57 ALA B CA 1
ATOM 3169 C C . ALA B 1 57 ? 10.281 -12.078 -13.922 1 95.94 57 ALA B C 1
ATOM 3171 O O . ALA B 1 57 ? 9.922 -11.68 -12.812 1 95.94 57 ALA B O 1
ATOM 3172 N N . SER B 1 58 ? 9.547 -11.773 -14.961 1 95.25 58 SER B N 1
ATOM 3173 C CA . SER B 1 58 ? 8.453 -10.805 -14.938 1 95.25 58 SER B CA 1
ATOM 3174 C C . SER B 1 58 ? 7.148 -11.461 -14.484 1 95.25 58 SER B C 1
ATOM 3176 O O . SER B 1 58 ? 6.16 -10.773 -14.219 1 95.25 58 SER B O 1
ATOM 3178 N N . GLU B 1 59 ? 7.203 -12.75 -14.328 1 97.19 59 GLU B N 1
ATOM 3179 C CA . GLU B 1 59 ? 5.984 -13.469 -13.961 1 97.19 59 GLU B CA 1
ATOM 3180 C C . GLU B 1 59 ? 5.637 -13.25 -12.492 1 97.19 59 GLU B C 1
ATOM 3182 O O . GLU B 1 59 ? 6.504 -13.352 -11.625 1 97.19 59 GLU B O 1
ATOM 3187 N N . PHE B 1 60 ? 4.395 -12.945 -12.234 1 98.06 60 PHE B N 1
ATOM 3188 C CA . PHE B 1 60 ? 3.953 -12.797 -10.852 1 98.06 60 PHE B CA 1
ATOM 3189 C C . PHE B 1 60 ? 4.094 -14.109 -10.094 1 98.06 60 PHE B C 1
ATOM 3191 O O . PHE B 1 60 ? 3.736 -15.172 -10.609 1 98.06 60 PHE B O 1
ATOM 3198 N N . GLY B 1 61 ? 4.555 -14.008 -8.898 1 97.75 61 GLY B N 1
ATOM 3199 C CA . GLY B 1 61 ? 4.875 -15.195 -8.125 1 97.75 61 GLY B CA 1
ATOM 3200 C C . GLY B 1 61 ? 6.352 -15.539 -8.148 1 97.75 61 GLY B C 1
ATOM 3201 O O . GLY B 1 61 ? 6.816 -16.344 -7.344 1 97.75 61 GLY B O 1
ATOM 3202 N N . VAL B 1 62 ? 7.102 -14.953 -9.047 1 98.12 62 VAL B N 1
ATOM 3203 C CA . VAL B 1 62 ? 8.539 -15.195 -9.172 1 98.12 62 VAL B CA 1
ATOM 3204 C C . VAL B 1 62 ? 9.305 -14.172 -8.336 1 98.12 62 VAL B C 1
ATOM 3206 O O . VAL B 1 62 ? 9.102 -12.961 -8.492 1 98.12 62 VAL B O 1
ATOM 3209 N N . GLU B 1 63 ? 10.102 -14.688 -7.484 1 97.38 63 GLU B N 1
ATOM 3210 C CA . GLU B 1 63 ? 11 -13.812 -6.73 1 97.38 63 GLU B CA 1
ATOM 3211 C C . GLU B 1 63 ? 12.227 -13.438 -7.559 1 97.38 63 GLU B C 1
ATOM 3213 O O . GLU B 1 63 ? 12.68 -12.289 -7.527 1 97.38 63 GLU B O 1
ATOM 3218 N N . GLY B 1 64 ? 12.656 -14.477 -8.258 1 97.19 64 GLY B N 1
ATOM 3219 C CA . GLY B 1 64 ? 13.836 -14.266 -9.086 1 97.19 64 GLY B CA 1
ATOM 3220 C C . GLY B 1 64 ? 14.031 -15.352 -10.133 1 97.19 64 GLY B C 1
ATOM 3221 O O . GLY B 1 64 ? 13.586 -16.484 -9.945 1 97.19 64 GLY B O 1
ATOM 3222 N N . ALA B 1 65 ? 14.656 -14.977 -11.195 1 97.88 65 ALA B N 1
ATOM 3223 C CA . ALA B 1 65 ? 15.031 -15.898 -12.258 1 97.88 65 ALA B CA 1
ATOM 3224 C C . ALA B 1 65 ? 16.531 -15.867 -12.508 1 97.88 65 ALA B C 1
ATOM 3226 O O . ALA B 1 65 ? 17.125 -14.789 -12.609 1 97.88 65 ALA B O 1
ATOM 3227 N N . LEU B 1 66 ? 17.141 -17.047 -12.586 1 97.44 66 LEU B N 1
ATOM 3228 C CA . LEU B 1 66 ? 18.594 -17.141 -12.742 1 97.44 66 LEU B CA 1
ATOM 3229 C C . LEU B 1 66 ? 18.953 -18 -13.953 1 97.44 66 LEU B C 1
ATOM 3231 O O . LEU B 1 66 ? 18.734 -19.219 -13.945 1 97.44 66 LEU B O 1
ATOM 3235 N N . PRO B 1 67 ? 19.516 -17.375 -14.992 1 97.31 67 PRO B N 1
ATOM 3236 C CA . PRO B 1 67 ? 20.047 -18.203 -16.078 1 97.31 67 PRO B CA 1
ATOM 3237 C C . PRO B 1 67 ? 21.328 -18.938 -15.688 1 97.31 67 PRO B C 1
ATOM 3239 O O . PRO B 1 67 ? 22.078 -18.469 -14.828 1 97.31 67 PRO B O 1
ATOM 3242 N N . GLY B 1 68 ? 21.531 -20.094 -16.281 1 97.38 68 GLY B N 1
ATOM 3243 C CA . GLY B 1 68 ? 22.734 -20.859 -15.977 1 97.38 68 GLY B CA 1
ATOM 3244 C C . GLY B 1 68 ? 22.781 -22.203 -16.688 1 97.38 68 GLY B C 1
ATOM 3245 O O . GLY B 1 68 ? 22.438 -22.297 -17.859 1 97.38 68 GLY B O 1
ATOM 3246 N N . TYR B 1 69 ? 23.344 -23.156 -15.852 1 98.19 69 TYR B N 1
ATOM 3247 C CA . TYR B 1 69 ? 23.625 -24.422 -16.516 1 98.19 69 TYR B CA 1
ATOM 3248 C C . TYR B 1 69 ? 23.281 -25.609 -15.625 1 98.19 69 TYR B C 1
ATOM 3250 O O . TYR B 1 69 ? 23.516 -25.562 -14.414 1 98.19 69 TYR B O 1
ATOM 3258 N N . LYS B 1 70 ? 22.734 -26.578 -16.25 1 98.19 70 LYS B N 1
ATOM 3259 C CA . LYS B 1 70 ? 22.578 -27.906 -15.664 1 98.19 70 LYS B CA 1
ATOM 3260 C C . LYS B 1 70 ? 23.781 -28.781 -15.945 1 98.19 70 LYS B C 1
ATOM 3262 O O . LYS B 1 70 ? 24.234 -28.891 -17.094 1 98.19 70 LYS B O 1
ATOM 3267 N N . VAL B 1 71 ? 24.375 -29.438 -14.945 1 98.44 71 VAL B N 1
ATOM 3268 C CA . VAL B 1 71 ? 25.578 -30.234 -15.117 1 98.44 71 VAL B CA 1
ATOM 3269 C C . VAL B 1 71 ? 25.484 -31.5 -14.25 1 98.44 71 VAL B C 1
ATOM 3271 O O . VAL B 1 71 ? 24.562 -31.641 -13.461 1 98.44 71 VAL B O 1
ATOM 3274 N N . ARG B 1 72 ? 26.453 -32.375 -14.5 1 97.31 72 ARG B N 1
ATOM 3275 C CA . ARG B 1 72 ? 26.578 -33.531 -13.617 1 97.31 72 ARG B CA 1
ATOM 3276 C C . ARG B 1 72 ? 26.969 -33.094 -12.203 1 97.31 72 ARG B C 1
ATOM 3278 O O . ARG B 1 72 ? 27.719 -32.125 -12.031 1 97.31 72 ARG B O 1
ATOM 3285 N N . PRO B 1 73 ? 26.406 -33.781 -11.195 1 97.06 73 PRO B N 1
ATOM 3286 C CA . PRO B 1 73 ? 26.656 -33.375 -9.812 1 97.06 73 PRO B CA 1
ATOM 3287 C C . PRO B 1 73 ? 28.031 -33.812 -9.312 1 97.06 73 PRO B C 1
ATOM 3289 O O . PRO B 1 73 ? 28.141 -34.531 -8.32 1 97.06 73 PRO B O 1
ATOM 3292 N N . LYS B 1 74 ? 29.047 -33.25 -9.953 1 95.69 74 LYS B N 1
ATOM 3293 C CA . LYS B 1 74 ? 30.453 -33.469 -9.586 1 95.69 74 LYS B CA 1
ATOM 3294 C C . LYS B 1 74 ? 31.172 -32.125 -9.414 1 95.69 74 LYS B C 1
ATOM 3296 O O . LYS B 1 74 ? 30.953 -31.203 -10.18 1 95.69 74 LYS B O 1
ATOM 3301 N N . PRO B 1 75 ? 32.031 -32.094 -8.438 1 95.56 75 PRO B N 1
ATO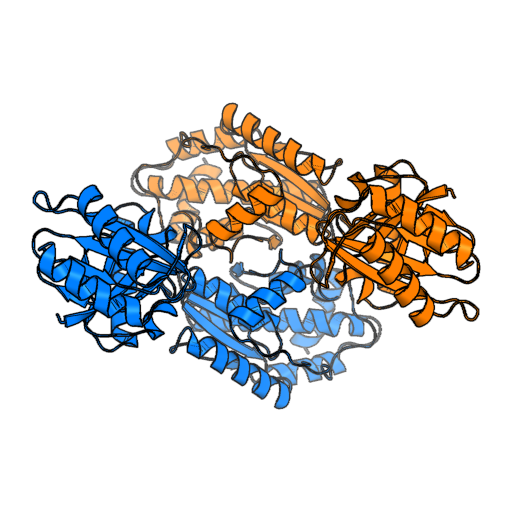M 3302 C CA . PRO B 1 75 ? 32.719 -30.812 -8.156 1 95.56 75 PRO B CA 1
ATOM 3303 C C . PRO B 1 75 ? 33.406 -30.234 -9.383 1 95.56 75 PRO B C 1
ATOM 3305 O O . PRO B 1 75 ? 33.281 -29.031 -9.656 1 95.56 75 PRO B O 1
ATOM 3308 N N . ALA B 1 76 ? 34.062 -31.078 -10.18 1 95.62 76 ALA B N 1
ATOM 3309 C CA . ALA B 1 76 ? 34.812 -30.594 -11.336 1 95.62 76 ALA B CA 1
ATOM 3310 C C . ALA B 1 76 ? 33.906 -29.938 -12.352 1 95.62 76 ALA B C 1
ATOM 3312 O O . ALA B 1 76 ? 34.219 -28.859 -12.867 1 95.62 76 ALA B O 1
ATOM 3313 N N . THR B 1 77 ? 32.812 -30.578 -12.625 1 97.12 77 THR B N 1
ATOM 3314 C CA . THR B 1 77 ? 31.875 -30.062 -13.602 1 97.12 77 THR B CA 1
ATOM 3315 C C . THR B 1 77 ? 31.188 -28.797 -13.07 1 97.12 77 THR B C 1
ATOM 3317 O O . THR B 1 77 ? 30.922 -27.859 -13.828 1 97.12 77 THR B O 1
ATOM 3320 N N . ILE B 1 78 ? 30.906 -28.75 -11.789 1 97.62 78 ILE B N 1
ATOM 3321 C CA . ILE B 1 78 ? 30.266 -27.609 -11.141 1 97.62 78 ILE B CA 1
ATOM 3322 C C . ILE B 1 78 ? 31.188 -26.406 -11.211 1 97.62 78 ILE B C 1
ATOM 3324 O O . ILE B 1 78 ? 30.75 -25.297 -11.555 1 97.62 78 ILE B O 1
ATOM 3328 N N . LEU B 1 79 ? 32.438 -26.609 -10.922 1 97.25 79 LEU B N 1
ATOM 3329 C CA . LEU B 1 79 ? 33.375 -25.516 -10.914 1 97.25 79 LEU B CA 1
ATOM 3330 C C . LEU B 1 79 ? 33.594 -24.969 -12.328 1 97.25 79 LEU B C 1
ATOM 3332 O O . LEU B 1 79 ? 33.75 -23.766 -12.516 1 97.25 79 LEU B O 1
ATOM 3336 N N . LYS B 1 80 ? 33.625 -25.875 -13.32 1 97.06 80 LYS B N 1
ATOM 3337 C CA . LYS B 1 80 ? 33.688 -25.438 -14.711 1 97.06 80 LYS B CA 1
ATOM 3338 C C . LYS B 1 80 ? 32.5 -24.578 -15.086 1 97.06 80 LYS B C 1
ATOM 3340 O O . LYS B 1 80 ? 32.656 -23.531 -15.727 1 97.06 80 LYS B O 1
ATOM 3345 N N . ALA B 1 81 ? 31.344 -25.047 -14.688 1 97.5 81 ALA B N 1
ATOM 3346 C CA . ALA B 1 81 ? 30.125 -24.297 -14.961 1 97.5 81 ALA B CA 1
ATOM 3347 C C . ALA B 1 81 ? 30.125 -22.953 -14.234 1 97.5 81 ALA B C 1
ATOM 3349 O O . ALA B 1 81 ? 29.594 -21.969 -14.742 1 97.5 81 ALA B O 1
ATOM 3350 N N . THR B 1 82 ? 30.672 -22.922 -13.031 1 97.38 82 THR B N 1
ATOM 3351 C CA . THR B 1 82 ? 30.781 -21.703 -12.25 1 97.38 82 THR B CA 1
ATOM 3352 C C . THR B 1 82 ? 31.562 -20.641 -13.023 1 97.38 82 THR B C 1
ATOM 3354 O O . THR B 1 82 ? 31.125 -19.484 -13.117 1 97.38 82 THR B O 1
ATOM 3357 N N . ARG B 1 83 ? 32.656 -21.016 -13.609 1 96.38 83 ARG B N 1
ATOM 3358 C CA . ARG B 1 83 ? 33.469 -20.094 -14.383 1 96.38 83 ARG B CA 1
ATOM 3359 C C . ARG B 1 83 ? 32.719 -19.547 -15.578 1 96.38 83 ARG B C 1
ATOM 3361 O O . ARG B 1 83 ? 32.844 -18.359 -15.898 1 96.38 83 ARG B O 1
ATOM 3368 N N . ARG B 1 84 ? 31.969 -20.391 -16.156 1 95.75 84 ARG B N 1
ATOM 3369 C CA . ARG B 1 84 ? 31.188 -19.969 -17.312 1 95.75 84 ARG B CA 1
ATOM 3370 C C . ARG B 1 84 ? 30.094 -18.969 -16.891 1 95.75 84 ARG B C 1
ATOM 3372 O O . ARG B 1 84 ? 29.922 -17.938 -17.547 1 95.75 84 ARG B O 1
ATOM 3379 N N . ALA B 1 85 ? 29.359 -19.281 -15.836 1 95.5 85 ALA B N 1
ATOM 3380 C CA . ALA B 1 85 ? 28.266 -18.453 -15.359 1 95.5 85 ALA B CA 1
ATOM 3381 C C . ALA B 1 85 ? 28.766 -17.078 -14.906 1 95.5 85 ALA B C 1
ATOM 3383 O O . ALA B 1 85 ? 28.078 -16.078 -15.062 1 95.5 85 ALA B O 1
ATOM 3384 N N . LEU B 1 86 ? 29.953 -16.984 -14.422 1 94.5 86 LEU B N 1
ATOM 3385 C CA . LEU B 1 86 ? 30.547 -15.773 -13.883 1 94.5 86 LEU B CA 1
ATOM 3386 C C . LEU B 1 86 ? 30.766 -14.734 -14.977 1 94.5 86 LEU B C 1
ATOM 3388 O O . LEU B 1 86 ? 30.797 -13.531 -14.703 1 94.5 86 LEU B O 1
ATOM 3392 N N . ARG B 1 87 ? 30.875 -15.211 -16.156 1 92.5 87 ARG B N 1
ATOM 3393 C CA . ARG B 1 87 ? 31.125 -14.312 -17.281 1 92.5 87 ARG B CA 1
ATOM 3394 C C . ARG B 1 87 ? 30.016 -13.289 -17.422 1 92.5 87 ARG B C 1
ATOM 3396 O O . ARG B 1 87 ? 30.234 -12.18 -17.922 1 92.5 87 ARG B O 1
ATOM 3403 N N . GLU B 1 88 ? 28.875 -13.664 -16.969 1 90.69 88 GLU B N 1
ATOM 3404 C CA . GLU B 1 88 ? 27.703 -12.797 -17.109 1 90.69 88 GLU B CA 1
ATOM 3405 C C . GLU B 1 88 ? 27.406 -12.07 -15.805 1 90.69 88 GLU B C 1
ATOM 3407 O O . GLU B 1 88 ? 26.453 -11.281 -15.734 1 90.69 88 GLU B O 1
ATOM 3412 N N . CYS B 1 89 ? 28.219 -12.281 -14.805 1 91.5 89 CYS B N 1
ATOM 3413 C CA . CYS B 1 89 ? 27.938 -11.734 -13.477 1 91.5 89 CYS B CA 1
ATOM 3414 C C . CYS B 1 89 ? 28.656 -10.414 -13.273 1 91.5 89 CYS B C 1
ATOM 3416 O O . CYS B 1 89 ? 29.719 -10.188 -13.844 1 91.5 89 CYS B O 1
ATOM 3418 N N . PRO B 1 90 ? 28.109 -9.617 -12.484 1 93.12 90 PRO B N 1
ATOM 3419 C CA . PRO B 1 90 ? 28.75 -8.336 -12.188 1 93.12 90 PRO B CA 1
ATOM 3420 C C . PRO B 1 90 ? 29.922 -8.469 -11.219 1 93.12 90 PRO B C 1
ATOM 3422 O O . PRO B 1 90 ? 30.344 -9.586 -10.914 1 93.12 90 PRO B O 1
ATOM 3425 N N . GLU B 1 91 ? 30.375 -7.285 -10.758 1 93.25 91 GLU B N 1
ATOM 3426 C CA . GLU B 1 91 ? 31.625 -7.23 -9.977 1 93.25 91 GLU B CA 1
ATOM 3427 C C . GLU B 1 91 ? 31.391 -7.711 -8.547 1 93.25 91 GLU B C 1
ATOM 3429 O O . GLU B 1 91 ? 32.312 -8.18 -7.891 1 93.25 91 GLU B O 1
ATOM 3434 N N . GLU B 1 92 ? 30.234 -7.598 -8.055 1 95 92 GLU B N 1
ATOM 3435 C CA . GLU B 1 92 ? 29.906 -8.016 -6.695 1 95 92 GLU B CA 1
ATOM 3436 C C . GLU B 1 92 ? 28.906 -9.18 -6.703 1 95 92 GLU B C 1
ATOM 3438 O O . GLU B 1 92 ? 27.812 -9.062 -7.266 1 95 92 GLU B O 1
ATOM 3443 N N . ILE B 1 93 ? 29.375 -10.273 -6.008 1 96.31 93 ILE B N 1
ATOM 3444 C CA . ILE B 1 93 ? 28.609 -11.508 -6.156 1 96.31 93 ILE B CA 1
ATOM 3445 C C . ILE B 1 93 ? 28.281 -12.078 -4.777 1 96.31 93 ILE B C 1
ATOM 3447 O O . ILE B 1 93 ? 29.109 -12.062 -3.877 1 96.31 93 ILE B O 1
ATOM 3451 N N . ARG B 1 94 ? 27.047 -12.5 -4.664 1 97.38 94 ARG B N 1
ATOM 3452 C CA . ARG B 1 94 ? 26.656 -13.312 -3.523 1 97.38 94 ARG B CA 1
ATOM 3453 C C . ARG B 1 94 ? 26.641 -14.797 -3.889 1 97.38 94 ARG B C 1
ATOM 3455 O O . ARG B 1 94 ? 25.844 -15.227 -4.73 1 97.38 94 ARG B O 1
ATOM 3462 N N . VAL B 1 95 ? 27.453 -15.594 -3.242 1 97 95 VAL B N 1
ATOM 3463 C CA . VAL B 1 95 ? 27.531 -17.016 -3.518 1 97 95 VAL B CA 1
ATOM 3464 C C . VAL B 1 95 ? 26.547 -17.781 -2.633 1 97 95 VAL B C 1
ATOM 3466 O O . VAL B 1 95 ? 26.594 -17.672 -1.405 1 97 95 VAL B O 1
ATOM 3469 N N . ASP B 1 96 ? 25.656 -18.469 -3.266 1 96.88 96 ASP B N 1
ATOM 3470 C CA . ASP B 1 96 ? 24.688 -19.312 -2.568 1 96.88 96 ASP B CA 1
ATOM 3471 C C . ASP B 1 96 ? 24.812 -20.781 -3.014 1 96.88 96 ASP B C 1
ATOM 3473 O O . ASP B 1 96 ? 24.531 -21.094 -4.168 1 96.88 96 ASP B O 1
ATOM 3477 N N . VAL B 1 97 ? 25.188 -21.625 -2.049 1 97.12 97 VAL B N 1
ATOM 3478 C CA . VAL B 1 97 ? 25.375 -23.031 -2.373 1 97.12 97 VAL B CA 1
ATOM 3479 C C . VAL B 1 97 ? 24.469 -23.891 -1.497 1 97.12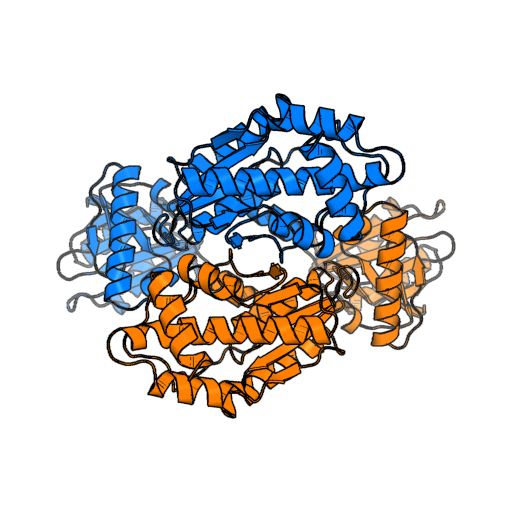 97 VAL B C 1
ATOM 3481 O O . VAL B 1 97 ? 24.406 -23.703 -0.279 1 97.12 97 VAL B O 1
ATOM 3484 N N . ARG B 1 98 ? 23.75 -24.703 -2.15 1 95.06 98 ARG B N 1
ATOM 3485 C CA . ARG B 1 98 ? 22.906 -25.672 -1.468 1 95.06 98 ARG B CA 1
ATOM 3486 C C . ARG B 1 98 ? 23.125 -27.078 -2.02 1 95.06 98 ARG B C 1
ATOM 3488 O O . ARG B 1 98 ? 22.875 -27.344 -3.199 1 95.06 98 ARG B O 1
ATOM 3495 N N . SER B 1 99 ? 23.547 -28 -1.149 1 95.62 99 SER B N 1
ATOM 3496 C CA . SER B 1 99 ? 23.781 -29.375 -1.597 1 95.62 99 SER B CA 1
ATOM 3497 C C . SER B 1 99 ? 22.828 -30.344 -0.934 1 95.62 99 SER B C 1
ATOM 3499 O O . SER B 1 99 ? 22.75 -30.406 0.295 1 95.62 99 SER B O 1
ATOM 3501 N N . HIS B 1 100 ? 22.125 -30.969 -1.727 1 93.19 100 HIS B N 1
ATOM 3502 C CA . HIS B 1 100 ? 21.266 -32.062 -1.278 1 93.19 100 HIS B CA 1
ATOM 3503 C C . HIS B 1 100 ? 21.875 -33.406 -1.629 1 93.19 100 HIS B C 1
ATOM 3505 O O . HIS B 1 100 ? 21.172 -34.406 -1.703 1 93.19 100 HIS B O 1
ATOM 3511 N N . HIS B 1 101 ? 23.172 -33.375 -1.943 1 92.25 101 HIS B N 1
ATOM 3512 C CA . HIS B 1 101 ? 23.938 -34.562 -2.346 1 92.25 101 HIS B CA 1
ATOM 3513 C C . HIS B 1 101 ? 24.922 -34.969 -1.261 1 92.25 101 HIS B C 1
ATOM 3515 O O . HIS B 1 101 ? 25.812 -34.188 -0.892 1 92.25 101 HIS B O 1
ATOM 3521 N N . ASP B 1 102 ? 24.891 -36.156 -0.844 1 89.75 102 ASP B N 1
ATOM 3522 C CA . ASP B 1 102 ? 25.75 -36.625 0.242 1 89.75 102 ASP B CA 1
ATOM 3523 C C . ASP B 1 102 ? 27.219 -36.656 -0.175 1 89.75 102 ASP B C 1
ATOM 3525 O O . ASP B 1 102 ? 28.109 -36.469 0.662 1 89.75 102 ASP B O 1
ATOM 3529 N N . GLY B 1 103 ? 27.5 -36.844 -1.42 1 90.94 103 GLY B N 1
ATOM 3530 C CA . GLY B 1 103 ? 28.859 -36.969 -1.91 1 90.94 103 GLY B CA 1
ATOM 3531 C C . GLY B 1 103 ? 29.484 -35.625 -2.25 1 90.94 103 GLY B C 1
ATOM 3532 O O . GLY B 1 103 ? 30.656 -35.562 -2.615 1 90.94 103 GLY B O 1
ATOM 3533 N N . VAL B 1 104 ? 28.688 -34.625 -2.135 1 92.12 104 VAL B N 1
ATOM 3534 C CA . VAL B 1 104 ? 29.203 -33.281 -2.447 1 92.12 104 VAL B CA 1
ATOM 3535 C C . VAL B 1 104 ? 28.969 -32.344 -1.262 1 92.12 104 VAL B C 1
ATOM 3537 O O . VAL B 1 104 ? 27.844 -31.906 -1.023 1 92.12 104 VAL B O 1
ATOM 3540 N N . SER B 1 105 ? 30 -32 -0.592 1 93 105 SER B N 1
ATOM 3541 C CA . SER B 1 105 ? 29.906 -31.141 0.577 1 93 105 SER B CA 1
ATOM 3542 C C . SER B 1 105 ? 29.531 -29.719 0.181 1 93 105 SER B C 1
ATOM 3544 O O . SER B 1 105 ? 30.25 -29.062 -0.583 1 93 105 SER B O 1
ATOM 3546 N N . GLY B 1 106 ? 28.5 -29.25 0.786 1 94.12 106 GLY B N 1
ATOM 3547 C CA . GLY B 1 106 ? 28.078 -27.891 0.522 1 94.12 106 GLY B CA 1
ATOM 3548 C C . GLY B 1 106 ? 29.109 -26.844 0.93 1 94.12 106 GLY B C 1
ATOM 3549 O O . GLY B 1 106 ? 29.375 -25.906 0.19 1 94.12 106 GLY B O 1
ATOM 3550 N N . HIS B 1 107 ? 29.641 -27.078 2.062 1 95.88 107 HIS B N 1
ATOM 3551 C CA . HIS B 1 107 ? 30.625 -26.141 2.588 1 95.88 107 HIS B CA 1
ATOM 3552 C C . HIS B 1 107 ? 31.875 -26.109 1.711 1 95.88 107 HIS B C 1
ATOM 3554 O O . HIS B 1 107 ? 32.375 -25.047 1.365 1 95.88 107 HIS B O 1
ATOM 3560 N N . ALA B 1 108 ? 32.344 -27.281 1.36 1 95.81 108 ALA B N 1
ATOM 3561 C CA . ALA B 1 108 ? 33.531 -27.375 0.508 1 95.81 108 ALA B CA 1
ATOM 3562 C C . ALA B 1 108 ? 33.281 -26.719 -0.85 1 95.81 108 ALA B C 1
ATOM 3564 O O . ALA B 1 108 ? 34.125 -26 -1.376 1 95.81 108 ALA B O 1
ATOM 3565 N N . LEU B 1 109 ? 32.188 -27.031 -1.306 1 96.38 109 LEU B N 1
ATOM 3566 C CA . LEU B 1 109 ? 31.828 -26.469 -2.6 1 96.38 109 LEU B CA 1
ATOM 3567 C C . LEU B 1 109 ? 31.719 -24.953 -2.516 1 96.38 109 LEU B C 1
ATOM 3569 O O . LEU B 1 109 ? 32.156 -24.234 -3.426 1 96.38 109 LEU B O 1
ATOM 3573 N N . PHE B 1 110 ? 31.109 -24.438 -1.448 1 97.19 110 PHE B N 1
ATOM 3574 C CA . PHE B 1 110 ? 31 -23 -1.221 1 97.19 110 PHE B CA 1
ATOM 3575 C C . PHE B 1 110 ? 32.375 -22.328 -1.267 1 97.19 110 PHE B C 1
ATOM 3577 O O . PHE B 1 110 ? 32.562 -21.328 -1.944 1 97.19 110 PHE B O 1
ATOM 3584 N N . GLU B 1 111 ? 33.281 -22.891 -0.6 1 97.19 111 GLU B N 1
ATOM 3585 C CA . GLU B 1 111 ? 34.625 -22.344 -0.549 1 97.19 111 GLU B CA 1
ATOM 3586 C C . GLU B 1 111 ? 35.281 -22.359 -1.929 1 97.19 111 GLU B C 1
ATOM 3588 O O . GLU B 1 111 ? 35.938 -21.391 -2.318 1 97.19 111 GLU B O 1
ATOM 3593 N N . SER B 1 112 ? 35.094 -23.453 -2.605 1 97.25 112 SER B N 1
ATOM 3594 C CA . SER B 1 112 ? 35.656 -23.562 -3.941 1 97.25 112 SER B CA 1
ATOM 3595 C C . SER B 1 112 ? 35.062 -22.531 -4.891 1 97.25 112 SER B C 1
ATOM 3597 O O . SER B 1 112 ? 35.781 -21.906 -5.664 1 97.25 112 SER B O 1
ATOM 3599 N N . VAL B 1 113 ? 33.781 -22.391 -4.832 1 97.25 113 VAL B N 1
ATOM 3600 C CA . VAL B 1 113 ? 33.094 -21.422 -5.695 1 97.25 113 VAL B CA 1
ATOM 3601 C C . VAL B 1 113 ? 33.531 -20.016 -5.332 1 97.25 113 VAL B C 1
ATOM 3603 O O . VAL B 1 113 ? 33.812 -19.188 -6.211 1 97.25 113 VAL B O 1
ATOM 3606 N N . ARG B 1 114 ? 33.562 -19.703 -4.074 1 96.94 114 ARG B N 1
ATOM 3607 C CA . ARG B 1 114 ? 34 -18.406 -3.596 1 96.94 114 ARG B CA 1
ATOM 3608 C C . ARG B 1 114 ? 35.406 -18.078 -4.121 1 96.94 114 ARG B C 1
ATOM 3610 O O . ARG B 1 114 ? 35.656 -16.969 -4.586 1 96.94 114 ARG B O 1
ATOM 3617 N N . GLU B 1 115 ? 36.25 -19.031 -4.043 1 96.69 115 GLU B N 1
ATOM 3618 C CA . GLU B 1 115 ? 37.625 -18.844 -4.516 1 96.69 115 GLU B CA 1
ATOM 3619 C C . GLU B 1 115 ? 37.625 -18.516 -6.008 1 96.69 115 GLU B C 1
ATOM 3621 O O . GLU B 1 115 ? 38.406 -17.672 -6.445 1 96.69 115 GLU B O 1
ATOM 3626 N N . ILE B 1 116 ? 36.875 -19.219 -6.727 1 96.62 116 ILE B N 1
ATOM 3627 C CA . ILE B 1 116 ? 36.812 -18.953 -8.164 1 96.62 116 ILE B CA 1
ATOM 3628 C C . ILE B 1 116 ? 36.344 -17.531 -8.406 1 96.62 116 ILE B C 1
ATOM 3630 O O . ILE B 1 116 ? 36.906 -16.812 -9.234 1 96.62 116 ILE B O 1
ATOM 3634 N N . VAL B 1 117 ? 35.312 -17.078 -7.691 1 96 117 VAL B N 1
ATOM 3635 C CA . VAL B 1 117 ? 34.781 -15.734 -7.84 1 96 117 VAL B CA 1
ATOM 3636 C C . VAL B 1 117 ? 35.844 -14.695 -7.531 1 96 117 VAL B C 1
ATOM 3638 O O . VAL B 1 117 ? 36.094 -13.781 -8.328 1 96 117 VAL B O 1
ATOM 3641 N N . GLU B 1 118 ? 36.562 -14.914 -6.488 1 95.38 118 GLU B N 1
ATOM 3642 C CA . GLU B 1 118 ? 37.562 -13.953 -6.039 1 95.38 118 GLU B CA 1
ATOM 3643 C C . GLU B 1 118 ? 38.781 -13.953 -6.961 1 95.38 118 GLU B C 1
ATOM 3645 O O . GLU B 1 118 ? 39.438 -12.93 -7.133 1 95.38 118 GLU B O 1
ATOM 3650 N N . SER B 1 119 ? 39.031 -15.086 -7.504 1 94.75 119 SER B N 1
ATOM 3651 C CA . SER B 1 119 ? 40.188 -15.195 -8.414 1 94.75 119 SER B CA 1
ATOM 3652 C C . SER B 1 119 ? 39.969 -14.359 -9.672 1 94.75 119 SER B C 1
ATOM 3654 O O . SER B 1 119 ? 40.938 -14.023 -10.367 1 94.75 119 SER B O 1
ATOM 3656 N N . THR B 1 120 ? 38.75 -14.102 -9.969 1 93.5 120 THR B N 1
ATOM 3657 C CA . THR B 1 120 ? 38.438 -13.281 -11.141 1 93.5 120 THR B CA 1
ATOM 3658 C C . THR B 1 120 ? 38.469 -11.797 -10.781 1 93.5 120 THR B C 1
ATOM 3660 O O . THR B 1 120 ? 38.188 -10.945 -11.625 1 93.5 120 THR B O 1
ATOM 3663 N N . GLY B 1 121 ? 38.781 -11.469 -9.539 1 92.94 121 GLY B N 1
ATOM 3664 C CA . GLY B 1 121 ? 38.844 -10.078 -9.117 1 92.94 121 GLY B CA 1
ATOM 3665 C C . GLY B 1 121 ? 37.531 -9.547 -8.586 1 92.94 121 GLY B C 1
ATOM 3666 O O . GLY B 1 121 ? 37.438 -8.398 -8.156 1 92.94 121 GLY B O 1
ATOM 3667 N N . ARG B 1 122 ? 36.531 -10.367 -8.656 1 93.81 122 ARG B N 1
ATOM 3668 C CA . ARG B 1 122 ? 35.219 -9.945 -8.164 1 93.81 122 ARG B CA 1
ATOM 3669 C C . ARG B 1 122 ? 35.156 -10.039 -6.645 1 93.81 122 ARG B C 1
ATOM 3671 O O . ARG B 1 122 ? 35.906 -10.781 -6.027 1 93.81 122 ARG B O 1
ATOM 3678 N N . LYS B 1 123 ? 34.281 -9.25 -6.074 1 93.94 123 LYS B N 1
ATOM 3679 C CA . LYS B 1 123 ? 34.062 -9.219 -4.629 1 93.94 123 LYS B CA 1
ATOM 3680 C C . LYS B 1 123 ? 32.875 -10.07 -4.223 1 93.94 123 LYS B C 1
ATOM 3682 O O . LYS B 1 123 ? 31.844 -10.047 -4.895 1 93.94 123 LYS B O 1
ATOM 3687 N N . THR B 1 124 ? 33.031 -10.844 -3.16 1 94.06 124 THR B N 1
ATOM 3688 C CA . THR B 1 124 ? 31.906 -11.602 -2.596 1 94.06 124 THR B CA 1
ATOM 3689 C C . THR B 1 124 ? 31.234 -10.82 -1.469 1 94.06 124 THR B C 1
ATOM 3691 O O . THR B 1 124 ? 31.922 -10.25 -0.613 1 94.06 124 THR B O 1
ATOM 3694 N N . SER B 1 125 ? 30 -10.586 -1.635 1 94.38 125 SER B N 1
ATOM 3695 C CA . SER B 1 125 ? 29.25 -9.852 -0.624 1 94.38 125 SER B CA 1
ATOM 3696 C C . SER B 1 125 ? 27.812 -10.336 -0.538 1 94.38 125 SER B C 1
ATOM 3698 O O . SER B 1 125 ? 27.25 -10.836 -1.522 1 94.38 125 SER B O 1
ATOM 3700 N N . LYS B 1 126 ? 27.219 -10.141 0.648 1 89.88 126 LYS B N 1
ATOM 3701 C CA . LYS B 1 126 ? 25.812 -10.5 0.83 1 89.88 126 LYS B CA 1
ATOM 3702 C C . LYS B 1 126 ? 24.906 -9.594 0.018 1 89.88 126 LYS B C 1
ATOM 3704 O O . LYS B 1 126 ? 23.75 -9.945 -0.259 1 89.88 126 LYS B O 1
ATOM 3709 N N . ARG B 1 127 ? 25.359 -8.516 -0.436 1 90 127 ARG B N 1
ATOM 3710 C CA . ARG B 1 127 ? 24.578 -7.52 -1.154 1 90 127 ARG B CA 1
ATOM 3711 C C . ARG B 1 127 ? 24.766 -7.652 -2.662 1 90 127 ARG B C 1
ATOM 3713 O O . ARG B 1 127 ? 24.109 -6.973 -3.439 1 90 127 ARG B O 1
ATOM 3720 N N . GLY B 1 128 ? 25.609 -8.562 -3.047 1 93.12 128 GLY B N 1
ATOM 3721 C CA . GLY B 1 128 ? 25.906 -8.703 -4.461 1 93.12 128 GLY B CA 1
ATOM 3722 C C . GLY B 1 128 ? 24.875 -9.5 -5.219 1 93.12 128 GLY B C 1
ATOM 3723 O O . GLY B 1 128 ? 23.859 -9.914 -4.648 1 93.12 128 GLY B O 1
ATOM 3724 N N . SER B 1 129 ? 25.172 -9.625 -6.531 1 94.69 129 SER B N 1
ATOM 3725 C CA . SER B 1 129 ? 24.312 -10.414 -7.395 1 94.69 129 SER B CA 1
ATOM 3726 C C . SER B 1 129 ? 24.422 -11.906 -7.07 1 94.69 129 SER B C 1
ATOM 3728 O O . SER B 1 129 ? 25.531 -12.43 -6.898 1 94.69 129 SER B O 1
ATOM 3730 N N . ARG B 1 130 ? 23.391 -12.57 -7.09 1 96 130 ARG B N 1
ATOM 3731 C CA . ARG B 1 130 ? 23.359 -13.945 -6.609 1 96 130 ARG B CA 1
ATOM 3732 C C . ARG B 1 130 ? 23.891 -14.906 -7.668 1 96 130 ARG B C 1
ATOM 3734 O O . ARG B 1 130 ? 23.469 -14.859 -8.828 1 96 130 ARG B O 1
ATOM 3741 N N . LEU B 1 131 ? 24.766 -15.719 -7.27 1 97.38 131 LEU B N 1
ATOM 3742 C CA . LEU B 1 131 ? 25.172 -16.953 -7.941 1 97.38 131 LEU B CA 1
ATOM 3743 C C . LEU B 1 131 ? 24.75 -18.172 -7.133 1 97.38 131 LEU B C 1
ATOM 3745 O O . LEU B 1 131 ? 25.281 -18.422 -6.051 1 97.38 131 LEU B O 1
ATOM 3749 N N . LEU B 1 132 ? 23.844 -18.906 -7.699 1 97.44 132 LEU B N 1
ATOM 3750 C CA . LEU B 1 132 ? 23.25 -20.031 -6.98 1 97.44 132 LEU B CA 1
ATOM 3751 C C . LEU B 1 132 ? 23.766 -21.359 -7.523 1 97.44 132 LEU B C 1
ATOM 3753 O O . LEU B 1 132 ? 23.703 -21.609 -8.727 1 97.44 132 LEU B O 1
ATOM 3757 N N . VAL B 1 133 ? 24.312 -22.141 -6.609 1 98 133 VAL B N 1
ATOM 3758 C CA . VAL B 1 133 ? 24.703 -23.516 -6.918 1 98 133 VAL B CA 1
ATOM 3759 C C . VAL B 1 133 ? 23.859 -24.5 -6.109 1 98 133 VAL B C 1
ATOM 3761 O O . VAL B 1 133 ? 23.953 -24.547 -4.883 1 98 133 VAL B O 1
ATOM 3764 N N . GLU B 1 134 ? 23.062 -25.203 -6.785 1 97.25 134 GLU B N 1
ATOM 3765 C CA . GLU B 1 134 ? 22.219 -26.188 -6.129 1 97.25 134 GLU B CA 1
ATOM 3766 C C . GLU B 1 134 ? 22.5 -27.609 -6.637 1 97.25 134 GLU B C 1
ATOM 3768 O O . GLU B 1 134 ? 22.391 -27.875 -7.836 1 97.25 134 GLU B O 1
ATOM 3773 N N . VAL B 1 135 ? 22.828 -28.531 -5.648 1 97.5 135 VAL B N 1
ATOM 3774 C CA . VAL B 1 135 ? 23.297 -29.859 -6.031 1 97.5 135 VAL B CA 1
ATOM 3775 C C . VAL B 1 135 ? 22.328 -30.922 -5.535 1 97.5 135 VAL B C 1
ATOM 3777 O O . VAL B 1 135 ? 22.031 -31 -4.34 1 97.5 135 VAL B O 1
ATOM 3780 N N . TYR B 1 136 ? 21.844 -31.656 -6.438 1 96.06 136 TYR B N 1
ATOM 3781 C CA . TYR B 1 136 ? 21.031 -32.844 -6.164 1 96.06 136 TYR B CA 1
ATOM 3782 C C . TYR B 1 136 ? 21.781 -34.094 -6.496 1 96.06 136 TYR B C 1
ATOM 3784 O O . TYR B 1 136 ? 22.859 -34.062 -7.094 1 96.06 136 TYR B O 1
ATOM 3792 N N . PRO B 1 137 ? 21.266 -35.188 -6.117 1 95.88 137 PRO B N 1
ATOM 3793 C CA . PRO B 1 137 ? 21.969 -36.469 -6.379 1 95.88 137 PRO B CA 1
ATOM 3794 C C . PRO B 1 137 ? 22.125 -36.75 -7.871 1 95.88 137 PRO B C 1
ATOM 3796 O O . PRO B 1 137 ? 23.125 -37.344 -8.281 1 95.88 137 PRO B O 1
ATOM 3799 N N . ASP B 1 138 ? 21.219 -36.312 -8.664 1 96.25 138 ASP B N 1
ATOM 3800 C CA . ASP B 1 138 ? 21.203 -36.688 -10.078 1 96.25 138 ASP B CA 1
ATOM 3801 C C . ASP B 1 138 ? 21.688 -35.531 -10.961 1 96.25 138 ASP B C 1
ATOM 3803 O O . ASP B 1 138 ? 22.047 -35.75 -12.125 1 96.25 138 ASP B O 1
ATOM 3807 N N . VAL B 1 139 ? 21.703 -34.375 -10.375 1 97.06 139 VAL B N 1
ATOM 3808 C CA . VAL B 1 139 ? 22 -33.219 -11.219 1 97.06 139 VAL B CA 1
ATOM 3809 C C . VAL B 1 139 ? 22.438 -32.031 -10.344 1 97.06 139 VAL B C 1
ATOM 3811 O O . VAL B 1 139 ? 22.188 -32.031 -9.141 1 97.06 139 VAL B O 1
ATOM 3814 N N . ALA B 1 140 ? 23.125 -31.078 -10.953 1 98 140 ALA B N 1
ATOM 3815 C CA . ALA B 1 140 ? 23.469 -29.812 -10.289 1 98 140 ALA B CA 1
ATOM 3816 C C . ALA B 1 140 ? 23.141 -28.625 -11.188 1 98 140 ALA B C 1
ATOM 3818 O O . ALA B 1 140 ? 23.156 -28.734 -12.414 1 98 140 ALA B O 1
ATOM 3819 N N . TYR B 1 141 ? 22.844 -27.531 -10.547 1 98.06 141 TYR B N 1
ATOM 3820 C CA . TYR B 1 141 ? 22.562 -26.281 -11.25 1 98.06 141 TYR B CA 1
ATOM 3821 C C . TYR B 1 141 ? 23.5 -25.188 -10.797 1 98.06 141 TYR B C 1
ATOM 3823 O O . TYR B 1 141 ? 23.719 -25 -9.594 1 98.06 141 TYR B O 1
ATOM 3831 N N . VAL B 1 142 ? 24.094 -24.531 -11.727 1 98.25 142 VAL B N 1
ATOM 3832 C CA . VAL B 1 142 ? 24.906 -23.344 -11.484 1 98.25 142 VAL B CA 1
ATOM 3833 C C . VAL B 1 142 ? 24.312 -22.141 -12.227 1 98.25 142 VAL B C 1
ATOM 3835 O O . VAL B 1 142 ? 24.469 -22.031 -13.445 1 98.25 142 VAL B O 1
ATOM 3838 N N . CYS B 1 143 ? 23.703 -21.266 -11.43 1 97.56 143 CYS B N 1
ATOM 3839 C CA . CYS B 1 143 ? 22.906 -20.234 -12.086 1 97.56 143 CYS B CA 1
ATOM 3840 C C . CYS B 1 143 ? 23.172 -18.859 -11.477 1 97.56 143 CYS B C 1
ATOM 3842 O O . CYS B 1 143 ? 23.297 -18.734 -10.258 1 97.56 143 CYS B O 1
ATOM 3844 N N . GLY B 1 144 ? 23.281 -17.844 -12.383 1 96.06 144 GLY B N 1
ATOM 3845 C CA . GLY B 1 144 ? 23.469 -16.453 -12.008 1 96.06 144 GLY B CA 1
ATOM 3846 C C . GLY B 1 144 ? 23.828 -15.555 -13.18 1 96.06 144 GLY B C 1
ATOM 3847 O O . GLY B 1 144 ? 24.25 -16.047 -14.234 1 96.06 144 GLY B O 1
ATOM 3848 N N . PRO B 1 145 ? 23.594 -14.219 -13.141 1 95.5 145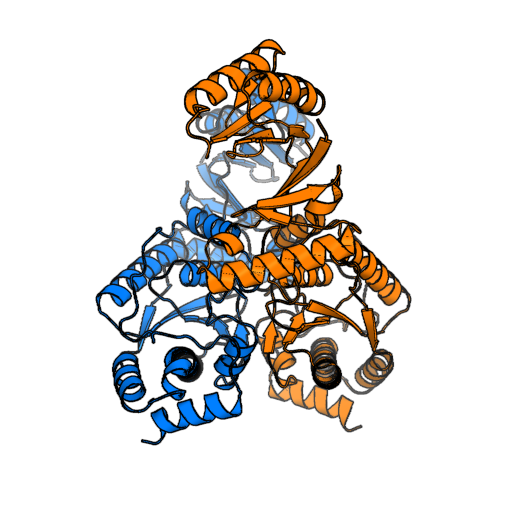 PRO B N 1
ATOM 3849 C CA . PRO B 1 145 ? 23.062 -13.477 -11.992 1 95.5 145 PRO B CA 1
ATOM 3850 C C . PRO B 1 145 ? 21.531 -13.531 -11.914 1 95.5 145 PRO B C 1
ATOM 3852 O O . PRO B 1 145 ? 20.875 -13.852 -12.898 1 95.5 145 PRO B O 1
ATOM 3855 N N . GLU B 1 146 ? 21.031 -13.258 -10.766 1 95.62 146 GLU B N 1
ATOM 3856 C CA . GLU B 1 146 ? 19.594 -13.289 -10.555 1 95.62 146 GLU B CA 1
ATOM 3857 C C . GLU B 1 146 ? 18.922 -12.023 -11.078 1 95.62 146 GLU B C 1
ATOM 3859 O O . GLU B 1 146 ? 19.438 -10.914 -10.875 1 95.62 146 GLU B O 1
ATOM 3864 N N . LYS B 1 147 ? 17.938 -12.172 -11.836 1 95.75 147 LYS B N 1
ATOM 3865 C CA . LYS B 1 147 ? 17.031 -11.078 -12.188 1 95.75 147 LYS B CA 1
ATOM 3866 C C . LYS B 1 147 ? 15.805 -11.062 -11.281 1 95.75 147 LYS B C 1
ATOM 3868 O O . LYS B 1 147 ? 15.086 -12.055 -11.188 1 95.75 147 LYS B O 1
ATOM 3873 N N . ALA B 1 148 ? 15.586 -9.969 -10.656 1 95.5 148 ALA B N 1
ATOM 3874 C CA . ALA B 1 148 ? 14.516 -9.867 -9.672 1 95.5 148 ALA B CA 1
ATOM 3875 C C . ALA B 1 148 ? 13.148 -9.867 -10.344 1 95.5 148 ALA B C 1
ATOM 3877 O O . ALA B 1 148 ? 12.961 -9.242 -11.383 1 95.5 148 ALA B O 1
ATOM 3878 N N . GLY B 1 149 ? 12.219 -10.516 -9.711 1 96.56 149 GLY B N 1
ATOM 3879 C CA . GLY B 1 149 ? 10.828 -10.508 -10.148 1 96.56 149 GLY B CA 1
ATOM 3880 C C . GLY B 1 149 ? 9.922 -9.711 -9.227 1 96.56 149 GLY B C 1
ATOM 3881 O O . GLY B 1 149 ? 10.391 -9.117 -8.258 1 96.56 149 GLY B O 1
ATOM 3882 N N . PRO B 1 150 ? 8.664 -9.703 -9.531 1 96.81 150 PRO B N 1
ATOM 3883 C CA . PRO B 1 150 ? 7.707 -8.93 -8.734 1 96.81 150 PRO B CA 1
ATOM 3884 C C . PRO B 1 150 ? 7.363 -9.609 -7.406 1 96.81 150 PRO B C 1
ATOM 3886 O O . PRO B 1 150 ? 6.863 -8.953 -6.488 1 96.81 150 PRO B O 1
ATOM 3889 N N . GLY B 1 151 ? 7.629 -10.977 -7.332 1 97.5 151 GLY B N 1
ATOM 3890 C CA . GLY B 1 151 ? 7.133 -11.727 -6.188 1 97.5 151 GLY B CA 1
ATOM 3891 C C . GLY B 1 151 ? 5.625 -11.875 -6.18 1 97.5 151 GLY B C 1
ATOM 3892 O O . GLY B 1 151 ? 4.996 -11.945 -7.238 1 97.5 151 GLY B O 1
ATOM 3893 N N . GLY B 1 152 ? 5.117 -12.062 -4.977 1 97.5 152 GLY B N 1
ATOM 3894 C CA . GLY B 1 152 ? 3.674 -12.188 -4.84 1 97.5 152 GLY B CA 1
ATOM 3895 C C . GLY B 1 152 ? 3.164 -13.594 -5.121 1 97.5 152 GLY B C 1
ATOM 3896 O O . GLY B 1 152 ? 3.811 -14.578 -4.758 1 97.5 152 GLY B O 1
ATOM 3897 N N . LEU B 1 153 ? 1.981 -13.625 -5.668 1 97.94 153 LEU B N 1
ATOM 3898 C CA . LEU B 1 153 ? 1.292 -14.875 -5.953 1 97.94 153 LEU B CA 1
ATOM 3899 C C . LEU B 1 153 ? 1.028 -15.023 -7.445 1 97.94 153 LEU B C 1
ATOM 3901 O O . LEU B 1 153 ? 0.948 -14.031 -8.172 1 97.94 153 LEU B O 1
ATOM 3905 N N . PRO B 1 154 ? 0.9 -16.25 -7.891 1 97.56 154 PRO B N 1
ATOM 3906 C CA . PRO B 1 154 ? 0.552 -16.422 -9.305 1 97.56 154 PRO B CA 1
ATOM 3907 C C . PRO B 1 154 ? -0.828 -15.859 -9.641 1 97.56 154 PRO B C 1
ATOM 3909 O O . PRO B 1 154 ? -1.796 -16.109 -8.922 1 97.56 154 PRO B O 1
ATOM 3912 N N . VAL B 1 155 ? -0.897 -15.133 -10.711 1 97.56 155 VAL B N 1
ATOM 3913 C CA . VAL B 1 155 ? -2.16 -14.562 -11.172 1 97.56 155 VAL B CA 1
ATOM 3914 C C . VAL B 1 155 ? -3.18 -15.68 -11.383 1 97.56 155 VAL B C 1
ATOM 3916 O O . VAL B 1 155 ? -2.838 -16.75 -11.875 1 97.56 155 VAL B O 1
ATOM 3919 N N . GLY B 1 156 ? -4.438 -15.422 -10.953 1 95.38 156 GLY B N 1
ATOM 3920 C CA . GLY B 1 156 ? -5.512 -16.391 -11.125 1 95.38 156 GLY B CA 1
ATOM 3921 C C . GLY B 1 156 ? -5.809 -17.188 -9.867 1 95.38 156 GLY B C 1
ATOM 3922 O O . GLY B 1 156 ? -6.82 -17.891 -9.797 1 95.38 156 GLY B O 1
ATOM 3923 N N . THR B 1 157 ? -5 -17.047 -8.867 1 95.5 157 THR B N 1
ATOM 3924 C CA . THR B 1 157 ? -5.145 -17.875 -7.676 1 95.5 157 THR B CA 1
ATOM 3925 C C . THR B 1 157 ? -6.055 -17.188 -6.656 1 95.5 157 THR B C 1
ATOM 3927 O O . THR B 1 157 ? -6.461 -17.812 -5.668 1 95.5 157 THR B O 1
ATOM 3930 N N . GLN B 1 158 ? -6.414 -15.922 -6.875 1 95.75 158 GLN B N 1
ATOM 3931 C CA . GLN B 1 158 ? -7.207 -15.195 -5.895 1 95.75 158 GLN B CA 1
ATOM 3932 C C . GLN B 1 158 ? -8.477 -14.633 -6.523 1 95.75 158 GLN B C 1
ATOM 3934 O O . GLN B 1 158 ? -9 -13.617 -6.066 1 95.75 158 GLN B O 1
ATOM 3939 N N . GLY B 1 159 ? -8.93 -15.195 -7.598 1 96.12 159 GLY B N 1
ATOM 3940 C CA . GLY B 1 159 ? -10.172 -14.766 -8.227 1 96.12 159 GLY B CA 1
ATOM 3941 C C . GLY B 1 159 ? -9.961 -13.773 -9.352 1 96.12 159 GLY B C 1
ATOM 3942 O O . GLY B 1 159 ? -8.867 -13.68 -9.906 1 96.12 159 GLY B O 1
ATOM 3943 N N . ARG B 1 160 ? -11.047 -13.117 -9.773 1 98 160 ARG B N 1
ATOM 3944 C CA . ARG B 1 160 ? -11.055 -12.227 -10.922 1 98 160 ARG B CA 1
ATOM 3945 C C . ARG B 1 160 ? -11.469 -10.812 -10.516 1 98 160 ARG B C 1
ATOM 3947 O O . ARG B 1 160 ? -12.375 -10.641 -9.695 1 98 160 ARG B O 1
ATOM 3954 N N . ALA B 1 161 ? -10.805 -9.828 -11.125 1 98.75 161 ALA B N 1
ATOM 3955 C CA . ALA B 1 161 ? -11.094 -8.43 -10.789 1 98.75 161 ALA B CA 1
ATOM 3956 C C . ALA B 1 161 ? -11.383 -7.613 -12.039 1 98.75 161 ALA B C 1
ATOM 3958 O O . ALA B 1 161 ? -10.805 -7.859 -13.102 1 98.75 161 ALA B O 1
ATOM 3959 N N . LEU B 1 162 ? -12.352 -6.734 -11.922 1 98.88 162 LEU B N 1
ATOM 3960 C CA . LEU B 1 162 ? -12.531 -5.652 -12.883 1 98.88 162 LEU B CA 1
ATOM 3961 C C . LEU B 1 162 ? -11.875 -4.371 -12.391 1 98.88 162 LEU B C 1
ATOM 3963 O O . LEU B 1 162 ? -12.289 -3.805 -11.375 1 98.88 162 LEU B O 1
ATOM 3967 N N . CYS B 1 163 ? -10.836 -3.922 -13.125 1 98.94 163 CYS B N 1
ATOM 3968 C CA . CYS B 1 163 ? -10.055 -2.77 -12.695 1 98.94 163 CYS B CA 1
ATOM 3969 C C . CYS B 1 163 ? -10.414 -1.53 -13.508 1 98.94 163 CYS B C 1
ATOM 3971 O O . CYS B 1 163 ? -10.328 -1.538 -14.734 1 98.94 163 CYS B O 1
ATOM 3973 N N . LEU B 1 164 ? -10.852 -0.486 -12.82 1 98.81 164 LEU B N 1
ATOM 3974 C CA . LEU B 1 164 ? -11.047 0.78 -13.516 1 98.81 164 LEU B CA 1
ATOM 3975 C C . LEU B 1 164 ? -9.703 1.369 -13.953 1 98.81 164 LEU B C 1
ATOM 3977 O O . LEU B 1 164 ? -8.852 1.672 -13.109 1 98.81 164 LEU B O 1
ATOM 3981 N N . LEU B 1 165 ? -9.555 1.508 -15.266 1 98.38 165 LEU B N 1
ATOM 3982 C CA . LEU B 1 165 ? -8.281 1.953 -15.82 1 98.38 165 LEU B CA 1
ATOM 3983 C C . LEU B 1 165 ? -8.445 3.271 -16.578 1 98.38 165 LEU B C 1
ATOM 3985 O O . LEU B 1 165 ? -9.266 3.373 -17.484 1 98.38 165 LEU B O 1
ATOM 3989 N N . SER B 1 166 ? -7.777 4.281 -16.156 1 95.81 166 SER B N 1
ATOM 3990 C CA . SER B 1 166 ? -7.777 5.594 -16.797 1 95.81 166 SER B CA 1
ATOM 3991 C C . SER B 1 166 ? -6.445 5.871 -17.484 1 95.81 166 SER B C 1
ATOM 3993 O O . SER B 1 166 ? -5.57 5.004 -17.531 1 95.81 166 SER B O 1
ATOM 3995 N N . GLY B 1 167 ? -6.41 6.992 -18.078 1 94.12 167 GLY B N 1
ATOM 3996 C CA . GLY B 1 167 ? -5.152 7.434 -18.656 1 94.12 167 GLY B CA 1
ATOM 3997 C C . GLY B 1 167 ? -4.188 7.996 -17.625 1 94.12 167 GLY B C 1
ATOM 3998 O O . GLY B 1 167 ? -3.059 8.359 -17.969 1 94.12 167 GLY B O 1
ATOM 3999 N N . GLY B 1 168 ? -4.621 7.996 -16.406 1 93.38 168 GLY B N 1
ATOM 4000 C CA . GLY B 1 168 ? -3.805 8.57 -15.344 1 93.38 168 GLY B CA 1
ATOM 4001 C C . GLY B 1 168 ? -2.729 7.625 -14.844 1 93.38 168 GLY B C 1
ATOM 4002 O O . GLY B 1 168 ? -2.578 6.516 -15.352 1 93.38 168 GLY B O 1
ATOM 4003 N N . PHE B 1 169 ? -2.02 8.023 -13.844 1 95.62 169 PHE B N 1
ATOM 4004 C CA . PHE B 1 169 ? -0.823 7.359 -13.344 1 95.62 169 PHE B CA 1
ATOM 4005 C C . PHE B 1 169 ? -1.185 6.305 -12.305 1 95.62 169 PHE B C 1
ATOM 4007 O O . PHE B 1 169 ? -0.537 5.258 -12.227 1 95.62 169 PHE B O 1
ATOM 4014 N N . ASP B 1 170 ? -2.244 6.496 -11.586 1 96.69 170 ASP B N 1
ATOM 4015 C CA . ASP B 1 170 ? -2.512 5.719 -10.375 1 96.69 170 ASP B CA 1
ATOM 4016 C C . ASP B 1 170 ? -3.209 4.402 -10.719 1 96.69 170 ASP B C 1
ATOM 4018 O O . ASP B 1 170 ? -2.893 3.359 -10.141 1 96.69 170 ASP B O 1
ATOM 4022 N N . SER B 1 171 ? -4.109 4.402 -11.695 1 97.62 171 SER B N 1
ATOM 4023 C CA . SER B 1 171 ? -4.953 3.244 -11.969 1 97.62 171 SER B CA 1
ATOM 4024 C C . SER B 1 171 ? -4.125 2.061 -12.461 1 97.62 171 SER B C 1
ATOM 4026 O O . SER B 1 171 ? -4.355 0.922 -12.047 1 97.62 171 SER B O 1
ATOM 4028 N N . PRO B 1 172 ? -3.105 2.223 -13.336 1 98.31 172 PRO B N 1
ATOM 4029 C CA . PRO B 1 172 ? -2.287 1.065 -13.703 1 98.31 172 PRO B CA 1
ATOM 4030 C C . PRO B 1 172 ? -1.446 0.545 -12.539 1 98.31 172 PRO B C 1
ATOM 4032 O O . PRO B 1 172 ? -1.194 -0.659 -12.445 1 98.31 172 PRO B O 1
ATOM 4035 N N . VAL B 1 173 ? -1.011 1.418 -11.648 1 98.69 173 VAL B N 1
ATOM 4036 C CA . VAL B 1 173 ? -0.254 0.989 -10.477 1 98.69 173 VAL B CA 1
ATOM 4037 C C . VAL B 1 173 ? -1.133 0.113 -9.586 1 98.69 173 VAL B C 1
ATOM 4039 O O . VAL B 1 173 ? -0.715 -0.966 -9.164 1 98.69 173 VAL B O 1
ATOM 4042 N N . ALA B 1 174 ? -2.344 0.572 -9.391 1 98.88 174 ALA B N 1
ATOM 4043 C CA . ALA B 1 174 ? -3.297 -0.192 -8.594 1 98.88 174 ALA B CA 1
ATOM 4044 C C . ALA B 1 174 ? -3.555 -1.564 -9.203 1 98.88 174 ALA B C 1
ATOM 4046 O O . ALA B 1 174 ? -3.562 -2.576 -8.5 1 98.88 174 ALA B O 1
ATOM 4047 N N . THR B 1 175 ? -3.754 -1.609 -10.484 1 98.88 175 THR B N 1
ATOM 4048 C CA . THR B 1 175 ? -4.027 -2.852 -11.203 1 98.88 175 THR B CA 1
ATOM 4049 C C . THR B 1 175 ? -2.861 -3.824 -11.062 1 98.88 175 THR B C 1
ATOM 4051 O O . THR B 1 175 ? -3.062 -5.004 -10.758 1 98.88 175 THR B O 1
ATOM 4054 N N . TRP B 1 176 ? -1.647 -3.334 -11.234 1 98.81 176 TRP B N 1
ATOM 4055 C CA . TRP B 1 176 ? -0.45 -4.156 -11.094 1 98.81 176 TRP B CA 1
ATOM 4056 C C . TRP B 1 176 ? -0.351 -4.75 -9.695 1 98.81 176 TRP B C 1
ATOM 4058 O O . TRP B 1 176 ? -0.02 -5.926 -9.531 1 98.81 176 TRP B O 1
ATOM 4068 N N . MET B 1 177 ? -0.631 -3.963 -8.727 1 98.81 177 MET B N 1
ATOM 4069 C CA . MET B 1 177 ? -0.5 -4.391 -7.336 1 98.81 177 MET B CA 1
ATOM 4070 C C . MET B 1 177 ? -1.438 -5.555 -7.035 1 98.81 177 MET B C 1
ATOM 4072 O O . MET B 1 177 ? -1.056 -6.504 -6.352 1 98.81 177 MET B O 1
ATOM 4076 N N . VAL B 1 178 ? -2.65 -5.492 -7.566 1 98.75 178 VAL B N 1
ATOM 4077 C CA . VAL B 1 178 ? -3.588 -6.559 -7.234 1 98.75 178 VAL B CA 1
ATOM 4078 C C . VAL B 1 178 ? -3.293 -7.789 -8.094 1 98.75 178 VAL B C 1
ATOM 4080 O O . VAL B 1 178 ? -3.547 -8.922 -7.672 1 98.75 178 VAL B O 1
ATOM 4083 N N . MET B 1 179 ? -2.746 -7.613 -9.289 1 98.69 179 MET B N 1
ATOM 4084 C CA . MET B 1 179 ? -2.248 -8.758 -10.039 1 98.69 179 MET B CA 1
ATOM 4085 C C . MET B 1 179 ? -1.186 -9.508 -9.25 1 98.69 179 MET B C 1
ATOM 4087 O O . MET B 1 179 ? -1.211 -10.742 -9.18 1 98.69 179 MET B O 1
ATOM 4091 N N . ARG B 1 180 ? -0.328 -8.742 -8.617 1 98.44 180 ARG B N 1
ATOM 4092 C CA . ARG B 1 180 ? 0.753 -9.32 -7.828 1 98.44 180 ARG B CA 1
ATOM 4093 C C . ARG B 1 180 ? 0.204 -10.102 -6.641 1 98.44 180 ARG B C 1
ATOM 4095 O O . ARG B 1 180 ? 0.874 -10.992 -6.113 1 98.44 180 ARG B O 1
ATOM 4102 N N . ARG B 1 181 ? -1.017 -9.773 -6.309 1 98.5 181 ARG B N 1
ATOM 4103 C CA . ARG B 1 181 ? -1.65 -10.492 -5.203 1 98.5 181 ARG B CA 1
ATOM 4104 C C . ARG B 1 181 ? -2.455 -11.68 -5.715 1 98.5 181 ARG B C 1
ATOM 4106 O O . ARG B 1 181 ? -3.143 -12.352 -4.938 1 98.5 181 ARG B O 1
ATOM 4113 N N . GLY B 1 182 ? -2.414 -11.953 -6.984 1 97.88 182 GLY B N 1
ATOM 4114 C CA . GLY B 1 182 ? -2.949 -13.195 -7.504 1 97.88 182 GLY B CA 1
ATOM 4115 C C . GLY B 1 182 ? -4.266 -13.023 -8.234 1 97.88 182 GLY B C 1
ATOM 4116 O O . GLY B 1 182 ? -4.875 -14 -8.672 1 97.88 182 GLY B O 1
ATOM 4117 N N . LEU B 1 183 ? -4.742 -11.812 -8.422 1 98.5 183 LEU B N 1
ATOM 4118 C CA . LEU B 1 183 ? -6.004 -11.586 -9.125 1 98.5 183 LEU B CA 1
ATOM 4119 C C . LEU B 1 183 ? -5.805 -11.625 -10.633 1 98.5 183 LEU B C 1
ATOM 4121 O O . LEU B 1 183 ? -4.828 -11.07 -11.148 1 98.5 183 LEU B O 1
ATOM 4125 N N . GLU B 1 184 ? -6.648 -12.312 -11.297 1 98.25 184 GLU B N 1
ATOM 4126 C CA . GLU B 1 184 ? -6.773 -12.148 -12.742 1 98.25 184 GLU B CA 1
ATOM 4127 C C . GLU B 1 184 ? -7.562 -10.891 -13.086 1 98.25 184 GLU B C 1
ATOM 4129 O O . GLU B 1 184 ? -8.734 -10.766 -12.727 1 98.25 184 GLU B O 1
ATOM 4134 N N . CYS B 1 185 ? -6.973 -9.977 -13.844 1 98.69 185 CYS B N 1
ATOM 4135 C CA . CYS B 1 185 ? -7.559 -8.648 -13.961 1 98.69 185 CYS B CA 1
ATOM 4136 C C . CYS B 1 185 ? -8.008 -8.375 -15.391 1 98.69 185 CYS B C 1
ATOM 4138 O O . CYS B 1 185 ? -7.324 -8.758 -16.344 1 98.69 185 CYS B O 1
ATOM 4140 N N . LYS B 1 186 ? -9.141 -7.762 -15.492 1 98.69 186 LYS B N 1
ATOM 4141 C CA . LYS B 1 186 ? -9.609 -7.086 -16.703 1 98.69 186 LYS B CA 1
ATOM 4142 C C . LYS B 1 186 ? -9.766 -5.59 -16.469 1 98.69 186 LYS B C 1
ATOM 4144 O O . LYS B 1 186 ? -10.195 -5.168 -15.383 1 98.69 186 LYS B O 1
ATOM 4149 N N . GLY B 1 187 ? -9.406 -4.809 -17.5 1 98.88 187 GLY B N 1
ATOM 4150 C CA . GLY B 1 187 ? -9.555 -3.365 -17.375 1 98.88 187 GLY B CA 1
ATOM 4151 C C . GLY B 1 187 ? -10.875 -2.854 -17.906 1 98.88 187 GLY B C 1
ATOM 4152 O O . GLY B 1 187 ? -11.438 -3.416 -18.844 1 98.88 187 GLY B O 1
ATOM 4153 N N . LEU B 1 188 ? -11.375 -1.78 -17.312 1 98.94 188 LEU B N 1
ATOM 4154 C CA . LEU B 1 188 ? -12.531 -1.039 -17.797 1 98.94 188 LEU B CA 1
ATOM 4155 C C . LEU B 1 188 ? -12.242 0.458 -17.844 1 98.94 188 LEU B C 1
ATOM 4157 O O . LEU B 1 188 ? -11.844 1.045 -16.828 1 98.94 188 LEU B O 1
ATOM 4161 N N . HIS B 1 189 ? -12.367 1.04 -18.984 1 98.69 189 HIS B N 1
ATOM 4162 C CA . HIS B 1 189 ? -12.211 2.477 -19.172 1 98.69 189 HIS B CA 1
ATOM 4163 C C . HIS B 1 189 ? -13.539 3.133 -19.516 1 98.69 189 HIS B C 1
ATOM 4165 O O . HIS B 1 189 ? -14.289 2.625 -20.359 1 98.69 189 HIS B O 1
ATOM 4171 N N . PHE B 1 190 ? -13.875 4.203 -18.875 1 98.25 190 PHE B N 1
ATOM 4172 C CA . PHE B 1 190 ? -15.055 4.996 -19.203 1 98.25 190 PHE B CA 1
ATOM 4173 C C . PHE B 1 190 ? -14.703 6.117 -20.172 1 98.25 190 PHE B C 1
ATOM 4175 O O . PHE B 1 190 ? -13.984 7.051 -19.812 1 98.25 190 PHE B O 1
ATOM 4182 N N . LEU B 1 191 ? -15.258 6.07 -21.312 1 97.25 191 LEU B N 1
ATOM 4183 C CA . LEU B 1 191 ? -14.883 6.973 -22.391 1 97.25 191 LEU B CA 1
ATOM 4184 C C . LEU B 1 191 ? -15.469 8.367 -22.172 1 97.25 191 LEU B C 1
ATOM 4186 O O . LEU B 1 191 ? -16.672 8.516 -22.016 1 97.25 191 LEU B O 1
ATOM 4190 N N . VAL B 1 192 ? -14.57 9.32 -22.125 1 94.88 192 VAL B N 1
ATOM 4191 C CA . VAL B 1 192 ? -14.977 10.719 -22.078 1 94.88 192 VAL B CA 1
ATOM 4192 C C . VAL B 1 192 ? -14.398 11.461 -23.281 1 94.88 192 VAL B C 1
ATOM 4194 O O . VAL B 1 192 ? -15.133 12.117 -24.031 1 94.88 192 VAL B O 1
ATOM 4197 N N . THR B 1 193 ? -13.094 11.289 -23.547 1 93.88 193 THR B N 1
ATOM 4198 C CA . THR B 1 193 ? -12.414 11.844 -24.719 1 93.88 193 THR B CA 1
ATOM 4199 C C . THR B 1 193 ? -11.523 10.797 -25.375 1 93.88 193 THR B C 1
ATOM 4201 O O . THR B 1 193 ? -11.078 9.852 -24.719 1 93.88 193 THR B O 1
ATOM 4204 N N . GLU B 1 194 ? -11.242 11 -26.641 1 93.69 194 GLU B N 1
ATOM 4205 C CA . GLU B 1 194 ? -10.383 10.078 -27.359 1 93.69 194 GLU B CA 1
ATOM 4206 C C . GLU B 1 194 ? -8.953 10.125 -26.828 1 93.69 194 GLU B C 1
ATOM 4208 O O . GLU B 1 194 ? -8.258 9.102 -26.812 1 93.69 194 GLU B O 1
ATOM 4213 N N . SER B 1 195 ? -8.555 11.258 -26.422 1 92.62 195 SER B N 1
ATOM 4214 C CA . SER B 1 195 ? -7.207 11.414 -25.875 1 92.62 195 SER B CA 1
ATOM 4215 C C . SER B 1 195 ? -7.031 10.609 -24.594 1 92.62 195 SER B C 1
ATOM 4217 O O . SER B 1 195 ? -5.992 9.984 -24.391 1 92.62 195 SER B O 1
ATOM 4219 N N . GLU B 1 196 ? -8.047 10.633 -23.781 1 92.94 196 GLU B N 1
ATOM 4220 C CA . GLU B 1 196 ? -7.988 9.852 -22.547 1 92.94 196 GLU B CA 1
ATOM 4221 C C . GLU B 1 196 ? -7.996 8.352 -22.844 1 92.94 196 GLU B C 1
ATOM 4223 O O . GLU B 1 196 ? -7.348 7.574 -22.141 1 92.94 196 GLU B O 1
ATOM 4228 N N . LEU B 1 197 ? -8.773 7.988 -23.797 1 95.38 197 LEU B N 1
ATOM 4229 C CA . LEU B 1 197 ? -8.789 6.582 -24.188 1 95.38 197 LEU B CA 1
ATOM 4230 C C . LEU B 1 197 ? -7.414 6.137 -24.672 1 95.38 197 LEU B C 1
ATOM 4232 O O . LEU B 1 197 ? -6.949 5.051 -24.328 1 95.38 197 LEU B O 1
ATOM 4236 N N . GLU B 1 198 ? -6.773 6.961 -25.453 1 95.38 198 GLU B N 1
ATOM 4237 C CA . GLU B 1 198 ? -5.438 6.637 -25.938 1 95.38 198 GLU B CA 1
ATOM 4238 C C . GLU B 1 198 ? -4.457 6.457 -24.781 1 95.38 198 GLU B C 1
ATOM 4240 O O . GLU B 1 198 ? -3.629 5.543 -24.797 1 95.38 198 GLU B O 1
ATOM 4245 N N . ALA B 1 199 ? -4.555 7.352 -23.828 1 95.44 199 ALA B N 1
ATOM 4246 C CA . ALA B 1 199 ? -3.707 7.246 -22.641 1 95.44 199 ALA B CA 1
ATOM 4247 C C . ALA B 1 199 ? -3.998 5.961 -21.875 1 95.44 199 ALA B C 1
ATOM 4249 O O . ALA B 1 199 ? -3.078 5.309 -21.375 1 95.44 199 ALA B 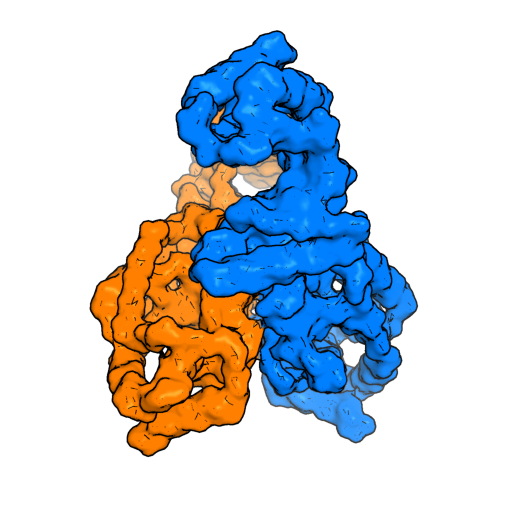O 1
ATOM 4250 N N . ALA B 1 200 ? -5.266 5.586 -21.781 1 96.56 200 ALA B N 1
ATOM 4251 C CA . ALA B 1 200 ? -5.648 4.34 -21.109 1 96.56 200 ALA B CA 1
ATOM 4252 C C . ALA B 1 200 ? -5.102 3.129 -21.859 1 96.56 200 ALA B C 1
ATOM 4254 O O . ALA B 1 200 ? -4.691 2.145 -21.25 1 96.56 200 ALA B O 1
ATOM 4255 N N . ARG B 1 201 ? -5.102 3.184 -23.156 1 97.62 201 ARG B N 1
ATOM 4256 C CA . ARG B 1 201 ? -4.555 2.107 -23.969 1 97.62 201 ARG B CA 1
ATOM 4257 C C . ARG B 1 201 ? -3.049 1.974 -23.766 1 97.62 201 ARG B C 1
ATOM 4259 O O . ARG B 1 201 ? -2.508 0.866 -23.797 1 97.62 201 ARG B O 1
ATOM 4266 N N . GLU B 1 202 ? -2.406 3.066 -23.594 1 97 202 GLU B N 1
ATOM 4267 C CA . GLU B 1 202 ? -0.988 3.008 -23.25 1 97 202 GLU B CA 1
ATOM 4268 C C . GLU B 1 202 ? -0.764 2.287 -21.922 1 97 202 GLU B C 1
ATOM 4270 O O . GLU B 1 202 ? 0.158 1.478 -21.797 1 97 202 GLU B O 1
ATOM 4275 N N . ASN B 1 203 ? -1.572 2.633 -20.969 1 97.62 203 ASN B N 1
ATOM 4276 C CA . ASN B 1 203 ? -1.488 1.938 -19.688 1 97.62 203 ASN B CA 1
ATOM 4277 C C . ASN B 1 203 ? -1.78 0.449 -19.844 1 97.62 203 ASN B C 1
ATOM 4279 O O . ASN B 1 203 ? -1.167 -0.38 -19.156 1 97.62 203 ASN B O 1
ATOM 4283 N N . GLU B 1 204 ? -2.736 0.107 -20.719 1 98.44 204 GLU B N 1
ATOM 4284 C CA . GLU B 1 204 ? -2.994 -1.292 -21.047 1 98.44 204 GLU B CA 1
ATOM 4285 C C . GLU B 1 204 ? -1.732 -1.981 -21.547 1 98.44 204 GLU B C 1
ATOM 4287 O O . GLU B 1 204 ? -1.418 -3.1 -21.141 1 98.44 204 GLU B O 1
ATOM 4292 N N . ARG B 1 205 ? -1.035 -1.35 -22.438 1 98 205 ARG B N 1
ATOM 4293 C CA . ARG B 1 205 ? 0.187 -1.916 -23 1 98 205 ARG B CA 1
ATOM 4294 C C . ARG B 1 205 ? 1.23 -2.152 -21.922 1 98 205 ARG B C 1
ATOM 4296 O O . ARG B 1 205 ? 1.918 -3.176 -21.922 1 98 205 ARG B O 1
ATOM 4303 N N . VAL B 1 206 ? 1.358 -1.209 -21.031 1 97.69 206 VAL B N 1
ATOM 4304 C CA . VAL B 1 206 ? 2.279 -1.36 -19.906 1 97.69 206 VAL B CA 1
ATOM 4305 C C . VAL B 1 206 ? 1.918 -2.609 -19.109 1 97.69 206 VAL B C 1
ATOM 4307 O O . VAL B 1 206 ? 2.785 -3.434 -18.812 1 97.69 206 VAL B O 1
ATOM 4310 N N . LEU B 1 207 ? 0.626 -2.785 -18.797 1 98.31 207 LEU B N 1
ATOM 4311 C CA . LEU B 1 207 ? 0.172 -3.904 -17.984 1 98.31 207 LEU B CA 1
ATOM 4312 C C . LEU B 1 207 ? 0.332 -5.223 -18.734 1 98.31 207 LEU B C 1
ATOM 4314 O O . LEU B 1 207 ? 0.603 -6.258 -18.109 1 98.31 207 LEU B O 1
ATOM 4318 N N . ARG B 1 208 ? 0.241 -5.223 -20.031 1 97.25 208 ARG B N 1
ATOM 4319 C CA . ARG B 1 208 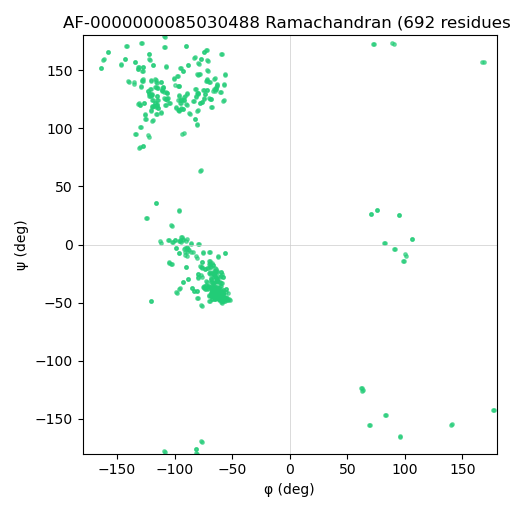? 0.377 -6.422 -20.844 1 97.25 208 ARG B CA 1
ATOM 4320 C C . ARG B 1 208 ? 1.812 -6.938 -20.828 1 97.25 208 ARG B C 1
ATOM 4322 O O . ARG B 1 208 ? 2.059 -8.117 -21.109 1 97.25 208 ARG B O 1
ATOM 4329 N N . ARG B 1 209 ? 2.762 -6.078 -20.547 1 94.88 209 ARG B N 1
ATOM 4330 C CA . ARG B 1 209 ? 4.141 -6.531 -20.391 1 94.88 209 ARG B CA 1
ATOM 4331 C C . ARG B 1 209 ? 4.27 -7.477 -19.203 1 94.88 209 ARG B C 1
ATOM 4333 O O . ARG B 1 209 ? 5.121 -8.367 -19.188 1 94.88 209 ARG B O 1
ATOM 4340 N N . TRP B 1 210 ? 3.43 -7.277 -18.266 1 96.31 210 TRP B N 1
ATOM 4341 C CA . TRP B 1 210 ? 3.459 -8.086 -17.047 1 96.31 210 TRP B CA 1
ATOM 4342 C C . TRP B 1 210 ? 2.469 -9.242 -17.141 1 96.31 210 TRP B C 1
ATOM 4344 O O . TRP B 1 210 ? 2.738 -10.336 -16.641 1 96.31 210 TRP B O 1
ATOM 4354 N N . CYS B 1 211 ? 1.392 -8.992 -17.703 1 96.19 211 CYS B N 1
ATOM 4355 C CA . CYS B 1 211 ? 0.345 -9.992 -17.906 1 96.19 211 CYS B CA 1
ATOM 4356 C C . CYS B 1 211 ? -0.188 -9.93 -19.328 1 96.19 211 CYS B C 1
ATOM 4358 O O . CYS B 1 211 ? -1.132 -9.188 -19.625 1 96.19 211 CYS B O 1
ATOM 4360 N N . PRO B 1 212 ? 0.324 -10.727 -20.141 1 94.12 212 PRO B N 1
ATOM 4361 C CA . PRO B 1 212 ? 0.033 -10.633 -21.578 1 94.12 212 PRO B CA 1
ATOM 4362 C C . PRO B 1 212 ? -1.453 -10.789 -21.891 1 94.12 212 PRO B C 1
ATOM 4364 O O . PRO B 1 212 ? -1.933 -10.281 -22.906 1 94.12 212 PRO B O 1
ATOM 4367 N N . ASP B 1 213 ? -2.225 -11.422 -21.047 1 93.56 213 ASP B N 1
ATOM 4368 C CA . ASP B 1 213 ? -3.635 -11.695 -21.312 1 93.56 213 ASP B CA 1
ATOM 4369 C C . ASP B 1 213 ? -4.52 -10.555 -20.812 1 93.56 213 ASP B C 1
ATOM 4371 O O . ASP B 1 213 ? -5.742 -10.617 -20.938 1 93.56 213 ASP B O 1
ATOM 4375 N N . PHE B 1 214 ? -3.93 -9.5 -20.297 1 97.69 214 PHE B N 1
ATOM 4376 C CA . PHE B 1 214 ? -4.711 -8.359 -19.828 1 97.69 214 PHE B CA 1
ATOM 4377 C C . PHE B 1 214 ? -5.441 -7.68 -20.969 1 97.69 214 PHE B C 1
ATOM 4379 O O . PHE B 1 214 ? -4.859 -7.434 -22.031 1 97.69 214 PHE B O 1
ATOM 4386 N N . ASP B 1 215 ? -6.707 -7.445 -20.734 1 97.25 215 ASP B N 1
ATOM 4387 C CA . ASP B 1 215 ? -7.531 -6.793 -21.75 1 97.25 215 ASP B CA 1
ATOM 4388 C C . ASP B 1 215 ? -8.266 -5.59 -21.172 1 97.25 215 ASP B C 1
ATOM 4390 O O . ASP B 1 215 ? -8.609 -5.578 -19.984 1 97.25 215 ASP B O 1
ATOM 4394 N N . LEU B 1 216 ? -8.492 -4.594 -22.047 1 98.62 216 LEU B N 1
ATOM 4395 C CA . LEU B 1 216 ? -9.164 -3.365 -21.641 1 98.62 216 LEU B CA 1
ATOM 4396 C C . LEU B 1 216 ? -10.508 -3.223 -22.344 1 98.62 216 LEU B C 1
ATOM 4398 O O . LEU B 1 216 ? -10.562 -3.176 -23.578 1 98.62 216 LEU B O 1
ATOM 4402 N N . LEU B 1 217 ? -11.547 -3.211 -21.578 1 98.69 217 LEU B N 1
ATOM 4403 C CA . LEU B 1 217 ? -12.891 -2.906 -22.062 1 98.69 217 LEU B CA 1
ATOM 4404 C C . LEU B 1 217 ? -13.156 -1.407 -22 1 98.69 217 LEU B C 1
ATOM 4406 O O . LEU B 1 217 ? -12.516 -0.683 -21.234 1 98.69 217 LEU B O 1
ATOM 4410 N N . VAL B 1 218 ? -14.086 -0.97 -22.891 1 98.56 218 VAL B N 1
ATOM 4411 C CA . VAL B 1 218 ? -14.422 0.448 -22.922 1 98.56 218 VAL B CA 1
ATOM 4412 C C . VAL B 1 218 ? -15.938 0.621 -22.781 1 98.56 218 VAL B C 1
ATOM 4414 O O . VAL B 1 218 ? -16.719 0.004 -23.516 1 98.56 218 VAL B O 1
ATOM 4417 N N . ASP B 1 219 ? -16.359 1.339 -21.781 1 98.25 219 ASP B N 1
ATOM 4418 C CA . ASP B 1 219 ? -17.75 1.771 -21.656 1 98.25 219 ASP B CA 1
ATOM 4419 C C . ASP B 1 219 ? -17.984 3.084 -22.391 1 98.25 219 ASP B C 1
ATOM 4421 O O . ASP B 1 219 ? -17.562 4.145 -21.938 1 98.25 219 ASP B O 1
ATOM 4425 N N . GLU B 1 220 ? -18.766 3.094 -23.453 1 97.19 220 GLU B N 1
ATOM 4426 C CA . GLU B 1 220 ? -18.922 4.223 -24.359 1 97.19 220 GLU B CA 1
ATOM 4427 C C . GLU B 1 220 ? -20.078 5.121 -23.938 1 97.19 220 GLU B C 1
ATOM 4429 O O . GLU B 1 220 ? -20.297 6.18 -24.516 1 97.19 220 GLU B O 1
ATOM 4434 N N . SER B 1 221 ? -20.766 4.758 -22.953 1 96.12 221 SER B N 1
ATOM 4435 C CA . SER B 1 221 ? -21.984 5.469 -22.594 1 96.12 221 SER B CA 1
ATOM 4436 C C . SER B 1 221 ? -21.703 6.605 -21.625 1 96.12 221 SER B C 1
ATOM 4438 O O . SER B 1 221 ? -22.578 7.43 -21.344 1 96.12 221 SER B O 1
ATOM 4440 N N . HIS B 1 222 ? -20.5 6.723 -21.141 1 96.31 222 HIS B N 1
ATOM 4441 C CA . HIS B 1 222 ? -20.219 7.582 -20 1 96.31 222 HIS B CA 1
ATOM 4442 C C . HIS B 1 222 ? -20.234 9.055 -20.391 1 96.31 222 HIS B C 1
ATOM 4444 O O . HIS B 1 222 ? -20.641 9.906 -19.609 1 96.31 222 HIS B O 1
ATOM 4450 N N . ARG B 1 223 ? -19.766 9.344 -21.562 1 95.06 223 ARG B N 1
ATOM 4451 C CA . ARG B 1 223 ? -19.75 10.734 -22 1 95.06 223 ARG B CA 1
ATOM 4452 C C . ARG B 1 223 ? -21.172 11.312 -22.047 1 95.06 223 ARG B C 1
ATOM 4454 O O . ARG B 1 223 ? -21.391 12.438 -21.594 1 95.06 223 ARG B O 1
ATOM 4461 N N . GLU B 1 224 ? -22.062 10.555 -22.562 1 95.25 224 GLU B N 1
ATOM 4462 C CA . GLU B 1 224 ? -23.453 11 -22.625 1 95.25 224 GLU B CA 1
ATOM 4463 C C . GLU B 1 224 ? -24 11.266 -21.219 1 95.25 224 GLU B C 1
ATOM 4465 O O . GLU B 1 224 ? -24.75 12.227 -21.016 1 95.25 224 GLU B O 1
ATOM 4470 N N . PHE B 1 225 ? -23.688 10.461 -20.359 1 96.31 225 PHE B N 1
ATOM 4471 C CA . PHE B 1 225 ? -24.109 10.648 -18.984 1 96.31 225 PHE B CA 1
ATOM 4472 C C . PHE B 1 225 ? -23.578 11.969 -18.438 1 96.31 225 PHE B C 1
ATOM 4474 O O . PHE B 1 225 ? -24.297 12.711 -17.766 1 96.31 225 PHE B O 1
ATOM 4481 N N . LEU B 1 226 ? -22.297 12.273 -18.703 1 96.06 226 LEU B N 1
ATOM 4482 C CA . LEU B 1 226 ? -21.672 13.484 -18.188 1 96.06 226 LEU B CA 1
ATOM 4483 C C . LEU B 1 226 ? -22.297 14.727 -18.828 1 96.06 226 LEU B C 1
ATOM 4485 O O . LEU B 1 226 ? -22.469 15.75 -18.156 1 96.06 226 LEU B O 1
ATOM 4489 N N . GLU B 1 227 ? -22.641 14.633 -20.094 1 95.5 227 GLU B N 1
ATOM 4490 C CA . GLU B 1 227 ? -23.328 15.734 -20.766 1 95.5 227 GLU B CA 1
ATOM 4491 C C . GLU B 1 227 ? -24.688 16.016 -20.141 1 95.5 227 GLU B C 1
ATOM 4493 O O . GLU B 1 227 ? -25.047 17.172 -19.891 1 95.5 227 GLU B O 1
ATOM 4498 N N . THR B 1 228 ? -25.344 14.992 -19.828 1 96 228 THR B N 1
ATOM 4499 C CA . THR B 1 228 ? -26.641 15.117 -19.156 1 96 228 THR B CA 1
ATOM 4500 C C . THR B 1 228 ? -26.453 15.711 -17.75 1 96 228 THR B C 1
ATOM 4502 O O . THR B 1 228 ? -27.234 16.578 -17.344 1 96 228 THR B O 1
ATOM 4505 N N . ALA B 1 229 ? -25.484 15.242 -17.016 1 95.5 229 ALA B N 1
ATOM 4506 C CA . ALA B 1 229 ? -25.203 15.727 -15.672 1 95.5 229 ALA B CA 1
ATOM 4507 C C . ALA B 1 229 ? -24.891 17.219 -15.68 1 95.5 229 ALA B C 1
ATOM 4509 O O . ALA B 1 229 ? -25.359 17.969 -14.82 1 95.5 229 ALA B O 1
ATOM 4510 N N . GLU B 1 230 ? -24.047 17.594 -16.641 1 93.5 230 GLU B N 1
ATOM 4511 C CA . GLU B 1 230 ? -23.672 19 -16.75 1 93.5 230 GLU B CA 1
ATOM 4512 C C . GLU B 1 230 ? -24.906 19.891 -16.984 1 93.5 230 GLU B C 1
ATOM 4514 O O . GLU B 1 230 ? -24.984 21 -16.469 1 93.5 230 GLU B O 1
ATOM 4519 N N . GLU B 1 231 ? -25.812 19.391 -17.703 1 93.38 231 GLU B N 1
ATOM 4520 C CA . GLU B 1 231 ? -27.031 20.125 -18.031 1 93.38 231 GLU B CA 1
ATOM 4521 C C . GLU B 1 231 ? -27.969 20.172 -16.828 1 93.38 231 GLU B C 1
ATOM 4523 O O . GLU B 1 231 ? -28.594 21.203 -16.562 1 93.38 231 GLU B O 1
ATOM 4528 N N . ARG B 1 232 ? -28.016 19.156 -16.109 1 94.06 232 ARG B N 1
ATOM 4529 C CA . ARG B 1 232 ? -29.062 19 -15.109 1 94.06 232 ARG B CA 1
ATOM 4530 C C . ARG B 1 232 ? -28.609 19.516 -13.75 1 94.06 232 ARG B C 1
ATOM 4532 O O . ARG B 1 232 ? -29.422 19.922 -12.93 1 94.06 232 ARG B O 1
ATOM 4539 N N . LEU B 1 233 ? -27.375 19.391 -13.484 1 93.88 233 LEU B N 1
ATOM 4540 C CA . LEU B 1 233 ? -26.859 19.891 -12.211 1 93.88 233 LEU B CA 1
ATOM 4541 C C . LEU B 1 233 ? -26.578 21.391 -12.281 1 93.88 233 LEU B C 1
ATOM 4543 O O . LEU B 1 233 ? -25.625 21.812 -12.938 1 93.88 233 LEU B O 1
ATOM 4547 N N . THR B 1 234 ? -27.438 22.188 -11.594 1 89.69 234 THR B N 1
ATOM 4548 C CA . THR B 1 234 ? -27.344 23.641 -11.633 1 89.69 234 THR B CA 1
ATOM 4549 C C . THR B 1 234 ? -27.156 24.219 -10.227 1 89.69 234 THR B C 1
ATOM 4551 O O . THR B 1 234 ? -27.312 23.5 -9.242 1 89.69 234 THR B O 1
ATOM 4554 N N . GLY B 1 235 ? -26.625 25.422 -10.258 1 88.69 235 GLY B N 1
ATOM 4555 C CA . GLY B 1 235 ? -26.422 26.078 -8.977 1 88.69 235 GLY B CA 1
ATOM 4556 C C . GLY B 1 235 ? -25.438 25.359 -8.078 1 88.69 235 GLY B C 1
ATOM 4557 O O . GLY B 1 235 ? -24.328 25.016 -8.508 1 88.69 235 GLY B O 1
ATOM 4558 N N . ARG B 1 236 ? -25.906 25.062 -6.875 1 86.62 236 ARG B N 1
ATOM 4559 C CA . ARG B 1 236 ? -25.047 24.469 -5.859 1 86.62 236 ARG B CA 1
ATOM 4560 C C . ARG B 1 236 ? -24.766 23 -6.176 1 86.62 236 ARG B C 1
ATOM 4562 O O . ARG B 1 236 ? -23.766 22.453 -5.738 1 86.62 236 ARG B O 1
ATOM 4569 N N . LEU B 1 237 ? -25.625 22.406 -6.98 1 91.12 237 LEU B N 1
ATOM 4570 C CA . LEU B 1 237 ? -25.5 20.984 -7.273 1 91.12 237 LEU B CA 1
ATOM 4571 C C . LEU B 1 237 ? -24.375 20.734 -8.266 1 91.12 237 LEU B C 1
ATOM 4573 O O . LEU B 1 237 ? -23.906 19.594 -8.414 1 91.12 237 LEU B O 1
ATOM 4577 N N . LYS B 1 238 ? -23.922 21.781 -8.922 1 91 238 LYS B N 1
ATOM 4578 C CA . LYS B 1 238 ? -22.844 21.656 -9.891 1 91 238 LYS B CA 1
ATOM 4579 C C . LYS B 1 238 ? -21.562 21.156 -9.227 1 91 238 LYS B C 1
ATOM 4581 O O . LYS B 1 238 ? -20.766 20.453 -9.852 1 91 238 LYS B O 1
ATOM 4586 N N . ARG B 1 239 ? -21.438 21.438 -7.961 1 90.88 239 ARG B N 1
ATOM 4587 C CA . ARG B 1 239 ? -20.25 21.062 -7.219 1 90.88 239 ARG B CA 1
ATOM 4588 C C . ARG B 1 239 ? -20.172 19.562 -7.027 1 90.88 239 ARG B C 1
ATOM 4590 O O . ARG B 1 239 ? -19.109 19.016 -6.672 1 90.88 239 ARG B O 1
ATOM 4597 N N . TYR B 1 240 ? -21.281 18.844 -7.27 1 93 240 TYR B N 1
ATOM 4598 C CA . TYR B 1 240 ? -21.359 17.406 -7.031 1 93 240 TYR B CA 1
ATOM 4599 C C . TYR B 1 240 ? -21.078 16.625 -8.312 1 93 240 TYR B C 1
ATOM 4601 O O . TYR B 1 240 ? -21.078 15.391 -8.312 1 93 240 TYR B O 1
ATOM 4609 N N . LEU B 1 241 ? -20.766 17.281 -9.367 1 92.81 241 LEU B N 1
ATOM 4610 C CA . LEU B 1 241 ? -20.656 16.625 -10.664 1 92.81 241 LEU B CA 1
ATOM 4611 C C . LEU B 1 241 ? -19.609 15.516 -10.625 1 92.81 241 LEU B C 1
ATOM 4613 O O . LEU B 1 241 ? -19.844 14.406 -11.109 1 92.81 241 LEU B O 1
ATOM 4617 N N . CYS B 1 242 ? -18.5 15.758 -9.977 1 91.75 242 CYS B N 1
ATOM 4618 C CA . CYS B 1 242 ? -17.438 14.766 -9.953 1 91.75 242 CYS B CA 1
ATOM 4619 C C . CYS B 1 242 ? -17.828 13.562 -9.094 1 91.75 242 CYS B C 1
ATOM 4621 O O . CYS B 1 242 ? -17.469 12.43 -9.406 1 91.75 242 CYS B O 1
ATOM 4623 N N . VAL B 1 243 ? -18.5 13.812 -8.031 1 92.75 243 VAL B N 1
ATOM 4624 C CA . VAL B 1 243 ? -18.969 12.727 -7.172 1 92.75 243 VAL B CA 1
ATOM 4625 C C . VAL B 1 243 ? -20.016 11.891 -7.91 1 92.75 243 VAL B C 1
ATOM 4627 O O . VAL B 1 243 ? -19.969 10.656 -7.871 1 92.75 243 VAL B O 1
ATOM 4630 N N . VAL B 1 244 ? -20.891 12.594 -8.562 1 94.31 244 VAL B N 1
ATOM 4631 C CA . VAL B 1 244 ? -21.938 11.938 -9.344 1 94.31 244 VAL B CA 1
ATOM 4632 C C . VAL B 1 244 ? -21.297 11.109 -10.461 1 94.31 244 VAL B C 1
ATOM 4634 O O . VAL B 1 244 ? -21.734 9.992 -10.75 1 94.31 244 VAL B O 1
ATOM 4637 N N . CYS B 1 245 ? -20.297 11.664 -11.031 1 95.56 245 CYS B N 1
ATOM 4638 C CA . CYS B 1 245 ? -19.547 10.969 -12.07 1 95.56 245 CYS B CA 1
ATOM 4639 C C . CYS B 1 245 ? -18.984 9.656 -11.547 1 95.56 245 CYS B C 1
ATOM 4641 O O . CYS B 1 245 ? -19.188 8.602 -12.148 1 95.56 245 CYS B O 1
ATOM 4643 N N . LYS B 1 246 ? -18.391 9.672 -10.422 1 96 246 LYS B N 1
ATOM 4644 C CA . LYS B 1 246 ? -17.766 8.484 -9.852 1 96 246 LYS B CA 1
ATOM 4645 C C . LYS B 1 246 ? -18.812 7.488 -9.359 1 96 246 LYS B C 1
ATOM 4647 O O . LYS B 1 246 ? -18.609 6.273 -9.445 1 96 246 LYS B O 1
ATOM 4652 N N . MET B 1 247 ? -19.875 8.008 -8.844 1 96.25 247 MET B N 1
ATOM 4653 C CA . MET B 1 247 ? -20.984 7.137 -8.477 1 96.25 247 MET B CA 1
ATOM 4654 C C . MET B 1 247 ? -21.469 6.332 -9.68 1 96.25 247 MET B C 1
ATOM 4656 O O . MET B 1 247 ? -21.641 5.117 -9.586 1 96.25 247 MET B O 1
ATOM 4660 N N . ARG B 1 248 ? -21.641 7.004 -10.766 1 97.25 248 ARG B N 1
ATOM 4661 C CA . ARG B 1 248 ? -22.094 6.34 -11.992 1 97.25 248 ARG B CA 1
ATOM 4662 C C . ARG B 1 248 ? -21.062 5.324 -12.469 1 97.25 248 ARG B C 1
ATOM 4664 O O . ARG B 1 248 ? -21.422 4.215 -12.875 1 97.25 248 ARG B O 1
ATOM 4671 N N . MET B 1 249 ? -19.844 5.684 -12.438 1 97.94 249 MET B N 1
ATOM 4672 C CA . MET B 1 249 ? -18.766 4.785 -12.867 1 97.94 249 MET B CA 1
ATOM 4673 C C . MET B 1 249 ? -18.797 3.492 -12.055 1 97.94 249 MET B C 1
ATOM 4675 O O . MET B 1 249 ? -18.734 2.398 -12.625 1 97.94 249 MET B O 1
ATOM 4679 N N . LEU B 1 250 ? -18.891 3.602 -10.781 1 98.06 250 LEU B N 1
ATOM 4680 C CA . LEU B 1 250 ? -18.859 2.422 -9.922 1 98.06 250 LEU B CA 1
ATOM 4681 C C . LEU B 1 250 ? -20.141 1.595 -10.078 1 98.06 250 LEU B C 1
ATOM 4683 O O . LEU B 1 250 ? -20.094 0.364 -10.016 1 98.06 250 LEU B O 1
ATOM 4687 N N . GLU B 1 251 ? -21.234 2.277 -10.266 1 97.38 251 GLU B N 1
ATOM 4688 C CA . GLU B 1 251 ? -22.469 1.555 -10.555 1 97.38 251 GLU B CA 1
ATOM 4689 C C . GLU B 1 251 ? -22.344 0.716 -11.828 1 97.38 251 GLU B C 1
ATOM 4691 O O . GLU B 1 251 ? -22.656 -0.474 -11.828 1 97.38 251 GLU B O 1
ATOM 4696 N N . ARG B 1 252 ? -21.859 1.343 -12.883 1 97.94 252 ARG B N 1
ATOM 4697 C CA . ARG B 1 252 ? -21.672 0.656 -14.156 1 97.94 252 ARG B CA 1
ATOM 4698 C C . ARG B 1 252 ? -20.625 -0.446 -14.031 1 97.94 252 ARG B C 1
ATOM 4700 O O . ARG B 1 252 ? -20.781 -1.533 -14.586 1 97.94 252 ARG B O 1
ATOM 4707 N N . ALA B 1 253 ? -19.562 -0.146 -13.297 1 98.56 253 ALA B N 1
ATOM 4708 C CA . ALA B 1 253 ? -18.531 -1.153 -13.07 1 98.56 253 ALA B CA 1
ATOM 4709 C C . ALA B 1 253 ? -19.109 -2.381 -12.367 1 98.56 253 ALA B C 1
ATOM 4711 O O . ALA B 1 253 ? -18.734 -3.514 -12.672 1 98.56 253 ALA B O 1
ATOM 4712 N N . SER B 1 254 ? -19.969 -2.117 -11.43 1 97.81 254 SER B N 1
ATOM 4713 C CA . SER B 1 254 ? -20.641 -3.219 -10.742 1 97.81 254 SER B CA 1
ATOM 4714 C C . SER B 1 254 ? -21.422 -4.09 -11.719 1 97.81 254 SER B C 1
ATOM 4716 O O . SER B 1 254 ? -21.359 -5.32 -11.656 1 97.81 254 SER B O 1
ATOM 4718 N N . GLN B 1 255 ? -22.109 -3.518 -12.648 1 97.81 255 GLN B N 1
ATOM 4719 C CA . GLN B 1 255 ? -22.875 -4.246 -13.656 1 97.81 255 GLN B CA 1
ATOM 4720 C C . GLN B 1 255 ? -21.953 -5.043 -14.57 1 97.81 255 GLN B C 1
ATOM 4722 O O . GLN B 1 255 ? -22.203 -6.211 -14.859 1 97.81 255 GLN B O 1
ATOM 4727 N N . TRP B 1 256 ? -20.875 -4.445 -14.984 1 98.12 256 TRP B N 1
ATOM 4728 C CA . TRP B 1 256 ? -19.875 -5.113 -15.82 1 98.12 256 TRP B CA 1
ATOM 4729 C C . TRP B 1 256 ? -19.281 -6.312 -15.094 1 98.12 256 TRP B C 1
ATOM 4731 O O . TRP B 1 256 ? -19.156 -7.395 -15.672 1 98.12 256 TRP B O 1
ATOM 4741 N N . ALA B 1 257 ? -18.906 -6.098 -13.836 1 98.12 257 ALA B N 1
ATOM 4742 C CA . ALA B 1 257 ? -18.281 -7.148 -13.039 1 98.12 257 ALA B CA 1
ATOM 4743 C C . ALA B 1 257 ? -19.188 -8.367 -12.922 1 98.12 257 ALA B C 1
ATOM 4745 O O . ALA B 1 257 ? -18.734 -9.508 -13.055 1 98.12 257 ALA B O 1
ATOM 4746 N N . ASP B 1 258 ? -20.453 -8.094 -12.711 1 96.88 258 ASP B N 1
ATOM 4747 C CA . ASP B 1 258 ? -21.438 -9.172 -12.625 1 96.88 258 ASP B CA 1
ATOM 4748 C C . ASP B 1 258 ? -21.516 -9.945 -13.945 1 96.88 258 ASP B C 1
ATOM 4750 O O . ASP B 1 258 ? -21.484 -11.172 -13.953 1 96.88 258 ASP B O 1
ATOM 4754 N N . ARG B 1 259 ? -21.578 -9.25 -15.016 1 97.44 259 ARG B N 1
ATOM 4755 C CA . ARG B 1 259 ? -21.703 -9.852 -16.344 1 97.44 259 ARG B CA 1
ATOM 4756 C C . ARG B 1 259 ? -20.469 -10.664 -16.688 1 97.44 259 ARG B C 1
ATOM 4758 O O . ARG B 1 259 ? -20.562 -11.727 -17.312 1 97.44 259 ARG B O 1
ATOM 4765 N N . LEU B 1 260 ? -19.312 -10.25 -16.203 1 97.75 260 LEU B N 1
ATOM 4766 C CA . LEU B 1 260 ? -18.047 -10.852 -16.594 1 97.75 260 LEU B CA 1
ATOM 4767 C C . LEU B 1 260 ? -17.609 -11.906 -15.578 1 97.75 260 LEU B C 1
ATOM 4769 O O . LEU B 1 260 ? -16.594 -12.578 -15.773 1 97.75 260 LEU B O 1
ATOM 4773 N N . GLY B 1 261 ? -18.359 -11.977 -14.477 1 97.12 261 GLY B N 1
ATOM 4774 C CA . GLY B 1 261 ? -18.016 -12.938 -13.438 1 97.12 261 GLY B CA 1
ATOM 4775 C C . GLY B 1 261 ? -16.828 -12.516 -12.609 1 97.12 261 GLY B C 1
ATOM 4776 O O . GLY B 1 261 ? -16.016 -13.359 -12.211 1 97.12 261 GLY B O 1
ATOM 4777 N N . CYS B 1 262 ? -16.641 -11.242 -12.461 1 97.94 262 CYS B N 1
ATOM 4778 C CA . CYS B 1 262 ? -15.562 -10.734 -11.609 1 97.94 262 CYS B CA 1
ATOM 4779 C C . CYS B 1 262 ? -15.977 -10.766 -10.141 1 97.94 262 CYS B C 1
ATOM 4781 O O . CYS B 1 262 ? -17.141 -10.516 -9.812 1 97.94 262 CYS B O 1
ATOM 4783 N N . ASP B 1 263 ? -14.984 -11.016 -9.312 1 97.5 263 ASP B N 1
ATOM 4784 C CA . ASP B 1 263 ? -15.242 -11.188 -7.883 1 97.5 263 ASP B CA 1
ATOM 4785 C C . ASP B 1 263 ? -15.141 -9.852 -7.148 1 97.5 263 ASP B C 1
ATOM 4787 O O . ASP B 1 263 ? -15.664 -9.703 -6.039 1 97.5 263 ASP B O 1
ATOM 4791 N N . CYS B 1 264 ? -14.484 -8.867 -7.75 1 98.25 264 CYS B N 1
ATOM 4792 C CA . CYS B 1 264 ? -14.312 -7.574 -7.109 1 98.25 264 CYS B CA 1
ATOM 4793 C C . CYS B 1 264 ? -14.039 -6.484 -8.141 1 98.25 264 CYS B C 1
ATOM 4795 O O . CYS B 1 264 ? -13.812 -6.781 -9.312 1 98.25 264 CYS B O 1
ATOM 4797 N N . ILE B 1 265 ? -14.156 -5.262 -7.703 1 98.81 265 ILE B N 1
ATOM 4798 C CA . ILE B 1 265 ? -13.797 -4.074 -8.469 1 98.81 265 ILE B CA 1
ATOM 4799 C C . ILE B 1 265 ? -12.57 -3.408 -7.84 1 98.81 265 ILE B C 1
ATOM 4801 O O . ILE B 1 265 ? -12.438 -3.369 -6.613 1 98.81 265 ILE B O 1
ATOM 4805 N N . VAL B 1 266 ? -11.656 -2.928 -8.703 1 98.88 266 VAL B N 1
ATOM 4806 C CA . VAL B 1 266 ? -10.445 -2.285 -8.211 1 98.88 266 VAL B CA 1
ATOM 4807 C C . VAL B 1 266 ? -10.367 -0.854 -8.734 1 98.88 266 VAL B C 1
ATOM 4809 O O . VAL B 1 266 ? -10.641 -0.6 -9.906 1 98.88 266 VAL B O 1
ATOM 4812 N N . THR B 1 267 ? -10.047 0.098 -7.859 1 98.62 267 THR B N 1
ATOM 4813 C CA . THR B 1 267 ? -9.844 1.486 -8.258 1 98.62 267 THR B CA 1
ATOM 4814 C C . THR B 1 267 ? -8.453 1.963 -7.859 1 98.62 267 THR B C 1
ATOM 4816 O O . THR B 1 267 ? -7.777 1.322 -7.051 1 98.62 267 THR B O 1
ATOM 4819 N N . GLY B 1 268 ? -8.055 3.072 -8.461 1 98.06 268 GLY B N 1
ATOM 4820 C CA . GLY B 1 268 ? -6.762 3.668 -8.164 1 98.06 268 GLY B CA 1
ATOM 4821 C C . GLY B 1 268 ? -6.84 4.777 -7.129 1 98.06 268 GLY B C 1
ATOM 4822 O O . GLY B 1 268 ? -6.004 5.68 -7.113 1 98.06 268 GLY B O 1
ATOM 4823 N N . ASP B 1 269 ? -7.816 4.695 -6.234 1 97.69 269 ASP B N 1
ATOM 4824 C CA . ASP B 1 269 ? -8.023 5.762 -5.258 1 97.69 269 ASP B CA 1
ATOM 4825 C C . ASP B 1 269 ? -6.914 5.77 -4.207 1 97.69 269 ASP B C 1
ATOM 4827 O O . ASP B 1 269 ? -6.551 4.719 -3.676 1 97.69 269 ASP B O 1
ATOM 4831 N N . SER B 1 270 ? -6.402 6.922 -3.951 1 97.56 270 SER B N 1
ATOM 4832 C CA . SER B 1 270 ? -5.512 7.195 -2.826 1 97.56 270 SER B CA 1
ATOM 4833 C C . SER B 1 270 ? -6.105 8.242 -1.892 1 97.56 270 SER B C 1
ATOM 4835 O O . SER B 1 270 ? -6.312 9.391 -2.289 1 97.56 270 SER B O 1
ATOM 4837 N N . LEU B 1 271 ? -6.328 7.887 -0.687 1 97.56 271 LEU B N 1
ATOM 4838 C CA . LEU B 1 271 ? -7.09 8.695 0.257 1 97.56 271 LEU B CA 1
ATOM 4839 C C . LEU B 1 271 ? -6.453 10.07 0.426 1 97.56 271 LEU B C 1
ATOM 4841 O O . LEU B 1 271 ? -5.262 10.18 0.725 1 97.56 271 LEU B O 1
ATOM 4845 N N . GLY B 1 272 ? -7.211 11.109 0.177 1 93.75 272 GLY B N 1
ATOM 4846 C CA . GLY B 1 272 ? -6.797 12.477 0.449 1 93.75 272 GLY B CA 1
ATOM 4847 C C . GLY B 1 272 ? -5.934 13.07 -0.647 1 93.75 272 GLY B C 1
ATOM 4848 O O . GLY B 1 272 ? -5.484 14.211 -0.543 1 93.75 272 GLY B O 1
ATOM 4849 N N . GLN B 1 273 ? -5.672 12.336 -1.711 1 90.12 273 GLN B N 1
ATOM 4850 C CA . GLN B 1 273 ? -4.793 12.812 -2.775 1 90.12 273 GLN B CA 1
ATOM 4851 C C . GLN B 1 273 ? -5.441 13.953 -3.553 1 90.12 273 GLN B C 1
ATOM 4853 O O . GLN B 1 273 ? -4.801 14.977 -3.816 1 90.12 273 GLN B O 1
ATOM 4858 N N . VAL B 1 274 ? -6.629 13.75 -3.92 1 84.62 274 VAL B N 1
ATOM 4859 C CA . VAL B 1 274 ? -7.363 14.812 -4.609 1 84.62 274 VAL B CA 1
ATOM 4860 C C . VAL B 1 274 ? -8.711 15.023 -3.938 1 84.62 274 VAL B C 1
ATOM 4862 O O . VAL B 1 274 ? -9.117 14.242 -3.076 1 84.62 274 VAL B O 1
ATOM 4865 N N . ALA B 1 275 ? -9.414 16.016 -4.348 1 78.06 275 ALA B N 1
ATOM 4866 C CA . ALA B 1 275 ? -10.641 16.469 -3.699 1 78.06 275 ALA B CA 1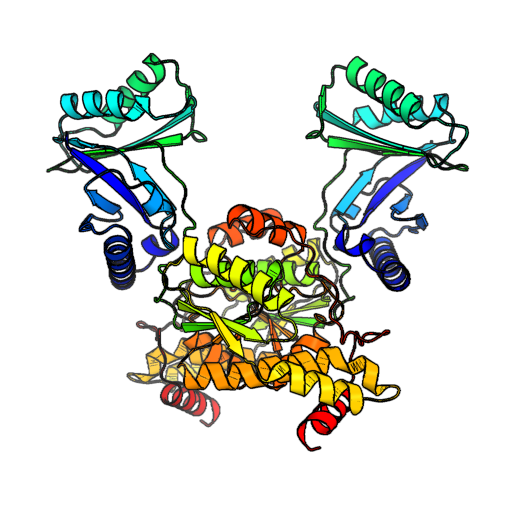
ATOM 4867 C C . ALA B 1 275 ? -11.742 15.43 -3.793 1 78.06 275 ALA B C 1
ATOM 4869 O O . ALA B 1 275 ? -12.625 15.367 -2.936 1 78.06 275 ALA B O 1
ATOM 4870 N N . SER B 1 276 ? -11.703 14.633 -4.719 1 82.62 276 SER B N 1
ATOM 4871 C CA . SER B 1 276 ? -12.75 13.633 -4.926 1 82.62 276 SER B CA 1
ATOM 4872 C C . SER B 1 276 ? -12.438 12.344 -4.18 1 82.62 276 SER B C 1
ATOM 4874 O O . SER B 1 276 ? -13.266 11.43 -4.148 1 82.62 276 SER B O 1
ATOM 4876 N N . GLN B 1 277 ? -11.297 12.281 -3.516 1 91.44 277 GLN B N 1
ATOM 4877 C CA . GLN B 1 277 ? -10.898 11.031 -2.871 1 91.44 277 GLN B CA 1
ATOM 4878 C C . GLN B 1 277 ? -10.828 11.195 -1.354 1 91.44 277 GLN B C 1
ATOM 4880 O O . GLN B 1 277 ? -9.883 10.727 -0.719 1 91.44 277 GLN B O 1
ATOM 4885 N N . THR B 1 278 ? -11.727 11.992 -0.865 1 93.31 278 THR B N 1
ATOM 4886 C CA . THR B 1 278 ? -11.93 12.023 0.58 1 93.31 278 THR B CA 1
ATOM 4887 C C . THR B 1 278 ? -12.734 10.812 1.036 1 93.31 278 THR B C 1
ATOM 4889 O O . THR B 1 278 ? -13.398 10.156 0.227 1 93.31 278 THR B O 1
ATOM 4892 N N . VAL B 1 279 ? -12.641 10.484 2.287 1 95.88 279 VAL B N 1
ATOM 4893 C CA . VAL B 1 279 ? -13.32 9.305 2.801 1 95.88 279 VAL B CA 1
ATOM 4894 C C . VAL B 1 279 ? -14.828 9.445 2.602 1 95.88 279 VAL B C 1
ATOM 4896 O O . VAL B 1 279 ? -15.523 8.469 2.322 1 95.88 279 VAL B O 1
ATOM 4899 N N . TRP B 1 280 ? -15.383 10.648 2.652 1 94.88 280 TRP B N 1
ATOM 4900 C CA . TRP B 1 280 ? -16.812 10.93 2.479 1 94.88 280 TRP B CA 1
ATOM 4901 C C . TRP B 1 280 ? -17.234 10.664 1.039 1 94.88 280 TRP B C 1
ATOM 4903 O O . TRP B 1 280 ? -18.266 10.016 0.8 1 94.88 280 TRP B O 1
ATOM 4913 N N . ASN B 1 281 ? -16.422 11.125 0.14 1 94.31 281 ASN B N 1
ATOM 4914 C CA . ASN B 1 281 ? -16.734 10.906 -1.271 1 94.31 281 ASN B CA 1
ATOM 4915 C C . ASN B 1 281 ? -16.609 9.43 -1.646 1 94.31 281 ASN B C 1
ATOM 4917 O O . ASN B 1 281 ? -17.469 8.898 -2.346 1 94.31 281 ASN B O 1
ATOM 4921 N N . LEU B 1 282 ? -15.555 8.766 -1.138 1 96.44 282 LEU B N 1
ATOM 4922 C CA . LEU B 1 282 ? -15.367 7.352 -1.438 1 96.44 282 LEU B CA 1
ATOM 4923 C C . LEU B 1 282 ? -16.547 6.527 -0.935 1 96.44 282 LEU B C 1
ATOM 4925 O O . LEU B 1 282 ? -17 5.605 -1.617 1 96.44 282 LEU B O 1
ATOM 4929 N N . LYS B 1 283 ? -16.953 6.863 0.246 1 94.81 283 LYS B N 1
ATOM 4930 C CA . LYS B 1 283 ? -18.094 6.18 0.844 1 94.81 283 LYS B CA 1
ATOM 4931 C C . LYS B 1 283 ? -19.344 6.336 -0.018 1 94.81 283 LYS B C 1
ATOM 4933 O O . LYS B 1 283 ? -20.047 5.363 -0.268 1 94.81 283 LYS B O 1
ATOM 4938 N N . LEU B 1 284 ? -19.609 7.508 -0.491 1 93.75 284 LEU B N 1
ATOM 4939 C CA . LEU B 1 284 ? -20.766 7.789 -1.331 1 93.75 284 LEU B CA 1
ATOM 4940 C C . LEU B 1 284 ? -20.656 7.062 -2.668 1 93.75 284 LEU B C 1
ATOM 4942 O O . LEU B 1 284 ? -21.625 6.457 -3.127 1 93.75 284 LEU B O 1
ATOM 4946 N N . GLU B 1 285 ? -19.516 7.141 -3.279 1 95.12 285 GLU B N 1
ATOM 4947 C CA . GLU B 1 285 ? -19.297 6.488 -4.566 1 95.12 285 GLU B CA 1
ATOM 4948 C C . GLU B 1 285 ? -19.516 4.984 -4.469 1 95.12 285 GLU B C 1
ATOM 4950 O O . GLU B 1 285 ? -20.172 4.391 -5.324 1 95.12 285 GLU B O 1
ATOM 4955 N N . GLU B 1 286 ? -19 4.402 -3.42 1 95.38 286 GLU B N 1
ATOM 4956 C CA . GLU B 1 286 ? -19.062 2.953 -3.25 1 95.38 286 GLU B CA 1
ATOM 4957 C C . GLU B 1 286 ? -20.469 2.49 -2.926 1 95.38 286 GLU B C 1
ATOM 4959 O O . GLU B 1 286 ? -20.797 1.312 -3.09 1 95.38 286 GLU B O 1
ATOM 4964 N N . SER B 1 287 ? -21.328 3.344 -2.447 1 92.25 287 SER B N 1
ATOM 4965 C CA . SER B 1 287 ? -22.703 2.99 -2.088 1 92.25 287 SER B CA 1
ATOM 4966 C C . SER B 1 287 ? -23.484 2.512 -3.307 1 92.25 287 SER B C 1
ATOM 4968 O O . SER B 1 287 ? -24.562 1.91 -3.166 1 92.25 287 SER B O 1
ATOM 4970 N N . GLN B 1 288 ? -22.938 2.682 -4.488 1 92.56 288 GLN B N 1
ATOM 4971 C CA . GLN B 1 288 ? -23.609 2.291 -5.723 1 92.56 288 GLN B CA 1
ATOM 4972 C C . GLN B 1 288 ? -23.188 0.895 -6.164 1 92.56 288 GLN B C 1
ATOM 4974 O O . GLN B 1 288 ? -23.609 0.413 -7.215 1 92.56 288 GLN B O 1
ATOM 4979 N N . VAL B 1 289 ? -22.344 0.241 -5.379 1 94.81 289 VAL B N 1
ATOM 4980 C CA . VAL B 1 289 ? -21.75 -1.019 -5.793 1 94.81 289 VAL B CA 1
ATOM 4981 C C . VAL B 1 289 ? -22.359 -2.174 -5.008 1 94.81 289 VAL B C 1
ATOM 4983 O O . VAL B 1 289 ? -22.547 -2.074 -3.793 1 94.81 289 VAL B O 1
ATOM 4986 N N . ASN B 1 290 ? -22.766 -3.229 -5.754 1 88.88 290 ASN B N 1
ATOM 4987 C CA . ASN B 1 290 ? -23.062 -4.52 -5.152 1 88.88 290 ASN B CA 1
ATOM 4988 C C . ASN B 1 290 ? -21.859 -5.441 -5.137 1 88.88 290 ASN B C 1
ATOM 4990 O O . ASN B 1 290 ? -21.562 -6.113 -6.129 1 88.88 290 ASN B O 1
ATOM 4994 N N . GLY B 1 291 ? -21.141 -5.523 -4.141 1 93.5 291 GLY B N 1
ATOM 4995 C CA . GLY B 1 291 ? -19.906 -6.281 -4.059 1 93.5 291 GLY B CA 1
ATOM 4996 C C . GLY B 1 291 ? -18.812 -5.559 -3.285 1 93.5 291 GLY B C 1
ATOM 4997 O O . GLY B 1 291 ? -19.109 -4.754 -2.396 1 93.5 291 GLY B O 1
ATOM 4998 N N . ILE B 1 292 ? -17.578 -5.898 -3.578 1 97.06 292 ILE B N 1
ATOM 4999 C CA . ILE B 1 292 ? -16.453 -5.324 -2.832 1 97.06 292 ILE B CA 1
ATOM 5000 C C . ILE B 1 292 ? -15.586 -4.496 -3.771 1 97.06 292 ILE B C 1
ATOM 5002 O O . ILE B 1 292 ? -15.344 -4.891 -4.914 1 97.06 292 ILE B O 1
ATOM 5006 N N . VAL B 1 293 ? -15.18 -3.307 -3.32 1 98.5 293 VAL B N 1
ATOM 5007 C CA . VAL B 1 293 ? -14.242 -2.447 -4.031 1 98.5 293 VAL B CA 1
ATOM 5008 C C . VAL B 1 293 ? -12.898 -2.443 -3.309 1 98.5 293 VAL B C 1
ATOM 5010 O O . VAL B 1 293 ? -12.82 -2.121 -2.121 1 98.5 293 VAL B O 1
ATOM 5013 N N . LEU B 1 294 ? -11.859 -2.879 -4.004 1 98.75 294 LEU B N 1
ATOM 5014 C CA . LEU B 1 294 ? -10.5 -2.852 -3.461 1 98.75 294 LEU B CA 1
ATOM 5015 C C . LEU B 1 294 ? -9.758 -1.606 -3.93 1 98.75 294 LEU B C 1
ATOM 5017 O O . LEU B 1 294 ? -9.859 -1.217 -5.094 1 98.75 294 LEU B O 1
ATOM 5021 N N . ARG B 1 295 ? -9.078 -1.005 -3.016 1 98.75 295 ARG B N 1
ATOM 5022 C CA . ARG B 1 295 ? -8.305 0.205 -3.271 1 98.75 295 ARG B CA 1
ATOM 5023 C C . ARG B 1 295 ? -6.863 0.045 -2.797 1 98.75 295 ARG B C 1
ATOM 5025 O O . ARG B 1 295 ? -6.484 0.572 -1.747 1 98.75 295 ARG B O 1
ATOM 5032 N N . PRO B 1 296 ? -6.016 -0.528 -3.627 1 98.75 296 PRO B N 1
ATOM 5033 C CA . PRO B 1 296 ? -4.664 -0.871 -3.18 1 98.75 296 PRO B CA 1
ATOM 5034 C C . PRO B 1 296 ? -3.812 0.36 -2.875 1 98.75 296 PRO B C 1
ATOM 5036 O O . PRO B 1 296 ? -2.807 0.26 -2.168 1 98.75 296 PRO B O 1
ATOM 5039 N N . LEU B 1 297 ? -4.18 1.526 -3.342 1 98.75 297 LEU B N 1
ATOM 5040 C CA . LEU B 1 297 ? -3.369 2.723 -3.146 1 98.75 297 LEU B CA 1
ATOM 5041 C C . LEU B 1 297 ? -3.914 3.566 -1.998 1 98.75 297 LEU B C 1
ATOM 5043 O O . LEU B 1 297 ? -3.367 4.625 -1.687 1 98.75 297 LEU B O 1
ATOM 5047 N N . VAL B 1 298 ? -4.93 3.123 -1.301 1 98.69 298 VAL B N 1
ATOM 5048 C CA . VAL B 1 298 ? -5.707 3.969 -0.402 1 98.69 298 VAL B CA 1
ATOM 5049 C C . VAL B 1 298 ? -4.828 4.453 0.748 1 98.69 298 VAL B C 1
ATOM 5051 O O . VAL B 1 298 ? -5.035 5.543 1.281 1 98.69 298 VAL B O 1
ATOM 5054 N N . GLY B 1 299 ? -3.793 3.688 1.115 1 98.5 299 GLY B N 1
ATOM 5055 C CA . GLY B 1 299 ? -2.914 4.043 2.217 1 98.5 299 GLY B CA 1
ATOM 5056 C C . GLY B 1 299 ? -1.559 4.547 1.759 1 98.5 299 GLY B C 1
ATOM 5057 O O . GLY B 1 299 ? -0.679 4.812 2.582 1 98.5 299 GLY B O 1
ATOM 5058 N N . LEU B 1 300 ? -1.331 4.699 0.474 1 98.38 300 LEU B N 1
ATOM 5059 C CA . LEU B 1 300 ? -0.039 5.113 -0.063 1 98.38 300 LEU B CA 1
ATOM 5060 C C . LEU B 1 300 ? -0.026 6.613 -0.346 1 98.38 300 LEU B C 1
ATOM 5062 O O . LEU B 1 300 ? -1.048 7.184 -0.732 1 98.38 300 LEU B O 1
ATOM 5066 N N . ASN B 1 301 ? 1.074 7.215 -0.142 1 96.19 301 ASN B N 1
ATOM 5067 C CA . ASN B 1 301 ? 1.233 8.609 -0.548 1 96.19 301 ASN B CA 1
ATOM 5068 C C . ASN B 1 301 ? 1.774 8.719 -1.971 1 96.19 301 ASN B C 1
ATOM 5070 O O . ASN B 1 301 ? 2.17 7.715 -2.568 1 96.19 301 ASN B O 1
ATOM 5074 N N . LYS B 1 302 ? 1.79 9.867 -2.486 1 94.31 302 LYS B N 1
ATOM 5075 C CA . LYS B 1 302 ? 2.102 10.086 -3.896 1 94.31 302 LYS B CA 1
ATOM 5076 C C . LYS B 1 302 ? 3.523 9.641 -4.223 1 94.31 302 LYS B C 1
ATOM 5078 O O . LYS B 1 302 ? 3.752 8.953 -5.223 1 94.31 302 LYS B O 1
ATOM 5083 N N . PRO B 1 303 ? 4.562 9.969 -3.4 1 94.56 303 PRO B N 1
ATOM 5084 C CA . PRO B 1 303 ? 5.918 9.5 -3.711 1 94.56 303 PRO B CA 1
ATOM 5085 C C . PRO B 1 303 ? 6.008 7.977 -3.799 1 94.56 303 PRO B C 1
ATOM 5087 O O . PRO B 1 303 ? 6.715 7.445 -4.66 1 94.56 303 PRO B O 1
ATOM 5090 N N . GLU B 1 304 ? 5.34 7.301 -2.949 1 96.94 304 GLU B N 1
ATOM 5091 C CA . GLU B 1 304 ? 5.336 5.84 -2.986 1 96.94 304 GLU B CA 1
ATOM 5092 C C . GLU B 1 304 ? 4.695 5.32 -4.27 1 96.94 304 GLU B C 1
ATOM 5094 O O . GLU B 1 304 ? 5.215 4.395 -4.898 1 96.94 304 GLU B O 1
ATOM 5099 N N . ILE B 1 305 ? 3.59 5.91 -4.656 1 97.5 305 ILE B N 1
ATOM 5100 C CA . ILE B 1 305 ? 2.893 5.516 -5.875 1 97.5 305 ILE B CA 1
ATOM 5101 C C . ILE B 1 305 ? 3.801 5.734 -7.082 1 97.5 305 ILE B C 1
ATOM 5103 O O . ILE B 1 305 ? 3.885 4.879 -7.965 1 97.5 305 ILE B O 1
ATOM 5107 N N . VAL B 1 306 ? 4.496 6.801 -7.082 1 96.44 306 VAL B N 1
ATOM 5108 C CA . VAL B 1 306 ? 5.402 7.129 -8.18 1 96.44 306 VAL B CA 1
ATOM 5109 C C . VAL B 1 306 ? 6.52 6.094 -8.258 1 96.44 306 VAL B C 1
ATOM 5111 O O . VAL B 1 306 ? 6.918 5.68 -9.344 1 96.44 306 VAL B O 1
ATOM 5114 N N . ARG B 1 307 ? 6.992 5.668 -7.113 1 96.56 307 ARG B N 1
ATOM 5115 C CA . ARG B 1 307 ? 8.039 4.648 -7.086 1 96.56 307 ARG B CA 1
ATOM 5116 C C . ARG B 1 307 ? 7.547 3.35 -7.719 1 96.56 307 ARG B C 1
ATOM 5118 O O . ARG B 1 307 ? 8.266 2.727 -8.5 1 96.56 307 ARG B O 1
ATOM 5125 N N . TYR B 1 308 ? 6.344 2.943 -7.352 1 97.31 308 TYR B N 1
ATOM 5126 C CA . TYR B 1 308 ? 5.762 1.766 -7.984 1 97.31 308 TYR B CA 1
ATOM 5127 C C . TYR B 1 308 ? 5.645 1.959 -9.492 1 97.31 308 TYR B C 1
ATOM 5129 O O . TYR B 1 308 ? 6.02 1.075 -10.266 1 97.31 308 TYR B O 1
ATOM 5137 N N . GLY B 1 309 ? 5.082 3.119 -9.883 1 97.5 309 GLY B N 1
ATOM 5138 C CA . GLY B 1 309 ? 4.895 3.398 -11.297 1 97.5 309 GLY B CA 1
ATOM 5139 C C . GLY B 1 309 ? 6.18 3.305 -12.102 1 97.5 309 GLY B C 1
ATOM 5140 O O . GLY B 1 309 ? 6.188 2.762 -13.203 1 97.5 309 GLY B O 1
ATOM 5141 N N . ARG B 1 310 ? 7.25 3.77 -11.508 1 96.25 310 ARG B N 1
ATOM 5142 C CA . ARG B 1 310 ? 8.555 3.703 -12.164 1 96.25 310 ARG B CA 1
ATOM 5143 C C . ARG B 1 310 ? 9.008 2.258 -12.328 1 96.25 310 ARG B C 1
ATOM 5145 O O . ARG B 1 310 ? 9.484 1.864 -13.391 1 96.25 310 ARG B O 1
ATOM 5152 N N . ARG B 1 311 ? 8.852 1.537 -11.336 1 94.31 311 ARG B N 1
ATOM 5153 C CA . ARG B 1 311 ? 9.219 0.125 -11.375 1 94.31 311 ARG B CA 1
ATOM 5154 C C . ARG B 1 311 ? 8.445 -0.613 -12.461 1 94.31 311 ARG B C 1
ATOM 5156 O O . ARG B 1 311 ? 9 -1.455 -13.164 1 94.31 311 ARG B O 1
ATOM 5163 N N . ILE B 1 312 ? 7.191 -0.31 -12.594 1 96.5 312 ILE B N 1
ATOM 5164 C CA . ILE B 1 312 ? 6.27 -1.006 -13.492 1 96.5 312 ILE B CA 1
ATOM 5165 C C . ILE B 1 312 ? 6.469 -0.51 -14.922 1 96.5 312 ILE B C 1
ATOM 5167 O O . ILE B 1 312 ? 6.129 -1.21 -15.875 1 96.5 312 ILE B O 1
ATOM 5171 N N . GLY B 1 313 ? 6.969 0.737 -15.047 1 96.5 313 GLY B N 1
ATOM 5172 C CA . GLY B 1 313 ? 7.16 1.349 -16.359 1 96.5 313 GLY B CA 1
ATOM 5173 C C . GLY B 1 313 ? 5.996 2.221 -16.781 1 96.5 313 GLY B C 1
ATOM 5174 O O . GLY B 1 313 ? 5.742 2.381 -17.984 1 96.5 313 GLY B O 1
ATOM 5175 N N . VAL B 1 314 ? 5.238 2.756 -15.828 1 96.69 314 VAL B N 1
ATOM 5176 C CA . VAL B 1 314 ? 4.129 3.648 -16.141 1 96.69 314 VAL B CA 1
ATOM 5177 C C . VAL B 1 314 ? 4.668 5.016 -16.562 1 96.69 314 VAL B C 1
ATOM 5179 O O . VAL B 1 314 ? 5.434 5.637 -15.82 1 96.69 314 VAL B O 1
ATOM 5182 N N . PRO B 1 315 ? 4.305 5.473 -17.641 1 93.19 315 PRO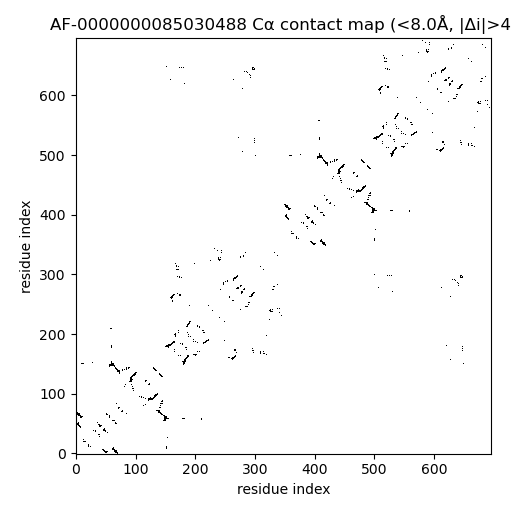 B N 1
ATOM 5183 C CA . PRO B 1 315 ? 4.801 6.785 -18.062 1 93.19 315 PRO B CA 1
ATOM 5184 C C . PRO B 1 315 ? 4.191 7.934 -17.266 1 93.19 315 PRO B C 1
ATOM 5186 O O . PRO B 1 315 ? 3.016 7.879 -16.891 1 93.19 315 PRO B O 1
ATOM 5189 N N . GLU B 1 316 ? 5.074 8.867 -17 1 87.38 316 GLU B N 1
ATOM 5190 C CA . GLU B 1 316 ? 4.551 10.086 -16.391 1 87.38 316 GLU B CA 1
ATOM 5191 C C . GLU B 1 316 ? 3.939 11.008 -17.438 1 87.38 316 GLU B C 1
ATOM 5193 O O . GLU B 1 316 ? 4.547 11.258 -18.484 1 87.38 316 GLU B O 1
ATOM 5198 N N . ARG B 1 317 ? 2.629 11.195 -17.312 1 81.75 317 ARG B N 1
ATOM 5199 C CA . ARG B 1 317 ? 1.938 12.062 -18.266 1 81.75 317 ARG B CA 1
ATOM 5200 C C . ARG B 1 317 ? 1.058 13.07 -17.531 1 81.75 317 ARG B C 1
ATOM 5202 O O . ARG B 1 317 ? 0.738 12.898 -16.359 1 81.75 317 ARG B O 1
ATOM 5209 N N . ASP B 1 318 ? 0.919 14.125 -18.25 1 74.31 318 ASP B N 1
ATOM 5210 C CA . ASP B 1 318 ? -0.12 15.055 -17.812 1 74.31 318 ASP B CA 1
ATOM 5211 C C . ASP B 1 318 ? -1.5 14.594 -18.266 1 74.31 318 ASP B C 1
ATOM 5213 O O . ASP B 1 318 ? -1.765 14.516 -19.469 1 74.31 318 ASP B O 1
ATOM 5217 N N . PRO B 1 319 ? -2.291 14.031 -17.391 1 66.25 319 PRO B N 1
ATOM 5218 C CA . PRO B 1 319 ? -3.574 13.492 -17.844 1 66.25 319 PRO B CA 1
ATOM 5219 C C . PRO B 1 319 ? -4.438 14.539 -18.547 1 66.25 319 PRO B C 1
ATOM 5221 O O . PRO B 1 319 ? -5.367 14.188 -19.266 1 66.25 319 PRO B O 1
ATOM 5224 N N . GLY B 1 320 ? -4.07 15.688 -18.547 1 72.75 320 GLY B N 1
ATOM 5225 C CA . GLY B 1 320 ? -4.938 16.734 -19.047 1 72.75 320 GLY B CA 1
ATOM 5226 C C . GLY B 1 320 ? -6.09 17.062 -18.125 1 72.75 320 GLY B C 1
ATOM 5227 O O . GLY B 1 320 ? -6.25 16.422 -17.078 1 72.75 320 GLY B O 1
ATOM 5228 N N . ARG B 1 321 ? -6.824 18.109 -18.453 1 79.25 321 ARG B N 1
ATOM 5229 C CA . ARG B 1 321 ? -7.953 18.547 -17.625 1 79.25 321 ARG B CA 1
ATOM 5230 C C . ARG B 1 321 ? -9.266 17.984 -18.156 1 79.25 321 ARG B C 1
ATOM 5232 O O . ARG B 1 321 ? -9.516 18.031 -19.375 1 79.25 321 ARG B O 1
ATOM 5239 N N . CYS B 1 322 ? -10.039 17.359 -17.344 1 87.06 322 CYS B N 1
ATOM 5240 C CA . CYS B 1 322 ? -11.367 16.891 -17.703 1 87.06 322 CYS B CA 1
ATOM 5241 C C . CYS B 1 322 ? -12.266 18.047 -18.125 1 87.06 322 CYS B C 1
ATOM 5243 O O . CYS B 1 322 ? -12.336 19.062 -17.422 1 87.06 322 CYS B O 1
ATOM 5245 N N . PRO B 1 323 ? -12.945 17.922 -19.234 1 88.94 323 PRO B N 1
ATOM 5246 C CA . PRO B 1 323 ? -13.805 19.016 -19.719 1 88.94 323 PRO B CA 1
ATOM 5247 C C . PRO B 1 323 ? -15.039 19.219 -18.844 1 88.94 323 PRO B C 1
ATOM 5249 O O . PRO B 1 323 ? -15.727 20.234 -18.969 1 88.94 323 PRO B O 1
ATOM 5252 N N . PHE B 1 324 ? -15.297 18.391 -17.875 1 90.56 324 PHE B N 1
ATOM 5253 C CA . PHE B 1 324 ? -16.547 18.469 -17.141 1 90.56 324 PHE B CA 1
ATOM 5254 C C . PHE B 1 324 ? -16.312 18.891 -15.695 1 90.56 324 PHE B C 1
ATOM 5256 O O . PHE B 1 324 ? -17.25 19 -14.906 1 90.56 324 PHE B O 1
ATOM 5263 N N . VAL B 1 325 ? -15.07 19.172 -15.344 1 86.06 325 VAL B N 1
ATOM 5264 C CA . VAL B 1 325 ? -14.742 19.5 -13.961 1 86.06 325 VAL B CA 1
ATOM 5265 C C . VAL B 1 325 ? -15.344 20.859 -13.602 1 86.06 325 VAL B C 1
ATOM 5267 O O . VAL B 1 325 ? -15.133 21.844 -14.312 1 86.06 325 VAL B O 1
ATOM 5270 N N . PRO B 1 326 ? -16.109 20.859 -12.539 1 86.19 326 PRO B N 1
ATOM 5271 C CA . PRO B 1 326 ? -16.672 22.156 -12.141 1 86.19 326 PRO B CA 1
ATOM 5272 C C . PRO B 1 326 ? -15.633 23.094 -11.523 1 86.19 326 PRO B C 1
ATOM 5274 O O . PRO B 1 326 ? -14.516 22.656 -11.227 1 86.19 326 PRO B O 1
ATOM 5277 N N . GLU B 1 327 ? -16 24.344 -11.383 1 79.19 327 GLU B N 1
ATOM 5278 C CA . GLU B 1 327 ? -15.102 25.359 -10.82 1 79.19 327 GLU B CA 1
ATOM 5279 C C . GLU B 1 327 ? -14.758 25.047 -9.367 1 79.19 327 GLU B C 1
ATOM 5281 O O . GLU B 1 327 ? -13.609 25.219 -8.945 1 79.19 327 GLU B O 1
ATOM 5286 N N . ARG B 1 328 ? -15.844 24.641 -8.68 1 81.06 328 ARG B N 1
ATOM 5287 C CA . ARG B 1 328 ? -15.656 24.297 -7.277 1 81.06 328 ARG B CA 1
ATOM 5288 C C . ARG B 1 328 ? -16.062 22.844 -7.02 1 81.06 328 ARG B C 1
ATOM 5290 O O . ARG B 1 328 ? -17.188 22.438 -7.309 1 81.06 328 ARG B O 1
ATOM 5297 N N . LEU B 1 329 ? -15.125 22.156 -6.375 1 80.81 329 LEU B N 1
ATOM 5298 C CA . LEU B 1 329 ? -15.367 20.734 -6.102 1 80.81 329 LEU B CA 1
ATOM 5299 C C . LEU B 1 329 ? -15.82 20.531 -4.664 1 80.81 329 LEU B C 1
ATOM 5301 O O . LEU B 1 329 ? -15.383 21.25 -3.758 1 80.81 329 LEU B O 1
ATOM 5305 N N . ILE B 1 330 ? -16.734 19.594 -4.508 1 80.75 330 ILE B N 1
ATOM 5306 C CA . ILE B 1 330 ? -17.203 19.297 -3.16 1 80.75 330 ILE B CA 1
ATOM 5307 C C . ILE B 1 330 ? -16.203 18.359 -2.471 1 80.75 330 ILE B C 1
ATOM 5309 O O . ILE B 1 330 ? -15.797 17.344 -3.037 1 80.75 330 ILE B O 1
ATOM 5313 N N . VAL B 1 331 ? -15.742 18.719 -1.296 1 77.94 331 VAL B N 1
ATOM 5314 C CA . VAL B 1 331 ? -14.766 17.969 -0.529 1 77.94 331 VAL B CA 1
ATOM 5315 C C . VAL B 1 331 ? -15.469 17.109 0.523 1 77.94 331 VAL B C 1
ATOM 5317 O O . VAL B 1 331 ? -15.125 15.953 0.725 1 77.94 331 VAL B O 1
ATOM 5320 N N . LYS B 1 332 ? -16.469 17.672 1.161 1 82.62 332 LYS B N 1
ATOM 5321 C CA . LYS B 1 332 ? -17.312 16.984 2.139 1 82.62 332 LYS B CA 1
ATOM 5322 C C . LYS B 1 332 ? -18.781 17.047 1.736 1 82.62 332 LYS B C 1
ATOM 5324 O O . LYS B 1 332 ? -19.516 17.938 2.176 1 82.62 332 LYS B O 1
ATOM 5329 N N . PRO B 1 333 ? -19.141 15.992 1.06 1 85.19 333 PRO B N 1
ATOM 5330 C CA . PRO B 1 333 ? -20.516 16 0.551 1 85.19 333 PRO B CA 1
ATOM 5331 C C . PRO B 1 333 ? -21.531 15.664 1.623 1 85.19 333 PRO B C 1
ATOM 5333 O O . PRO B 1 333 ? -21.219 14.961 2.588 1 85.19 333 PRO B O 1
ATOM 5336 N N . ARG B 1 334 ? -22.641 16.297 1.438 1 84.56 334 ARG B N 1
ATOM 5337 C CA . ARG B 1 334 ? -23.812 15.82 2.172 1 84.56 334 ARG B CA 1
ATOM 5338 C C . ARG B 1 334 ? -24.484 14.672 1.433 1 84.56 334 ARG B C 1
ATOM 5340 O O . ARG B 1 334 ? -24.844 14.797 0.259 1 84.56 334 ARG B O 1
ATOM 5347 N N . LYS B 1 335 ? -24.609 13.562 2.152 1 86.56 335 LYS B N 1
ATOM 5348 C CA . LYS B 1 335 ? -25.109 12.344 1.536 1 86.56 335 LYS B CA 1
ATOM 5349 C C . LYS B 1 335 ? -26.438 12.602 0.816 1 86.56 335 LYS B C 1
ATOM 5351 O O . LYS B 1 335 ? -26.594 12.227 -0.346 1 86.56 335 LYS B O 1
ATOM 5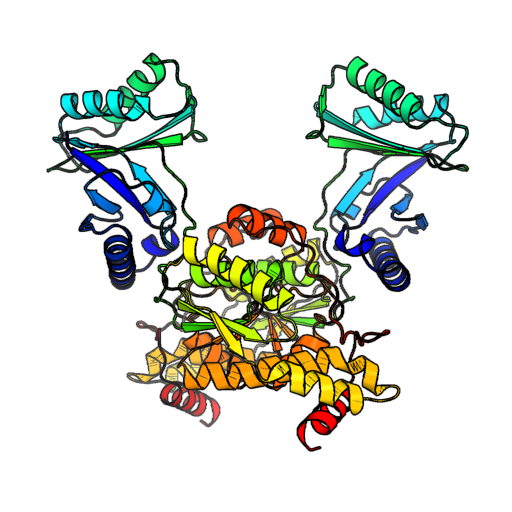356 N N . ARG B 1 336 ? -27.328 13.258 1.451 1 86.06 336 ARG B N 1
ATOM 5357 C CA . ARG B 1 336 ? -28.656 13.508 0.902 1 86.06 336 ARG B CA 1
ATOM 5358 C C . ARG B 1 336 ? -28.562 14.328 -0.382 1 86.06 336 ARG B C 1
ATOM 5360 O O . ARG B 1 336 ? -29.234 14.016 -1.368 1 86.06 336 ARG B O 1
ATOM 5367 N N . GLU B 1 337 ? -27.75 15.312 -0.326 1 89.62 337 GLU B N 1
ATOM 5368 C CA . GLU B 1 337 ? -27.594 16.172 -1.495 1 89.62 337 GLU B CA 1
ATOM 5369 C C . GLU B 1 337 ? -26.938 15.422 -2.65 1 89.62 337 GLU B C 1
ATOM 5371 O O . GLU B 1 337 ? -27.312 15.609 -3.811 1 89.62 337 GLU B O 1
ATOM 5376 N N . ALA B 1 338 ? -25.984 14.625 -2.348 1 90.12 338 ALA B N 1
ATOM 5377 C CA . ALA B 1 338 ? -25.281 13.844 -3.371 1 90.12 338 ALA B CA 1
ATOM 5378 C C . ALA B 1 338 ? -26.234 12.859 -4.051 1 90.12 338 ALA B C 1
ATOM 5380 O O . ALA B 1 338 ? -26.234 12.734 -5.277 1 90.12 338 ALA B O 1
ATOM 5381 N N . LEU B 1 339 ? -27.047 12.211 -3.279 1 91.12 339 LEU B N 1
ATOM 5382 C CA . LEU B 1 339 ? -28.016 11.25 -3.816 1 91.12 339 LEU B CA 1
ATOM 5383 C C . LEU B 1 339 ? -29.062 11.961 -4.66 1 91.12 339 LEU B C 1
ATOM 5385 O O . LEU B 1 339 ? -29.5 11.438 -5.695 1 91.12 339 LEU B O 1
ATOM 5389 N N . ARG B 1 340 ? -29.469 13.094 -4.195 1 90 340 ARG B N 1
ATOM 5390 C CA . ARG B 1 340 ? -30.391 13.906 -4.98 1 90 340 ARG B CA 1
ATOM 5391 C C . ARG B 1 340 ? -29.797 14.281 -6.328 1 90 340 ARG B C 1
ATOM 5393 O O . ARG B 1 340 ? -30.453 14.172 -7.363 1 90 340 ARG B O 1
ATOM 5400 N N . ALA B 1 341 ? -28.547 14.75 -6.25 1 91.88 341 ALA B N 1
ATOM 5401 C CA . ALA B 1 341 ? -27.859 15.109 -7.484 1 91.88 341 ALA B CA 1
ATOM 5402 C C . ALA B 1 341 ? -27.781 13.914 -8.438 1 91.88 341 ALA B C 1
ATOM 5404 O O . ALA B 1 341 ? -28.016 14.062 -9.641 1 91.88 341 ALA B O 1
ATOM 5405 N N . TYR B 1 342 ? -27.5 12.766 -7.887 1 92.81 342 TYR B N 1
ATOM 5406 C CA . TYR B 1 342 ? -27.391 11.555 -8.688 1 92.81 342 TYR B CA 1
ATOM 5407 C C . TYR B 1 342 ? -28.719 11.164 -9.297 1 92.81 342 TYR B C 1
ATOM 5409 O O . TYR B 1 342 ? -28.812 10.867 -10.492 1 92.81 342 TYR B O 1
ATOM 5417 N N . ARG B 1 343 ? -29.75 11.273 -8.562 1 90.56 343 ARG B N 1
ATOM 5418 C CA . ARG B 1 343 ? -31.094 10.938 -9.031 1 90.56 343 ARG B CA 1
ATOM 5419 C C . ARG B 1 343 ? -31.547 11.898 -10.117 1 90.56 343 ARG B C 1
ATOM 5421 O O . ARG B 1 343 ? -32.219 11.492 -11.07 1 90.56 343 ARG B O 1
ATOM 5428 N N . GLU B 1 344 ? -31.219 13.07 -9.922 1 89.38 344 GLU B N 1
ATOM 5429 C CA . GLU B 1 344 ? -31.578 14.086 -10.906 1 89.38 344 GLU B CA 1
ATOM 5430 C C . GLU B 1 344 ? -30.984 13.766 -12.273 1 89.38 344 GLU B C 1
ATOM 5432 O O . GLU B 1 344 ? -31.594 14.055 -13.305 1 89.38 344 GLU B O 1
ATOM 5437 N N . VAL B 1 345 ? -29.859 13.188 -12.258 1 91.38 345 VAL B N 1
ATOM 5438 C CA . VAL B 1 345 ? -29.172 12.906 -13.516 1 91.38 345 VAL B CA 1
ATOM 5439 C C . VAL B 1 345 ? -29.703 11.609 -14.109 1 91.38 345 VAL B C 1
ATOM 5441 O O . VAL B 1 345 ? -29.953 11.523 -15.32 1 91.38 345 VAL B O 1
ATOM 5444 N N . ILE B 1 346 ? -29.953 10.609 -13.297 1 85.62 346 ILE B N 1
ATOM 5445 C CA . ILE B 1 346 ? -30.328 9.289 -13.789 1 85.62 346 ILE B CA 1
ATOM 5446 C C . ILE B 1 346 ? -31.797 9.305 -14.219 1 85.62 346 ILE B C 1
ATOM 5448 O O . ILE B 1 346 ? -32.188 8.633 -15.188 1 85.62 346 ILE B O 1
ATOM 5452 N N . LYS B 1 347 ? -32.969 9.773 -13.383 1 70.62 347 LYS B N 1
ATOM 5453 C CA . LYS B 1 347 ? -34.406 9.758 -13.672 1 70.62 347 LYS B CA 1
ATOM 5454 C C . LYS B 1 347 ? -34.75 10.758 -14.773 1 70.62 347 LYS B C 1
ATOM 5456 O O . LYS B 1 347 ? -35.781 10.617 -15.445 1 70.62 347 LYS B O 1
ATOM 5461 N N . GLY B 1 348 ? -34 11.656 -15.094 1 52.22 348 GLY B N 1
ATOM 5462 C CA . GLY B 1 348 ? -34.469 12.523 -16.172 1 52.22 348 GLY B CA 1
ATOM 5463 C C . GLY B 1 348 ? -34.25 11.922 -17.547 1 52.22 348 GLY B C 1
ATOM 5464 O O . GLY B 1 348 ? -33.469 11 -17.719 1 52.22 348 GLY B O 1
#

InterPro domains:
  IPR014729 Rossmann-like alpha/beta/alpha sandwich fold [G3DSA:3.40.50.620] (156-347)
  IPR020536 Thil, AANH domain [PF02568] (156-337)
  IPR020536 Thil, AANH domain [cd01712] (155-333)
  IPR050102 tRNA sulfurtransferase, ThiI [PTHR43209] (1-341)

Nearest PDB structures (foldseek):
  4kr7-assembly1_A  TM=8.663E-01  e=1.101E-26  Thermotoga maritima MSB8
  2c5s-assembly1_A-2  TM=7.564E-01  e=4.891E-26  Bacillus anthracis str. Ames
  1vbk-assembly1_B  TM=7.461E-01  e=4.177E-20  Pyrococcus horikoshii OT3
  3bl5-assembly6_F  TM=6.006E-01  e=2.426E-05  unclassified
  6b2o-assembly1_C  TM=6.354E-01  e=1.039E-03  Lactiplantibacillus plantarum

Foldseek 3Di:
DFKKKKFAFFPVLLVDDPVSSVVQVVLLQVVLCVVVVFHWDDDRRMIMTGHDDQLSQLFQRTFKMWIFDKDFQDLVGQLVRLLVQCVPFDQEEEEAFAEPAPVDDRVVSSVSSQVSSVVVVGHYDPPGFYWYWYHDHGIIITTDRIDGYPHATGAPPPFEEEFEFKLALQRLLQVVVVRSNHYHYEYEYEDQDPLGVVSRVVSQVLVCSSPVPYYYHYDDCLNVLLVLLLVQQDDPSLQLSVLLSLLVVQLVSQVVCVVVVGQEYEYRAADPQDLCRHPQSVVLSCVNHDHYYDHPRNDPDDVVSVVSSVVSVNDDDDSDDRPSNDPHHHNHDDNVSSVVSNCSSPVD/DFKKKKFAFFPVLLVDDPVSSVVQVVLLQVVLCVVVVFHWDDDRRMIMTGHDDQLSQLFQRTFKMWIFDKDFQDLVGLLVRLLVQCVPFDQEEEEAFAEPAPVDDRVVSSVSSQVSSVVVVGHYDPPGFYWYWYHDHGIIITTDRIDGYPHATGAPPPFEEEFEFKLALQRLLQVVVVRSNHYHYEYEYEDQDPLTVVSRVVSQVLVCSSPVPYYYHYDDCLNVLLVLLLVQQDDPSLQLSVLLSLLVVQLVSQVVCVVVVGQEYEYRAADPQDLCRHPQSVVLSCVNHDHYYDHPRNDPDDVVSVVSSVVSVNDDDDSDDRPSNDPHHHNHDDNVSSVVSNCSSPVD

Secondary structure (DSSP, 8-state):
-EEEEEEEE-HHHHTS-HHHHHHHHHHHHHHHHHHHSS--EEETTEEEEES--GGGGGSTTEEEEEEEEEE-SSHHHHHHHHHHHHTT--SEEEEEEEE--TTS-HHHHHHHHHHHHHHTTPEE-TTSEEEEEEE-SS-EEEE-PPEE---S--TTTT-EEEEE--SSSHHHHHHHHHHHTT-EEEEEEE-S-HHHHHHHHHHHHHHHHH-TT--EEEETTHHHHHHHHHHH--GGGGGGHHHHHHHHHHHHHHHHHHHHT-SEEE----TTSSGGGSHHHHHHHHTT-SS-EE-TTTT--HHHHHHHHHHHT---------TT--SS--SS--HHHHHHHHHHHH--/-EEEEEEEEPHHHHTS-HHHHHHHHHHHHHHHHHHHSS--EEETTEEEEES--GGGGGSTTEEEEEEEEEE-SSHHHHHHHHHHHHTT--SEEEEEEEE--TTS-HHHHHHHHHHHHHHTTPEE-TTSEEEEEEE-SS-EEEE-PPEE---S--TTTT-EEEEE--SSSHHHHHHHHHHHTT-EEEEEEE-S-HHHHHHHHHHHHHHHHH-TT--EEEETTHHHHHHHHHHH--GGGGGGHHHHHHHHHHHHHHHHHHHHT-SEEE----TTSSGGGSHHHHHHHHTT-SS-EE-TTTT--HHHHHHHHHHHT---------TT--SS--SS--HHHHHHHHHHHH--

pLDDT: mean 94.63, std 5.24, range [51.31, 98.94]